Protein AF-A0A2T5IY22-F1 (afdb_monomer_lite)

Structure (mmCIF, N/CA/C/O backbone):
data_AF-A0A2T5IY22-F1
#
_entry.id   AF-A0A2T5IY22-F1
#
loop_
_atom_site.group_PDB
_atom_site.id
_atom_site.type_symbol
_atom_site.label_atom_id
_atom_site.label_alt_id
_atom_site.label_comp_id
_atom_site.label_asym_id
_atom_site.label_entity_id
_atom_site.label_seq_id
_atom_site.pdbx_PDB_ins_code
_atom_site.Cartn_x
_atom_site.Cartn_y
_atom_site.Cartn_z
_atom_site.occupancy
_atom_site.B_iso_or_equiv
_atom_site.auth_seq_id
_atom_site.auth_comp_id
_atom_site.auth_asym_id
_atom_site.auth_atom_id
_atom_site.pdbx_PDB_model_num
ATOM 1 N N . MET A 1 1 ? 37.089 7.252 -51.039 1.00 63.50 1 MET A N 1
ATOM 2 C CA . MET A 1 1 ? 36.162 6.107 -50.867 1.00 63.50 1 MET A CA 1
ATOM 3 C C . MET A 1 1 ? 34.814 6.496 -51.455 1.00 63.50 1 MET A C 1
ATOM 5 O O . MET A 1 1 ? 34.389 7.612 -51.195 1.00 63.50 1 MET A O 1
ATOM 9 N N . LYS A 1 2 ? 34.172 5.641 -52.264 1.00 77.94 2 LYS A N 1
ATOM 10 C CA . LYS A 1 2 ? 32.811 5.909 -52.767 1.00 77.94 2 LYS A CA 1
ATOM 11 C C . LYS A 1 2 ? 31.814 5.726 -51.617 1.00 77.94 2 LYS A C 1
ATOM 13 O O . LYS A 1 2 ? 31.802 4.658 -51.010 1.00 77.94 2 LYS A O 1
ATOM 18 N N . GLN A 1 3 ? 31.030 6.755 -51.313 1.00 80.12 3 GLN A N 1
ATOM 19 C CA . GLN A 1 3 ? 29.938 6.677 -50.341 1.00 80.12 3 GLN A CA 1
ATOM 20 C C . GLN A 1 3 ? 28.826 5.761 -50.872 1.00 80.12 3 GLN A C 1
ATOM 22 O O . GLN A 1 3 ? 28.481 5.826 -52.053 1.00 80.12 3 GLN A O 1
ATOM 27 N N . LYS A 1 4 ? 28.287 4.889 -50.012 1.00 86.50 4 LYS A N 1
ATOM 28 C CA . LYS A 1 4 ? 27.141 4.028 -50.334 1.00 86.50 4 LYS A CA 1
ATOM 29 C C . LYS A 1 4 ? 25.838 4.704 -49.913 1.00 86.50 4 LYS A C 1
ATOM 31 O O . LYS A 1 4 ? 25.734 5.184 -48.785 1.00 86.50 4 LYS A O 1
ATOM 36 N N . ALA A 1 5 ? 24.846 4.692 -50.802 1.00 87.56 5 ALA A N 1
ATOM 37 C CA . ALA A 1 5 ? 23.465 5.014 -50.452 1.00 87.56 5 ALA A CA 1
ATOM 38 C C . ALA A 1 5 ? 22.876 3.936 -49.523 1.00 87.56 5 ALA A C 1
ATOM 40 O O . ALA A 1 5 ? 23.369 2.805 -49.493 1.00 87.56 5 ALA A O 1
ATOM 41 N N . LEU A 1 6 ? 21.825 4.283 -48.773 1.00 89.56 6 LEU A N 1
ATOM 42 C CA . LEU A 1 6 ? 21.081 3.319 -47.961 1.00 89.56 6 LEU A CA 1
ATOM 43 C C . LEU A 1 6 ? 20.439 2.266 -48.875 1.00 89.56 6 LEU A C 1
ATOM 45 O O . LEU A 1 6 ? 19.662 2.592 -49.768 1.00 89.56 6 LEU A O 1
ATOM 49 N N . ASP A 1 7 ? 20.777 1.001 -48.646 1.00 91.38 7 ASP A N 1
ATOM 50 C CA . ASP A 1 7 ? 20.275 -0.149 -49.394 1.00 91.38 7 ASP A CA 1
ATOM 51 C C . ASP A 1 7 ? 19.428 -1.063 -48.494 1.00 91.38 7 ASP A C 1
ATOM 53 O O . ASP A 1 7 ? 19.256 -0.826 -47.296 1.00 91.38 7 ASP A O 1
ATOM 57 N N . THR A 1 8 ? 18.899 -2.153 -49.052 1.00 93.19 8 THR A N 1
ATOM 58 C CA . THR A 1 8 ? 18.092 -3.132 -48.305 1.00 93.19 8 THR A CA 1
ATOM 59 C C . THR A 1 8 ? 18.817 -3.675 -47.067 1.00 93.19 8 THR A C 1
ATOM 61 O O . THR A 1 8 ? 18.178 -3.944 -46.051 1.00 93.19 8 THR A O 1
ATOM 64 N N . ARG A 1 9 ? 20.152 -3.806 -47.113 1.00 93.00 9 ARG A N 1
ATOM 65 C CA . ARG A 1 9 ? 20.953 -4.260 -45.965 1.00 93.00 9 ARG A CA 1
ATOM 66 C C . ARG A 1 9 ? 20.984 -3.208 -44.863 1.00 93.00 9 ARG A C 1
ATOM 68 O O . ARG A 1 9 ? 20.834 -3.561 -43.695 1.00 93.00 9 ARG A O 1
ATOM 75 N N . ALA A 1 10 ? 21.127 -1.934 -45.226 1.00 92.75 10 ALA A N 1
ATOM 76 C CA . ALA A 1 10 ? 21.040 -0.836 -44.276 1.00 92.75 10 ALA A CA 1
ATOM 77 C C . ALA A 1 10 ? 19.668 -0.785 -43.592 1.00 92.75 10 ALA A C 1
ATOM 79 O O . ALA A 1 10 ? 19.604 -0.694 -42.368 1.00 92.75 10 ALA A O 1
ATOM 80 N N . PHE A 1 11 ? 18.578 -0.931 -44.351 1.00 93.69 11 PHE A N 1
ATOM 81 C CA . PHE A 1 11 ? 17.229 -0.981 -43.778 1.00 93.69 11 PHE A CA 1
ATOM 82 C C . PHE A 1 11 ? 17.023 -2.186 -42.857 1.00 93.69 11 PHE A C 1
ATOM 84 O O . PHE A 1 11 ? 16.496 -2.022 -41.759 1.00 93.69 11 PHE A O 1
ATOM 91 N N . ALA A 1 12 ? 17.485 -3.379 -43.245 1.00 94.88 12 ALA A N 1
ATOM 92 C CA . ALA A 1 12 ? 17.420 -4.562 -42.386 1.00 94.88 12 ALA A CA 1
ATOM 93 C C . ALA A 1 12 ? 18.154 -4.341 -41.052 1.00 94.88 12 ALA A C 1
ATOM 95 O O . ALA A 1 12 ? 17.639 -4.702 -39.993 1.00 94.88 12 ALA A O 1
ATOM 96 N N . LEU A 1 13 ? 19.321 -3.689 -41.090 1.00 94.62 13 LEU A N 1
ATOM 97 C CA . LEU A 1 13 ? 20.066 -3.324 -39.888 1.00 94.62 13 LEU A CA 1
ATOM 98 C C . LEU A 1 13 ? 19.291 -2.312 -39.027 1.00 94.62 13 LEU A C 1
ATOM 100 O O . LEU A 1 13 ? 19.194 -2.510 -37.818 1.00 94.62 13 LEU A O 1
ATOM 104 N N . ILE A 1 14 ? 18.695 -1.271 -39.627 1.00 94.44 14 ILE A N 1
ATOM 105 C CA . ILE A 1 14 ? 17.837 -0.301 -38.916 1.00 94.44 14 ILE A CA 1
ATOM 106 C C . ILE A 1 14 ? 16.692 -1.022 -38.200 1.00 94.44 14 ILE A C 1
ATOM 108 O O . ILE A 1 14 ? 16.506 -0.819 -37.001 1.00 94.44 14 ILE A O 1
ATOM 112 N N . PHE A 1 15 ? 15.960 -1.896 -38.894 1.00 96.94 15 PHE A N 1
ATOM 113 C CA . PHE A 1 15 ? 14.854 -2.645 -38.294 1.00 96.94 15 PHE A CA 1
ATOM 114 C C . PHE A 1 15 ? 15.315 -3.564 -37.162 1.00 96.94 15 PHE A C 1
ATOM 116 O O . PHE A 1 15 ? 14.662 -3.609 -36.119 1.00 96.94 15 PHE A O 1
ATOM 123 N N . ALA A 1 16 ? 16.455 -4.242 -37.316 1.00 96.50 16 ALA A N 1
ATOM 124 C CA . ALA A 1 16 ? 17.029 -5.056 -36.248 1.00 96.50 16 ALA A CA 1
ATOM 125 C C . ALA A 1 16 ? 17.348 -4.213 -34.998 1.00 96.50 16 ALA A C 1
ATOM 127 O O . ALA A 1 16 ? 17.048 -4.621 -33.876 1.00 96.50 16 ALA A O 1
ATOM 128 N N . MET A 1 17 ? 17.894 -3.009 -35.182 1.00 96.75 17 MET A N 1
ATOM 129 C CA . MET A 1 17 ? 18.212 -2.099 -34.077 1.00 96.75 17 MET A CA 1
ATOM 130 C C . MET A 1 17 ? 16.958 -1.538 -33.403 1.00 96.75 17 MET A C 1
ATOM 132 O O . MET A 1 17 ? 16.903 -1.496 -32.176 1.00 96.75 17 MET A O 1
ATOM 136 N N . LEU A 1 18 ? 15.925 -1.187 -34.173 1.00 96.94 18 LEU A N 1
ATOM 137 C CA . LEU A 1 18 ? 14.625 -0.790 -33.624 1.00 96.94 18 LEU A CA 1
ATOM 138 C C . LEU A 1 18 ? 13.974 -1.930 -32.828 1.00 96.94 18 LEU A C 1
ATOM 140 O O . LEU A 1 18 ? 13.472 -1.695 -31.730 1.00 96.94 18 LEU A O 1
ATOM 144 N N . GLY A 1 19 ? 14.031 -3.168 -33.329 1.00 97.88 19 GLY A N 1
ATOM 145 C CA . GLY A 1 19 ? 13.538 -4.348 -32.611 1.00 97.88 19 GLY A CA 1
ATOM 146 C C . GLY A 1 19 ? 14.276 -4.587 -31.289 1.00 97.88 19 GLY A C 1
ATOM 147 O O . GLY A 1 19 ? 13.656 -4.873 -30.260 1.00 97.88 19 GLY A O 1
ATOM 148 N N . LEU A 1 20 ? 15.596 -4.389 -31.281 1.00 97.75 20 LEU A N 1
ATOM 149 C CA . LEU A 1 20 ? 16.412 -4.474 -30.072 1.00 97.75 20 LEU A CA 1
ATOM 150 C C . LEU A 1 20 ? 16.049 -3.369 -29.063 1.00 97.75 20 LEU A C 1
ATOM 152 O O . LEU A 1 20 ? 15.864 -3.651 -27.879 1.00 97.75 20 LEU A O 1
ATOM 156 N N . MET A 1 21 ? 15.877 -2.125 -29.522 1.00 97.62 21 MET A N 1
ATOM 157 C CA . MET A 1 21 ? 15.427 -1.013 -28.674 1.00 97.62 21 MET A CA 1
ATOM 158 C C . MET A 1 21 ? 14.040 -1.279 -28.078 1.00 97.62 21 MET A C 1
ATOM 160 O O . MET A 1 21 ? 13.843 -1.064 -26.883 1.00 97.62 21 MET A O 1
ATOM 164 N N . ALA A 1 22 ? 13.096 -1.787 -28.875 1.00 97.81 22 ALA A N 1
ATOM 165 C CA . ALA A 1 22 ? 11.762 -2.159 -28.406 1.00 97.81 22 ALA A CA 1
ATOM 166 C C . ALA A 1 22 ? 11.823 -3.255 -27.329 1.00 97.81 22 ALA A C 1
ATOM 168 O O . ALA A 1 22 ? 11.150 -3.152 -26.303 1.00 97.81 22 ALA A O 1
ATOM 169 N N . THR A 1 23 ? 12.692 -4.253 -27.512 1.00 98.00 23 THR A N 1
ATOM 170 C CA . THR A 1 23 ? 12.930 -5.311 -26.518 1.00 98.00 23 THR A CA 1
ATOM 171 C C . THR A 1 23 ? 13.446 -4.733 -25.202 1.00 98.00 23 THR A C 1
ATOM 173 O O . THR A 1 23 ? 12.912 -5.040 -24.138 1.00 98.00 23 THR A O 1
ATOM 176 N N . PHE A 1 24 ? 14.442 -3.843 -25.244 1.00 98.00 24 PHE A N 1
ATOM 177 C CA . PHE A 1 24 ? 14.949 -3.211 -24.025 1.00 98.00 24 PHE A CA 1
ATOM 178 C C . PHE A 1 24 ? 13.943 -2.254 -23.380 1.00 98.00 24 PHE A C 1
ATOM 180 O O . PHE A 1 24 ? 13.919 -2.150 -22.154 1.00 98.00 24 PHE A O 1
ATOM 187 N N . LEU A 1 25 ? 13.085 -1.588 -24.159 1.00 97.56 25 LEU A N 1
ATOM 188 C CA . LEU A 1 25 ? 11.995 -0.769 -23.617 1.00 97.56 25 LEU A CA 1
ATOM 189 C C . LEU A 1 25 ? 10.985 -1.634 -22.861 1.00 97.56 25 LEU A C 1
ATOM 191 O O . LEU A 1 25 ? 10.590 -1.280 -21.748 1.00 97.56 25 LEU A O 1
ATOM 195 N N . TYR A 1 26 ? 10.624 -2.786 -23.428 1.00 97.62 26 TYR A N 1
ATOM 196 C CA . TYR A 1 26 ? 9.770 -3.767 -22.766 1.00 97.62 26 TYR A CA 1
ATOM 197 C C . TYR A 1 26 ? 10.409 -4.287 -21.472 1.00 97.62 26 TYR A C 1
ATOM 199 O O . TYR A 1 26 ? 9.787 -4.209 -20.413 1.00 97.62 26 TYR A O 1
ATOM 207 N N . LEU A 1 27 ? 11.670 -4.734 -21.523 1.00 97.44 27 LEU A N 1
ATOM 208 C CA . LEU A 1 27 ? 12.393 -5.219 -20.343 1.00 97.44 27 LEU A CA 1
ATOM 209 C C . LEU A 1 27 ? 12.509 -4.141 -19.262 1.00 97.44 27 LEU A C 1
ATOM 211 O O . LEU A 1 27 ? 12.258 -4.419 -18.092 1.00 97.44 27 LEU A O 1
ATOM 215 N N . ARG A 1 28 ? 12.808 -2.892 -19.640 1.00 97.06 28 ARG A N 1
ATOM 216 C CA . ARG A 1 28 ? 12.803 -1.754 -18.713 1.00 97.06 28 ARG A CA 1
ATOM 217 C C . ARG A 1 28 ? 11.456 -1.630 -18.010 1.00 97.06 28 ARG A C 1
ATOM 219 O O . ARG A 1 28 ? 11.437 -1.483 -16.790 1.00 97.06 28 ARG A O 1
ATOM 226 N N . SER A 1 29 ? 10.350 -1.667 -18.755 1.00 94.56 29 SER A N 1
ATOM 227 C CA . SER A 1 29 ? 9.005 -1.571 -18.178 1.00 94.56 29 SER A CA 1
ATOM 228 C C . SER A 1 29 ? 8.717 -2.738 -17.232 1.00 94.56 29 SER A C 1
ATOM 230 O O . SER A 1 29 ? 8.210 -2.521 -16.136 1.00 94.56 29 SER A O 1
ATOM 232 N N . TYR A 1 30 ? 9.085 -3.957 -17.630 1.00 96.19 30 TYR A N 1
ATOM 233 C CA . TYR A 1 30 ? 8.911 -5.169 -16.834 1.00 96.19 30 TYR A CA 1
ATOM 234 C C . TYR A 1 30 ? 9.677 -5.105 -15.505 1.00 96.19 30 TYR A C 1
ATOM 236 O O . TYR A 1 30 ? 9.074 -5.226 -14.442 1.00 96.19 30 TYR A O 1
ATOM 244 N N . PHE A 1 31 ? 10.983 -4.825 -15.537 1.00 96.75 31 PHE A N 1
ATOM 245 C CA . PHE A 1 31 ? 11.796 -4.710 -14.321 1.00 96.75 31 PHE A CA 1
ATOM 246 C C . PHE A 1 31 ? 11.426 -3.494 -13.465 1.00 96.75 31 PHE A C 1
ATOM 248 O O . PHE A 1 31 ? 11.516 -3.564 -12.242 1.00 96.75 31 PHE A O 1
ATOM 255 N N . SER A 1 32 ? 10.957 -2.396 -14.069 1.00 92.44 32 SER A N 1
ATOM 256 C CA . SER A 1 32 ? 10.411 -1.268 -13.300 1.00 92.44 32 SER A CA 1
ATOM 257 C C . SER A 1 32 ? 9.152 -1.678 -12.538 1.00 92.44 32 SER A C 1
ATOM 259 O O . SER A 1 32 ? 9.009 -1.317 -11.374 1.00 92.44 32 SER A O 1
ATOM 261 N N . GLN A 1 33 ? 8.270 -2.471 -13.156 1.00 90.50 33 GLN A N 1
ATOM 262 C CA . GLN A 1 33 ? 7.092 -3.001 -12.474 1.00 90.50 33 GLN A CA 1
ATOM 263 C C . GLN A 1 33 ? 7.480 -3.979 -11.361 1.00 90.50 33 GLN A C 1
ATOM 265 O O . GLN A 1 33 ? 6.959 -3.856 -10.261 1.00 90.50 33 GLN A O 1
ATOM 270 N N . LEU A 1 34 ? 8.438 -4.884 -11.595 1.00 94.19 34 LEU A N 1
ATOM 271 C CA . LEU A 1 34 ? 8.942 -5.771 -10.539 1.00 94.19 34 LEU A CA 1
ATOM 272 C C . LEU A 1 34 ? 9.521 -4.985 -9.358 1.00 94.19 34 LEU A C 1
ATOM 274 O O . LEU A 1 34 ? 9.279 -5.338 -8.210 1.00 94.19 34 LEU A O 1
ATOM 278 N N . ALA A 1 35 ? 10.244 -3.893 -9.618 1.00 92.12 35 ALA A N 1
ATOM 279 C CA . ALA A 1 35 ? 10.738 -3.012 -8.564 1.00 92.12 35 ALA A CA 1
ATOM 280 C C . ALA A 1 35 ? 9.603 -2.338 -7.770 1.00 92.12 35 ALA A C 1
ATOM 282 O O . ALA A 1 35 ? 9.737 -2.169 -6.561 1.00 92.12 35 ALA A O 1
ATOM 283 N N . ILE A 1 36 ? 8.500 -1.962 -8.428 1.00 88.25 36 ILE A N 1
ATOM 284 C CA . ILE A 1 36 ? 7.298 -1.421 -7.769 1.00 88.25 36 ILE A CA 1
ATOM 285 C C . ILE A 1 36 ? 6.604 -2.502 -6.932 1.00 88.25 36 ILE A C 1
ATOM 287 O O . ILE A 1 36 ? 6.180 -2.222 -5.814 1.00 88.25 36 ILE A O 1
ATOM 291 N N . ASP A 1 37 ? 6.528 -3.729 -7.447 1.00 90.75 37 ASP A N 1
ATOM 292 C CA . ASP A 1 37 ? 5.893 -4.876 -6.789 1.00 90.75 37 ASP A CA 1
ATOM 293 C C . ASP A 1 37 ? 6.791 -5.481 -5.680 1.00 90.75 37 ASP A C 1
ATOM 295 O O . ASP A 1 37 ? 6.333 -6.299 -4.887 1.00 90.75 37 ASP A O 1
ATOM 299 N N . THR A 1 38 ? 8.059 -5.060 -5.579 1.00 94.69 38 THR A N 1
ATOM 300 C CA . THR A 1 38 ? 9.022 -5.492 -4.548 1.00 94.69 38 THR A CA 1
ATOM 301 C C . THR A 1 38 ? 9.151 -4.426 -3.464 1.00 94.69 38 THR A C 1
ATOM 303 O O . THR A 1 38 ? 10.080 -3.616 -3.455 1.00 94.69 38 THR A O 1
ATOM 306 N N . ARG A 1 39 ? 8.180 -4.389 -2.554 1.00 93.62 39 ARG A N 1
ATOM 307 C CA . ARG A 1 39 ? 8.114 -3.425 -1.448 1.00 93.62 39 ARG A CA 1
ATOM 308 C C . ARG A 1 39 ? 7.310 -3.982 -0.282 1.00 93.62 39 ARG A C 1
ATOM 310 O O . ARG A 1 39 ? 6.644 -5.004 -0.425 1.00 93.62 39 ARG A O 1
ATOM 317 N N . ILE A 1 40 ? 7.320 -3.272 0.845 1.00 94.88 40 ILE A N 1
ATOM 318 C CA . ILE A 1 40 ? 6.285 -3.464 1.865 1.00 94.88 40 ILE A CA 1
ATOM 319 C C . ILE A 1 40 ? 4.939 -3.132 1.214 1.00 94.88 40 ILE A C 1
ATOM 321 O O . ILE A 1 40 ? 4.756 -2.039 0.685 1.00 94.88 40 ILE A O 1
ATOM 325 N N . GLY A 1 41 ? 4.034 -4.101 1.181 1.00 92.69 41 GLY A N 1
ATOM 326 C CA . GLY A 1 41 ? 2.699 -3.917 0.631 1.00 92.69 41 GLY A CA 1
ATOM 327 C C . GLY A 1 41 ? 1.747 -3.306 1.651 1.00 92.69 41 GLY A C 1
ATOM 328 O O . GLY A 1 41 ? 1.037 -2.363 1.328 1.00 92.69 41 GLY A O 1
ATOM 329 N N . ALA A 1 42 ? 1.779 -3.800 2.891 1.00 94.19 42 ALA A N 1
ATOM 330 C CA . ALA A 1 42 ? 0.882 -3.373 3.958 1.00 94.19 42 ALA A CA 1
ATOM 331 C C . ALA A 1 42 ? 1.513 -3.567 5.341 1.00 94.19 42 ALA A C 1
ATOM 333 O O . ALA A 1 42 ? 2.269 -4.521 5.552 1.00 94.19 42 ALA A O 1
ATOM 334 N N . VAL A 1 43 ? 1.140 -2.701 6.286 1.00 95.81 43 VAL A N 1
ATOM 335 C CA . VAL A 1 43 ? 1.320 -2.931 7.724 1.00 95.81 43 VAL A CA 1
ATOM 336 C C . VAL A 1 43 ? -0.001 -2.748 8.447 1.00 95.81 43 VAL A C 1
ATOM 338 O O . VAL A 1 43 ? -0.690 -1.750 8.250 1.00 95.81 43 VAL A O 1
ATOM 341 N N . VAL A 1 44 ? -0.373 -3.730 9.262 1.00 95.88 44 VAL A N 1
ATOM 342 C CA . VAL A 1 44 ? -1.645 -3.730 9.991 1.00 95.88 44 VAL A CA 1
ATOM 343 C C . VAL A 1 44 ? -1.458 -4.431 11.320 1.00 95.88 44 VAL A C 1
ATOM 345 O O . VAL A 1 44 ? -0.748 -5.429 11.404 1.00 95.88 44 VAL A O 1
ATOM 348 N N . THR A 1 45 ? -2.118 -3.938 12.355 1.00 96.00 45 THR A N 1
ATOM 349 C CA . THR A 1 45 ? -2.125 -4.578 13.668 1.00 96.00 45 THR A CA 1
ATOM 350 C C . THR A 1 45 ? -3.379 -5.431 13.833 1.00 96.00 45 THR A C 1
ATOM 352 O O . THR A 1 45 ? -4.484 -4.994 13.511 1.00 96.00 45 THR A O 1
ATOM 355 N N . ASP A 1 46 ? -3.225 -6.656 14.333 1.00 95.12 46 ASP A N 1
ATOM 356 C CA . ASP A 1 46 ? -4.360 -7.529 14.630 1.00 95.12 46 ASP A CA 1
ATOM 357 C C . ASP A 1 46 ? -4.978 -7.254 16.016 1.00 95.12 46 ASP A C 1
ATOM 359 O O . ASP A 1 46 ? -4.524 -6.418 16.803 1.00 95.12 46 ASP A O 1
ATOM 363 N N . GLN A 1 47 ? -6.033 -7.997 16.356 1.00 92.44 47 GLN A N 1
ATOM 364 C CA . GLN A 1 47 ? -6.718 -7.858 17.648 1.00 92.44 47 GLN A CA 1
ATOM 365 C C . GLN A 1 47 ? -5.849 -8.274 18.851 1.00 92.44 47 GLN A C 1
ATOM 367 O O . GLN A 1 47 ? -6.148 -7.892 19.980 1.00 92.44 47 GLN A O 1
ATOM 372 N N . LYS A 1 48 ? -4.761 -9.024 18.627 1.00 94.44 48 LYS A N 1
ATOM 373 C CA . LYS A 1 48 ? -3.781 -9.430 19.647 1.00 94.44 48 LYS A CA 1
ATOM 374 C C . LYS A 1 48 ? -2.611 -8.447 19.754 1.00 94.44 48 LYS A C 1
ATOM 376 O O . LYS A 1 48 ? -1.646 -8.743 20.456 1.00 94.44 48 LYS A O 1
ATOM 381 N N . GLN A 1 49 ? -2.698 -7.291 19.090 1.00 95.25 49 GLN A N 1
ATOM 382 C CA . GLN A 1 49 ? -1.630 -6.292 19.027 1.00 95.25 49 GLN A CA 1
ATOM 383 C C . GLN A 1 49 ? -0.339 -6.841 18.400 1.00 95.25 49 GLN A C 1
ATOM 385 O O . GLN A 1 49 ? 0.760 -6.439 18.773 1.00 95.25 49 GLN A O 1
ATOM 390 N N . GLN A 1 50 ? -0.463 -7.771 17.452 1.00 96.94 50 GLN A N 1
ATOM 391 C CA . GLN A 1 50 ? 0.653 -8.236 16.635 1.00 96.94 50 GLN A CA 1
ATOM 392 C C . GLN A 1 50 ? 0.673 -7.450 15.330 1.00 96.94 50 GLN A C 1
ATOM 394 O O . GLN A 1 50 ? -0.371 -7.221 14.716 1.00 96.94 50 GLN A O 1
ATOM 399 N N . LEU A 1 51 ? 1.864 -7.047 14.904 1.00 97.94 51 LEU A N 1
ATOM 400 C CA . LEU A 1 51 ? 2.067 -6.365 13.639 1.00 97.94 51 LEU A CA 1
ATOM 401 C C . LEU A 1 51 ? 2.165 -7.402 12.518 1.00 97.94 51 LEU A C 1
ATOM 403 O O . LEU A 1 51 ? 3.037 -8.268 12.530 1.00 97.94 51 LEU A O 1
ATOM 407 N N . TRP A 1 52 ? 1.297 -7.282 11.527 1.00 98.12 52 TRP A N 1
ATOM 408 C CA . TRP A 1 52 ? 1.332 -8.052 10.295 1.00 98.12 52 TRP A CA 1
ATOM 409 C C . TRP A 1 52 ? 1.932 -7.201 9.187 1.00 98.12 52 TRP A C 1
ATOM 411 O O . TRP A 1 52 ? 1.420 -6.135 8.845 1.00 98.12 52 TRP A O 1
ATOM 421 N N . LEU A 1 53 ? 3.027 -7.699 8.630 1.00 97.75 53 LEU A N 1
ATOM 422 C CA . LEU A 1 53 ? 3.779 -7.091 7.550 1.00 97.75 53 LEU A CA 1
ATOM 423 C C . LEU A 1 53 ? 3.588 -7.927 6.281 1.00 97.75 53 LEU A C 1
ATOM 425 O O . LEU A 1 53 ? 3.983 -9.093 6.236 1.00 97.75 53 LEU A O 1
ATOM 429 N N . ALA A 1 54 ? 3.029 -7.320 5.239 1.00 97.44 54 ALA A N 1
ATOM 430 C CA . ALA A 1 54 ? 3.026 -7.900 3.903 1.00 97.44 54 ALA A CA 1
ATOM 431 C C . ALA A 1 54 ? 4.282 -7.464 3.143 1.00 97.44 54 ALA A C 1
ATOM 433 O O . ALA A 1 54 ? 4.483 -6.279 2.881 1.00 97.44 54 ALA A O 1
ATOM 434 N N . VAL A 1 55 ? 5.119 -8.427 2.773 1.00 97.38 55 VAL A N 1
ATOM 435 C CA . VAL A 1 55 ? 6.315 -8.252 1.934 1.00 97.38 55 VAL A CA 1
ATOM 436 C C . VAL A 1 55 ? 6.226 -9.212 0.742 1.00 97.38 55 VAL A C 1
ATOM 438 O O . VAL A 1 55 ? 5.333 -10.064 0.721 1.00 97.38 55 VAL A O 1
ATOM 441 N N . PRO A 1 56 ? 7.103 -9.100 -0.272 1.00 96.69 56 PRO A N 1
ATOM 442 C CA . PRO A 1 56 ? 7.098 -10.028 -1.394 1.00 96.69 56 PRO A CA 1
ATOM 443 C C . PRO A 1 56 ? 7.135 -11.478 -0.909 1.00 96.69 56 PRO A C 1
ATOM 445 O O . PRO A 1 56 ? 7.934 -11.844 -0.045 1.00 96.69 56 PRO A O 1
ATOM 448 N N . ASP A 1 57 ? 6.200 -12.263 -1.434 1.00 96.19 57 ASP A N 1
ATOM 449 C CA . ASP A 1 57 ? 6.002 -13.687 -1.174 1.00 96.19 57 ASP A CA 1
ATOM 450 C C . ASP A 1 57 ? 5.671 -14.090 0.276 1.00 96.19 57 ASP A C 1
ATOM 452 O O . ASP A 1 57 ? 5.412 -15.270 0.523 1.00 96.19 57 ASP A O 1
ATOM 456 N N . LYS A 1 58 ? 5.605 -13.162 1.246 1.00 97.69 58 LYS A N 1
ATOM 457 C CA . LYS A 1 58 ? 5.391 -13.508 2.662 1.00 97.69 58 LYS A CA 1
ATOM 458 C C . LYS A 1 58 ? 4.468 -12.556 3.421 1.00 97.69 58 LYS A C 1
ATOM 460 O O . LYS A 1 58 ? 4.484 -11.344 3.227 1.00 97.69 58 LYS A O 1
ATOM 465 N N . LEU A 1 59 ? 3.748 -13.118 4.391 1.00 98.25 59 LEU A N 1
ATOM 466 C CA . LEU A 1 59 ? 3.212 -12.373 5.531 1.00 98.25 59 LEU A CA 1
ATOM 467 C C . LEU A 1 59 ? 4.080 -12.663 6.756 1.00 98.25 59 LEU A C 1
ATOM 469 O O . LEU A 1 59 ? 4.284 -13.822 7.121 1.00 98.25 59 LEU A O 1
ATOM 473 N N . VAL A 1 60 ? 4.597 -11.614 7.384 1.00 98.38 60 VAL A N 1
ATOM 474 C CA . VAL A 1 60 ? 5.455 -11.700 8.568 1.00 98.38 60 VAL A CA 1
ATOM 475 C C . VAL A 1 60 ? 4.684 -11.153 9.759 1.00 98.38 60 VAL A C 1
ATOM 477 O O . VAL A 1 60 ? 4.204 -10.024 9.726 1.00 98.38 60 VAL A O 1
ATOM 480 N N . VAL A 1 61 ? 4.564 -11.957 10.810 1.00 98.25 61 VAL A N 1
ATOM 481 C CA . VAL A 1 61 ? 3.914 -11.576 12.065 1.00 98.25 61 VAL A CA 1
ATOM 482 C C . VAL A 1 61 ? 4.992 -11.221 13.072 1.00 98.25 61 VAL A C 1
ATOM 484 O O . VAL A 1 61 ? 5.880 -12.033 13.345 1.00 98.25 61 VAL A O 1
ATOM 487 N N . VAL A 1 62 ? 4.906 -10.021 13.627 1.00 98.38 62 VAL A N 1
ATOM 488 C CA . VAL A 1 62 ? 5.886 -9.432 14.536 1.00 98.38 62 VAL A CA 1
ATOM 489 C C . VAL A 1 62 ? 5.185 -9.057 15.843 1.00 98.38 62 VAL A C 1
ATOM 491 O O . VAL A 1 62 ? 4.064 -8.549 15.835 1.00 98.38 62 VAL A O 1
ATOM 494 N N . ASN A 1 63 ? 5.810 -9.340 16.986 1.00 97.25 63 ASN A N 1
ATOM 495 C CA . ASN A 1 63 ? 5.275 -8.934 18.289 1.00 97.25 63 ASN A CA 1
ATOM 496 C C . ASN A 1 63 ? 5.504 -7.434 18.556 1.00 97.25 63 ASN A C 1
ATOM 498 O O . ASN A 1 63 ? 6.125 -6.721 17.769 1.00 97.25 63 ASN A O 1
ATOM 502 N N . THR A 1 64 ? 5.036 -6.953 19.707 1.00 96.06 64 THR A N 1
ATOM 503 C CA . THR A 1 64 ? 5.198 -5.549 20.114 1.00 96.06 64 THR A CA 1
ATOM 504 C C . THR A 1 64 ? 6.647 -5.150 20.413 1.00 96.06 64 THR A C 1
ATOM 506 O O . THR A 1 64 ? 6.945 -3.963 20.456 1.00 96.06 64 THR A O 1
ATOM 509 N N . GLN A 1 65 ? 7.561 -6.111 20.584 1.00 96.06 65 GLN A N 1
ATOM 510 C CA . GLN A 1 65 ? 9.000 -5.881 20.779 1.00 96.06 65 GLN A CA 1
ATOM 511 C C . GLN A 1 65 ? 9.779 -5.857 19.455 1.00 96.06 65 GLN A C 1
ATOM 513 O O . GLN A 1 65 ? 10.990 -5.643 19.464 1.00 96.06 65 GLN A O 1
ATOM 518 N N . GLY A 1 66 ? 9.117 -6.090 18.318 1.00 96.94 66 GLY A N 1
ATOM 519 C CA . GLY A 1 66 ? 9.775 -6.127 17.015 1.00 96.94 66 GLY A CA 1
ATOM 520 C C . GLY A 1 66 ? 10.382 -7.483 16.639 1.00 96.94 66 GLY A C 1
ATOM 521 O O . GLY A 1 66 ? 11.134 -7.545 15.670 1.00 96.94 66 GLY A O 1
ATOM 522 N N . SER A 1 67 ? 10.062 -8.568 17.348 1.00 98.25 67 SER A N 1
ATOM 523 C CA . SER A 1 67 ? 10.534 -9.917 17.011 1.00 98.25 67 SER A CA 1
ATOM 524 C C . SER A 1 67 ? 9.540 -10.705 16.171 1.00 98.25 67 SER A C 1
ATOM 526 O O . SER A 1 67 ? 8.331 -10.680 16.415 1.00 98.25 67 SER A O 1
ATOM 528 N N . VAL A 1 68 ? 10.062 -11.444 15.188 1.00 98.44 68 VAL A N 1
ATOM 529 C CA . VAL A 1 68 ? 9.260 -12.304 14.308 1.00 98.44 68 VAL A CA 1
ATOM 530 C C . VAL A 1 68 ? 8.688 -13.482 15.099 1.00 98.44 68 VAL A C 1
ATOM 532 O O . VAL A 1 68 ? 9.425 -14.295 15.646 1.00 98.44 68 VAL A O 1
ATOM 535 N N . ILE A 1 69 ? 7.362 -13.597 15.115 1.00 98.06 69 ILE A N 1
ATOM 536 C CA . ILE A 1 69 ? 6.625 -14.716 15.717 1.00 98.06 69 ILE A CA 1
ATOM 537 C C . ILE A 1 69 ? 6.387 -15.812 14.677 1.00 98.06 69 ILE A C 1
ATOM 539 O O . ILE A 1 69 ? 6.491 -17.003 14.966 1.00 98.06 69 ILE A O 1
ATOM 543 N N . LYS A 1 70 ? 6.006 -15.409 13.459 1.00 97.38 70 LYS A N 1
ATOM 544 C CA . LYS A 1 70 ? 5.556 -16.323 12.407 1.00 97.38 70 LYS A CA 1
ATOM 545 C C . LYS A 1 70 ? 5.824 -15.732 11.029 1.00 97.38 70 LYS A C 1
ATOM 547 O O . LYS A 1 70 ? 5.715 -14.527 10.833 1.00 97.38 70 LYS A O 1
ATOM 552 N N . GLN A 1 71 ? 6.129 -16.595 10.067 1.00 98.00 71 GLN A N 1
ATOM 553 C CA . GLN A 1 71 ? 6.155 -16.256 8.646 1.00 98.00 71 GLN A CA 1
ATOM 554 C C . GLN A 1 71 ? 5.206 -17.195 7.902 1.00 98.00 71 GLN A C 1
ATOM 556 O O . GLN A 1 71 ? 5.153 -18.389 8.198 1.00 98.00 71 GLN A O 1
ATOM 561 N N . LEU A 1 72 ? 4.451 -16.652 6.955 1.00 97.38 72 LEU A N 1
ATOM 562 C CA . LEU A 1 72 ? 3.549 -17.390 6.078 1.00 97.38 72 LEU A CA 1
ATOM 563 C C . LEU A 1 72 ? 3.967 -17.134 4.636 1.00 97.38 72 LEU A C 1
ATOM 565 O O . LEU A 1 72 ? 4.037 -15.978 4.228 1.00 97.38 72 LEU A O 1
ATOM 569 N N . ASP A 1 73 ? 4.214 -18.193 3.870 1.00 97.12 73 ASP A N 1
ATOM 570 C CA . ASP A 1 73 ? 4.426 -18.079 2.428 1.00 97.12 73 ASP A CA 1
ATOM 571 C C . ASP A 1 73 ? 3.080 -17.794 1.752 1.00 97.12 7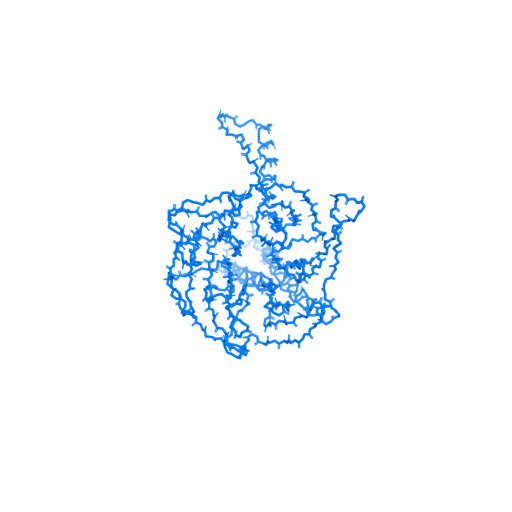3 ASP A C 1
ATOM 573 O O . ASP A 1 73 ? 2.145 -18.593 1.834 1.00 97.12 73 ASP A O 1
ATOM 577 N N . THR A 1 74 ? 2.975 -16.653 1.080 1.00 96.69 74 THR A N 1
ATOM 578 C CA . THR A 1 74 ? 1.753 -16.235 0.380 1.00 96.69 74 THR A CA 1
ATOM 579 C C . THR A 1 74 ? 1.365 -17.190 -0.753 1.00 96.69 74 THR A C 1
ATOM 581 O O . THR A 1 74 ? 0.172 -17.381 -0.989 1.00 96.69 74 THR A O 1
ATOM 584 N N . ASN A 1 75 ? 2.324 -17.889 -1.372 1.00 95.44 75 ASN A N 1
ATOM 585 C CA . ASN A 1 75 ? 2.039 -18.912 -2.378 1.00 95.44 75 ASN A CA 1
ATOM 586 C C . ASN A 1 75 ? 1.339 -20.123 -1.757 1.00 95.44 75 ASN A C 1
ATOM 588 O O . ASN A 1 75 ? 0.391 -20.650 -2.341 1.00 95.44 75 ASN A O 1
ATOM 592 N N . SER A 1 76 ? 1.741 -20.525 -0.543 1.00 95.62 76 SER A N 1
ATOM 593 C CA . SER A 1 76 ? 1.059 -21.597 0.202 1.00 95.62 76 SER A CA 1
ATOM 594 C C . SER A 1 76 ? -0.385 -21.234 0.564 1.00 95.62 76 SER A C 1
ATOM 596 O O . SER A 1 76 ? -1.237 -22.112 0.654 1.00 95.62 76 SER A O 1
ATOM 598 N N . LEU A 1 77 ? -0.681 -19.933 0.676 1.00 95.81 77 LEU A N 1
ATOM 599 C CA . LEU A 1 77 ? -2.030 -19.412 0.887 1.00 95.81 77 LEU A CA 1
ATOM 600 C C . LEU A 1 77 ? -2.859 -19.331 -0.410 1.00 95.81 77 LEU A C 1
ATOM 602 O O . LEU A 1 77 ? -4.046 -19.009 -0.353 1.00 95.81 77 LEU A O 1
ATOM 606 N N . GLY A 1 78 ? -2.261 -19.625 -1.571 1.00 95.56 78 GLY A N 1
ATOM 607 C CA . GLY A 1 78 ? -2.893 -19.530 -2.890 1.00 95.56 78 GLY A CA 1
ATOM 608 C C . GLY A 1 78 ? -2.845 -18.133 -3.518 1.00 95.56 78 GLY A C 1
ATOM 609 O O . GLY A 1 78 ? -3.550 -17.877 -4.495 1.00 95.56 78 GLY A O 1
ATOM 610 N N . LEU A 1 79 ? -2.028 -17.228 -2.976 1.00 95.38 79 LEU A N 1
ATOM 611 C CA . LEU A 1 79 ? -1.842 -15.873 -3.490 1.00 95.38 79 LEU A CA 1
ATOM 612 C C . LEU A 1 79 ? -0.685 -15.869 -4.493 1.00 95.38 79 LEU A C 1
ATOM 614 O O . LEU A 1 79 ? 0.339 -16.499 -4.262 1.00 95.38 79 LEU A O 1
ATOM 618 N N . LYS A 1 80 ? -0.844 -15.160 -5.615 1.00 93.38 80 LYS A N 1
ATOM 619 C CA . LYS A 1 80 ? 0.160 -15.117 -6.703 1.00 93.38 80 LYS A CA 1
ATOM 620 C C . LYS A 1 80 ? 0.913 -13.793 -6.803 1.00 93.38 80 LYS A C 1
ATOM 622 O O . LYS A 1 80 ? 1.765 -13.616 -7.672 1.00 93.38 80 LYS A O 1
ATOM 627 N N . HIS A 1 81 ? 0.509 -12.821 -6.002 1.00 93.38 81 HIS A N 1
ATOM 628 C CA . HIS A 1 81 ? 0.883 -11.426 -6.147 1.00 93.38 81 HIS A CA 1
ATOM 629 C C . HIS A 1 81 ? 1.087 -10.811 -4.764 1.00 93.38 81 HIS A C 1
ATOM 631 O O . HIS A 1 81 ? 0.510 -11.289 -3.785 1.00 93.38 81 HIS A O 1
ATOM 637 N N . LEU A 1 82 ? 1.875 -9.732 -4.698 1.00 94.25 82 LEU A N 1
ATOM 638 C CA . LEU A 1 82 ? 2.086 -8.972 -3.467 1.00 94.25 82 LEU A CA 1
ATOM 639 C C . LEU A 1 82 ? 0.737 -8.584 -2.849 1.00 94.25 82 LEU A C 1
ATOM 641 O O . LEU A 1 82 ? -0.110 -8.000 -3.530 1.00 94.25 82 LEU A O 1
ATOM 645 N N . VAL A 1 83 ? 0.577 -8.855 -1.554 1.00 95.31 83 VAL A N 1
ATOM 646 C CA . VAL A 1 83 ? -0.539 -8.343 -0.753 1.00 95.31 83 VAL A CA 1
ATOM 647 C C . VAL A 1 83 ? -0.347 -6.839 -0.572 1.00 95.31 83 VAL A C 1
ATOM 649 O O . VAL A 1 83 ? 0.578 -6.407 0.107 1.00 95.31 83 VAL A O 1
ATOM 652 N N . ALA A 1 84 ? -1.199 -6.048 -1.218 1.00 92.25 84 ALA A N 1
ATOM 653 C CA . ALA A 1 84 ? -1.155 -4.590 -1.214 1.00 92.25 84 ALA A CA 1
ATOM 654 C C . ALA A 1 84 ? -1.924 -3.970 -0.041 1.00 92.25 84 ALA A C 1
ATOM 656 O O . ALA A 1 84 ? -1.668 -2.827 0.310 1.00 92.25 84 ALA A O 1
ATOM 657 N N . ASP A 1 85 ? -2.875 -4.700 0.544 1.00 94.44 85 ASP A N 1
ATOM 658 C CA . ASP A 1 85 ? -3.522 -4.309 1.793 1.00 94.44 85 ASP A CA 1
ATOM 659 C C . ASP A 1 85 ? -4.163 -5.514 2.479 1.00 94.44 85 ASP A C 1
ATOM 661 O O . ASP A 1 85 ? -4.427 -6.541 1.839 1.00 94.44 85 ASP A O 1
ATOM 665 N N . LEU A 1 86 ? -4.429 -5.387 3.777 1.00 96.06 86 LEU A N 1
ATOM 666 C CA . LEU A 1 86 ? -5.105 -6.418 4.548 1.00 96.06 86 LEU A CA 1
ATOM 667 C C . LEU A 1 86 ? -5.947 -5.842 5.687 1.00 96.06 86 LEU A C 1
ATOM 669 O O . LEU A 1 86 ? -5.733 -4.724 6.136 1.00 96.06 86 LEU A O 1
ATOM 673 N N . ALA A 1 87 ? -6.921 -6.610 6.164 1.00 95.88 87 ALA A N 1
ATOM 674 C CA . ALA A 1 87 ? -7.702 -6.266 7.346 1.00 95.88 87 ALA A CA 1
ATOM 675 C C . ALA A 1 87 ? -8.195 -7.528 8.058 1.00 95.88 87 ALA A C 1
ATOM 677 O O . ALA A 1 87 ? -8.531 -8.526 7.420 1.00 95.88 87 ALA A O 1
ATOM 678 N N . PHE A 1 88 ? -8.291 -7.477 9.385 1.00 95.38 88 PHE A N 1
ATOM 679 C CA . PHE A 1 88 ? -8.817 -8.581 10.189 1.00 95.38 88 PHE A CA 1
ATOM 680 C C . PHE A 1 88 ? -10.310 -8.406 10.427 1.00 95.38 88 PHE A C 1
ATOM 682 O O . PHE A 1 88 ? -10.732 -7.474 11.115 1.00 95.38 88 PHE A O 1
ATOM 689 N N . ARG A 1 89 ? -11.126 -9.314 9.884 1.00 93.50 89 ARG A N 1
ATOM 690 C CA . ARG A 1 89 ? -12.566 -9.359 10.177 1.00 93.50 89 ARG A CA 1
ATOM 691 C C . ARG A 1 89 ? -12.824 -9.951 11.558 1.00 93.50 89 ARG A C 1
ATOM 693 O O . ARG A 1 89 ? -13.703 -9.484 12.269 1.00 93.50 89 ARG A O 1
ATOM 700 N N . THR A 1 90 ? -12.059 -10.975 11.924 1.00 93.19 90 THR A N 1
ATOM 701 C CA . THR A 1 90 ? -12.069 -11.648 13.234 1.00 93.19 90 THR A CA 1
ATOM 702 C C . THR A 1 90 ? -10.629 -12.081 13.577 1.00 93.19 90 THR A C 1
ATOM 704 O O . THR A 1 90 ? -9.757 -11.976 12.711 1.00 93.19 90 THR A O 1
ATOM 707 N N . PRO A 1 91 ? -10.336 -12.608 14.785 1.00 93.00 91 PRO A N 1
ATOM 708 C CA . PRO A 1 91 ? -9.008 -13.152 15.103 1.00 93.00 91 PRO A CA 1
ATOM 709 C C . PRO A 1 91 ? -8.522 -14.272 14.175 1.00 93.00 91 PRO A C 1
ATOM 711 O O . PRO A 1 91 ? -7.327 -14.549 14.125 1.00 93.00 91 PR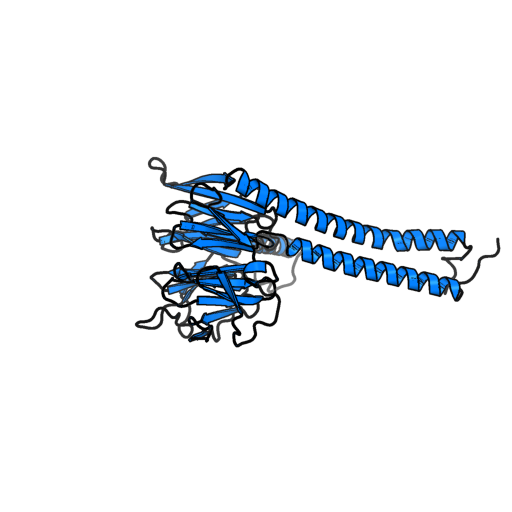O A O 1
ATOM 714 N N . GLU A 1 92 ? -9.442 -14.947 13.486 1.00 93.56 92 GLU A N 1
ATOM 715 C CA . GLU A 1 92 ? -9.162 -16.109 12.637 1.00 93.56 92 GLU A CA 1
ATOM 716 C C . GLU A 1 92 ? -9.500 -15.853 11.168 1.00 93.56 92 GLU A C 1
ATOM 718 O O . GLU A 1 92 ? -9.327 -16.740 10.335 1.00 93.56 92 GLU A O 1
ATOM 723 N N . GLU A 1 93 ? -9.992 -14.662 10.833 1.00 94.94 93 GLU A N 1
ATOM 724 C CA . GLU A 1 93 ? -10.371 -14.321 9.472 1.00 94.94 93 GLU A CA 1
ATOM 725 C C . GLU A 1 93 ? -9.745 -13.003 9.036 1.00 94.94 93 GLU A C 1
ATOM 727 O O . GLU A 1 93 ? -10.008 -11.935 9.595 1.00 94.94 93 GLU A O 1
ATOM 732 N N . MET A 1 94 ? -8.956 -13.093 7.973 1.00 96.00 94 MET A N 1
ATOM 733 C CA . MET A 1 94 ? -8.253 -11.975 7.369 1.00 96.00 94 MET A CA 1
ATOM 734 C C . MET A 1 94 ? -8.677 -11.820 5.918 1.00 96.00 94 MET A C 1
ATOM 736 O O . MET A 1 94 ? -8.801 -12.793 5.175 1.00 96.00 94 MET A O 1
ATOM 740 N N . TRP A 1 95 ? -8.883 -10.575 5.524 1.00 96.38 95 TRP A N 1
ATOM 741 C CA . TRP A 1 95 ? -9.138 -10.185 4.152 1.00 96.38 95 TRP A CA 1
ATOM 742 C C . TRP A 1 95 ? -7.870 -9.581 3.592 1.00 96.38 95 TRP A C 1
ATOM 744 O O . TRP A 1 95 ? -7.219 -8.774 4.250 1.00 96.38 95 TRP A O 1
ATOM 754 N N . LEU A 1 96 ? -7.523 -10.002 2.387 1.00 95.75 96 LEU A N 1
ATOM 755 C CA . LEU A 1 96 ? -6.333 -9.564 1.684 1.00 95.75 96 LEU A CA 1
ATOM 756 C C . LEU A 1 96 ? -6.741 -9.003 0.342 1.00 95.75 96 LEU A C 1
ATOM 758 O O . LEU A 1 96 ? -7.613 -9.552 -0.331 1.00 95.75 96 LEU A O 1
ATOM 762 N N . ARG A 1 97 ? -6.039 -7.968 -0.088 1.00 93.06 97 ARG A N 1
ATOM 763 C CA . ARG A 1 97 ? -6.075 -7.521 -1.468 1.00 93.06 97 ARG A CA 1
ATOM 764 C C . ARG A 1 97 ? -4.685 -7.610 -2.056 1.00 93.06 97 ARG A C 1
ATOM 766 O O . ARG A 1 97 ? -3.725 -7.162 -1.438 1.00 93.06 97 ARG A O 1
ATOM 773 N N . ASP A 1 98 ? -4.580 -8.150 -3.262 1.00 93.06 98 ASP A N 1
ATOM 774 C CA . ASP A 1 98 ? -3.317 -8.143 -3.989 1.00 93.06 98 ASP A CA 1
ATOM 775 C C . ASP A 1 98 ? -3.126 -6.881 -4.847 1.00 93.06 98 ASP A C 1
ATOM 777 O O . ASP A 1 98 ? -4.050 -6.102 -5.097 1.00 93.06 98 ASP A O 1
ATOM 781 N N . ILE A 1 99 ? -1.905 -6.676 -5.340 1.00 88.31 99 ILE A N 1
ATOM 782 C CA . ILE A 1 99 ? -1.556 -5.531 -6.194 1.00 88.31 99 ILE A CA 1
ATOM 783 C C . ILE A 1 99 ? -2.265 -5.536 -7.562 1.00 88.31 99 ILE A C 1
ATOM 785 O O . ILE A 1 99 ? -2.253 -4.531 -8.274 1.00 88.31 99 ILE A O 1
ATOM 789 N N . LYS A 1 100 ? -2.903 -6.649 -7.951 1.00 87.31 100 LYS A N 1
ATOM 790 C CA . LYS A 1 100 ? -3.754 -6.741 -9.149 1.00 87.31 100 LYS A CA 1
ATOM 791 C C . LYS A 1 100 ? -5.221 -6.438 -8.850 1.00 87.31 100 LYS A C 1
ATOM 793 O O . LYS A 1 100 ? -6.033 -6.455 -9.771 1.00 87.31 100 LYS A O 1
ATOM 798 N N . GLY A 1 101 ? -5.547 -6.107 -7.604 1.00 87.19 101 GLY A N 1
ATOM 799 C CA . GLY A 1 101 ? -6.880 -5.725 -7.167 1.00 87.19 101 GLY A CA 1
ATOM 800 C C . GLY A 1 101 ? -7.785 -6.899 -6.811 1.00 87.19 101 GLY A C 1
ATOM 801 O O . GLY A 1 101 ? -8.965 -6.680 -6.543 1.00 87.19 101 GLY A O 1
ATOM 802 N N . GLN A 1 102 ? -7.264 -8.128 -6.783 1.00 90.81 102 GLN A N 1
ATOM 803 C CA . GLN A 1 102 ? -8.058 -9.289 -6.395 1.00 90.81 102 GLN A CA 1
ATOM 804 C C . GLN A 1 102 ? -8.237 -9.311 -4.880 1.00 90.81 102 GLN A C 1
ATOM 806 O O . GLN A 1 102 ? -7.298 -9.038 -4.130 1.00 90.81 102 GLN A O 1
ATOM 811 N N . LEU A 1 103 ? -9.452 -9.639 -4.446 1.00 92.94 103 LEU A N 1
ATOM 812 C CA . LEU A 1 103 ? -9.815 -9.746 -3.041 1.00 92.94 103 LEU A CA 1
ATOM 813 C C . LEU A 1 103 ? -9.829 -11.214 -2.624 1.00 92.94 103 LEU A C 1
ATOM 815 O O . LEU A 1 103 ? -10.352 -12.070 -3.340 1.00 92.94 103 LEU A O 1
ATOM 819 N N . TYR A 1 104 ? -9.282 -11.495 -1.451 1.00 95.62 104 TYR A N 1
ATOM 820 C CA . TYR A 1 104 ? -9.217 -12.830 -0.885 1.00 95.62 104 TYR A CA 1
ATOM 821 C C . TYR A 1 104 ? -9.678 -12.811 0.565 1.00 95.62 104 TYR A C 1
ATOM 823 O O . TYR A 1 104 ? -9.438 -11.852 1.297 1.00 95.62 104 TYR A O 1
ATOM 831 N N . LYS A 1 105 ? -10.296 -13.910 0.984 1.00 95.81 105 LYS A N 1
ATOM 832 C CA . LYS A 1 105 ? -10.659 -14.198 2.369 1.00 95.81 105 LYS A CA 1
ATOM 833 C C . LYS A 1 105 ? -9.872 -15.412 2.835 1.00 95.81 105 LYS A C 1
ATOM 835 O O . LYS A 1 105 ? -9.948 -16.462 2.203 1.00 95.81 105 LYS A O 1
ATOM 840 N N . CYS A 1 106 ? -9.146 -15.283 3.934 1.00 96.31 106 CYS A N 1
ATOM 841 C CA . CYS A 1 106 ? -8.333 -16.342 4.513 1.00 96.31 106 CYS A CA 1
ATOM 842 C C . CYS A 1 106 ? -8.879 -16.698 5.893 1.00 96.31 106 CYS A C 1
ATOM 844 O O . CYS A 1 106 ? -8.908 -15.848 6.785 1.00 96.31 106 CYS A O 1
ATOM 846 N N . THR A 1 107 ? -9.284 -17.952 6.074 1.00 93.56 107 THR A N 1
ATOM 847 C CA . THR A 1 107 ? -9.763 -18.478 7.359 1.00 93.56 107 THR A CA 1
ATOM 848 C C . THR A 1 107 ? -8.666 -19.332 7.988 1.00 93.56 107 THR A C 1
ATOM 850 O O . THR A 1 107 ? -8.016 -20.119 7.302 1.00 93.56 107 THR A O 1
ATOM 853 N N . SER A 1 108 ? -8.405 -19.128 9.279 1.00 92.50 108 SER A N 1
ATOM 854 C CA . SER A 1 108 ? -7.363 -19.811 10.063 1.00 92.50 108 SER A CA 1
ATOM 855 C C . SER A 1 108 ? -5.943 -19.710 9.477 1.00 92.50 108 SER A C 1
ATOM 857 O O . SER A 1 108 ? -5.054 -20.468 9.862 1.00 92.50 108 SER A O 1
ATOM 859 N N . PHE A 1 109 ? -5.711 -18.760 8.565 1.00 91.62 109 PHE A N 1
ATOM 860 C CA . PHE A 1 109 ? -4.419 -18.489 7.921 1.00 91.62 109 PHE A CA 1
ATOM 861 C C . PHE A 1 109 ? -3.786 -19.690 7.198 1.00 91.62 109 PHE A C 1
ATOM 863 O O . PHE A 1 109 ? -2.561 -19.765 7.113 1.00 91.62 109 PHE A O 1
ATOM 870 N N . SER A 1 110 ? -4.594 -20.638 6.715 1.00 90.44 110 SER A N 1
ATOM 871 C CA . SER A 1 110 ? -4.112 -21.838 6.014 1.00 90.44 110 SER A CA 1
ATOM 872 C C . SER A 1 110 ? -4.361 -21.787 4.509 1.00 90.44 110 SER A C 1
ATOM 874 O O . SER A 1 110 ? -3.499 -22.184 3.735 1.00 90.44 110 SER A O 1
ATOM 876 N N . GLN A 1 111 ? -5.516 -21.271 4.087 1.00 90.81 111 GLN A N 1
ATOM 877 C CA . GLN A 1 111 ? -5.876 -21.132 2.681 1.00 90.81 111 GLN A CA 1
ATOM 878 C C . GLN A 1 111 ? -6.718 -19.874 2.475 1.00 90.81 111 GLN A C 1
ATOM 880 O O . GLN A 1 111 ? -7.603 -19.563 3.278 1.00 90.81 111 GLN A O 1
ATOM 885 N N . CYS A 1 112 ? -6.448 -19.157 1.387 1.00 96.56 112 CYS A N 1
ATOM 886 C CA . CYS A 1 112 ? -7.229 -18.003 0.979 1.00 96.56 112 CYS A CA 1
ATOM 887 C C . CYS A 1 112 ? -8.146 -18.360 -0.194 1.00 96.56 112 CYS A C 1
ATOM 889 O O . CYS A 1 112 ? -7.726 -18.944 -1.193 1.00 96.56 112 CYS A O 1
ATOM 891 N N . GLN A 1 113 ? -9.415 -17.982 -0.085 1.00 96.06 113 GLN A N 1
ATOM 892 C CA . GLN A 1 113 ? -10.399 -18.083 -1.151 1.00 96.06 113 GLN A CA 1
ATOM 893 C C . GLN A 1 113 ? -10.536 -16.725 -1.835 1.00 96.06 113 GLN A C 1
ATOM 895 O O . GLN A 1 113 ? -10.777 -15.715 -1.172 1.00 96.06 113 GLN A O 1
ATOM 900 N N . LYS A 1 114 ? -10.428 -16.700 -3.165 1.00 94.62 114 LYS A N 1
ATOM 901 C CA . LYS A 1 114 ? -10.734 -15.502 -3.950 1.00 94.62 114 LYS A CA 1
ATOM 902 C C . LYS A 1 114 ? -12.220 -15.156 -3.816 1.00 94.62 114 LYS A C 1
ATOM 904 O O . LYS A 1 114 ? -13.076 -16.021 -3.993 1.00 94.62 114 LYS A O 1
ATOM 909 N N . ILE A 1 115 ? -12.509 -13.893 -3.527 1.00 92.38 115 ILE A N 1
ATOM 910 C CA . ILE A 1 115 ? -13.860 -13.345 -3.434 1.00 92.38 115 ILE A CA 1
ATOM 911 C C . ILE A 1 115 ? -14.149 -12.567 -4.716 1.00 92.38 115 ILE A C 1
ATOM 913 O O . ILE A 1 115 ? -13.442 -11.618 -5.058 1.00 92.38 115 ILE A O 1
ATOM 917 N N . GLU A 1 116 ? -15.189 -12.973 -5.437 1.00 86.50 116 GLU A N 1
ATOM 918 C CA . GLU A 1 116 ? -15.693 -12.215 -6.580 1.00 86.50 116 GLU A CA 1
ATOM 919 C C . GLU A 1 116 ? -16.585 -11.084 -6.054 1.00 86.50 116 GLU A C 1
ATOM 921 O O . GLU A 1 116 ? -17.654 -11.333 -5.500 1.00 86.50 116 GLU A O 1
ATOM 926 N N . VAL A 1 117 ? -16.133 -9.838 -6.209 1.00 73.81 117 VAL A N 1
ATOM 927 C CA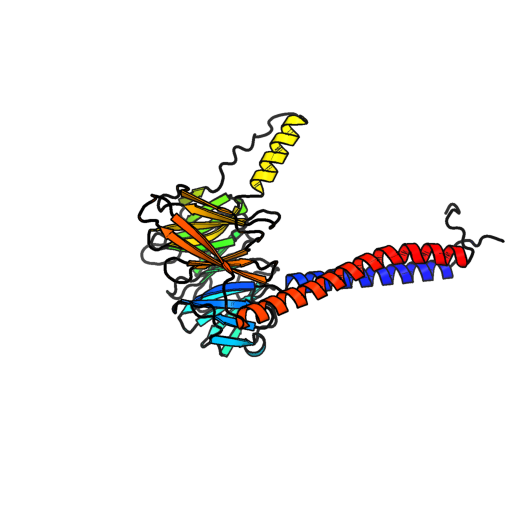 . VAL A 1 117 ? -16.897 -8.644 -5.822 1.00 73.81 117 VAL A CA 1
ATOM 928 C C . VAL A 1 117 ? -17.500 -8.002 -7.067 1.00 73.81 117 VAL A C 1
ATOM 930 O O . VAL A 1 117 ? -16.848 -7.881 -8.105 1.00 73.81 117 VAL A O 1
ATOM 933 N N . VAL A 1 118 ? -18.756 -7.574 -6.953 1.00 59.16 118 VAL A N 1
ATOM 934 C CA . VAL A 1 118 ? -19.477 -6.799 -7.970 1.00 59.16 118 VAL A CA 1
ATOM 935 C C . VAL A 1 118 ? -19.775 -5.427 -7.361 1.00 59.16 118 VAL A C 1
ATOM 937 O O . VAL A 1 118 ? -20.404 -5.434 -6.312 1.00 59.16 118 VAL A O 1
ATOM 940 N N . PRO A 1 119 ? -19.383 -4.288 -7.974 1.00 64.75 119 PRO A N 1
ATOM 941 C CA . PRO A 1 119 ? -18.815 -4.171 -9.308 1.00 64.75 119 PRO A CA 1
ATOM 942 C C . PRO A 1 119 ? -17.353 -4.606 -9.359 1.00 64.75 119 PRO A C 1
ATOM 944 O O . PRO A 1 119 ? -16.595 -4.511 -8.397 1.00 64.75 119 PRO A O 1
ATOM 947 N N . ARG A 1 120 ? -16.989 -5.098 -10.535 1.00 64.94 120 ARG A N 1
ATOM 948 C CA . ARG A 1 120 ? -15.669 -5.609 -10.849 1.00 64.94 120 ARG A CA 1
ATOM 949 C C . ARG A 1 120 ? -14.654 -4.458 -10.796 1.00 64.94 120 ARG A C 1
ATOM 951 O O . ARG A 1 120 ? -14.728 -3.500 -11.566 1.00 64.94 120 ARG A O 1
ATOM 958 N N . VAL A 1 121 ? -13.747 -4.521 -9.827 1.00 63.31 121 VAL A N 1
ATOM 959 C CA . VAL A 1 121 ? -12.690 -3.527 -9.592 1.00 63.31 121 VAL A CA 1
ATOM 960 C C . VAL A 1 121 ? -11.538 -3.823 -10.569 1.00 63.31 121 VAL A C 1
ATOM 962 O O . VAL A 1 121 ? -10.489 -4.330 -10.193 1.00 63.31 121 VAL A O 1
ATOM 965 N N . ASP A 1 122 ? -11.777 -3.613 -11.867 1.00 54.75 122 ASP A N 1
ATOM 966 C CA . ASP A 1 122 ? -11.026 -4.261 -12.962 1.00 54.75 122 ASP A CA 1
ATOM 967 C C . ASP A 1 122 ? -9.660 -3.643 -13.316 1.00 54.75 122 ASP A C 1
ATOM 969 O O . ASP A 1 122 ? -9.111 -3.905 -14.389 1.00 54.75 122 ASP A O 1
ATOM 973 N N . LYS A 1 123 ? -9.067 -2.805 -12.459 1.00 62.06 123 LYS A N 1
ATOM 974 C CA . LYS A 1 123 ? -7.767 -2.172 -12.748 1.00 62.06 123 LYS A CA 1
ATOM 975 C C . LYS A 1 123 ? -6.868 -2.155 -11.516 1.00 62.06 123 LYS A C 1
ATOM 977 O O . LYS A 1 123 ? -7.355 -2.179 -10.392 1.00 62.06 123 LYS A O 1
ATOM 982 N N . MET A 1 124 ? -5.549 -2.092 -11.747 1.00 53.38 124 MET A N 1
ATOM 983 C CA . MET A 1 124 ? -4.537 -1.853 -10.708 1.00 53.38 124 MET A CA 1
ATOM 984 C C . MET A 1 124 ? -4.885 -0.553 -9.968 1.00 53.38 124 MET A C 1
ATOM 986 O O . MET A 1 124 ? -4.602 0.541 -10.449 1.00 53.38 124 MET A O 1
ATOM 990 N N . GLN A 1 125 ? -5.581 -0.689 -8.845 1.00 65.06 125 GLN A N 1
ATOM 991 C CA . GLN A 1 125 ? -6.166 0.402 -8.070 1.00 65.06 125 GLN A CA 1
ATOM 992 C C . GLN A 1 125 ? -5.749 0.215 -6.617 1.00 65.06 125 GLN A C 1
ATOM 994 O O . GLN A 1 125 ? -5.869 -0.896 -6.081 1.00 65.06 125 GLN A O 1
ATOM 999 N N . TYR A 1 126 ? -5.256 1.290 -5.997 1.00 68.62 126 TYR A N 1
ATOM 1000 C CA . TYR A 1 126 ? -5.034 1.309 -4.557 1.00 68.62 126 TYR A CA 1
ATOM 1001 C C . TYR A 1 126 ? -6.405 1.303 -3.898 1.00 68.62 126 TYR A C 1
ATOM 1003 O O . TYR A 1 126 ? -7.245 2.147 -4.203 1.00 68.62 126 TYR A O 1
ATOM 1011 N N . VAL A 1 127 ? -6.653 0.346 -3.014 1.00 77.25 127 VAL A N 1
ATOM 1012 C CA . VAL A 1 127 ? -7.846 0.404 -2.172 1.00 77.25 127 VAL A CA 1
ATOM 1013 C C . VAL A 1 127 ? -7.441 0.078 -0.763 1.00 77.25 127 VAL A C 1
ATOM 1015 O O . VAL A 1 127 ? -6.559 -0.756 -0.551 1.00 77.25 127 VAL A O 1
ATOM 1018 N N . LYS A 1 128 ? -8.119 0.735 0.168 1.00 90.94 128 LYS A N 1
ATOM 1019 C CA . LYS A 1 128 ? -7.984 0.464 1.587 1.00 90.94 128 LYS A CA 1
ATOM 1020 C C . LYS A 1 128 ? -9.002 -0.589 2.001 1.00 90.94 128 LYS A C 1
ATOM 1022 O O . LYS A 1 128 ? -10.184 -0.457 1.677 1.00 90.94 128 LYS A O 1
ATOM 1027 N N . LEU A 1 129 ? -8.541 -1.624 2.690 1.00 94.19 129 LEU A N 1
ATOM 1028 C CA . LEU A 1 129 ? -9.359 -2.527 3.482 1.00 94.19 129 LEU A CA 1
ATOM 1029 C C . LEU A 1 129 ? -9.360 -2.056 4.935 1.00 94.19 129 LEU A C 1
ATOM 1031 O O . LEU A 1 129 ? -8.309 -1.881 5.552 1.00 94.19 129 LEU A O 1
ATOM 1035 N N . THR A 1 130 ? -10.556 -1.902 5.490 1.00 93.81 130 THR A N 1
ATOM 1036 C CA . THR A 1 130 ? -10.753 -1.560 6.899 1.00 93.81 130 THR A CA 1
ATOM 1037 C C . THR A 1 130 ? -11.828 -2.461 7.486 1.00 93.81 130 THR A C 1
ATOM 1039 O O . THR A 1 130 ? -12.833 -2.759 6.846 1.00 93.81 130 THR A O 1
ATOM 1042 N N . SER A 1 131 ? -11.627 -2.895 8.725 1.00 92.50 131 SER A N 1
ATOM 1043 C CA . SER A 1 131 ? -12.564 -3.736 9.465 1.00 92.50 131 SER A CA 1
ATOM 1044 C C . SER A 1 131 ? -12.794 -3.156 10.850 1.00 92.50 131 SER A C 1
ATOM 1046 O O . SER A 1 131 ? -11.873 -2.605 11.452 1.00 92.50 131 SER A O 1
ATOM 1048 N N . ARG A 1 132 ? -14.012 -3.312 11.369 1.00 82.44 132 ARG A N 1
ATOM 1049 C CA . ARG A 1 132 ? -14.344 -2.990 12.763 1.00 82.44 132 ARG A CA 1
ATOM 1050 C C . ARG A 1 132 ? -14.261 -4.207 13.693 1.00 82.44 132 ARG A C 1
ATOM 1052 O O . ARG A 1 132 ? -14.330 -4.060 14.907 1.00 82.44 132 ARG A O 1
ATOM 1059 N N . GLY A 1 133 ? -14.132 -5.414 13.144 1.00 79.56 133 GLY A N 1
ATOM 1060 C CA . GLY A 1 133 ? -14.213 -6.654 13.921 1.00 79.56 133 GLY A CA 1
ATOM 1061 C C . GLY A 1 133 ? -15.642 -7.152 14.187 1.00 79.56 133 GLY A C 1
ATOM 1062 O O . GLY A 1 133 ? -15.809 -8.201 14.798 1.00 79.56 133 GLY A O 1
ATOM 1063 N N . ASP A 1 134 ? -16.669 -6.435 13.718 1.00 77.19 134 ASP A N 1
ATOM 1064 C CA . ASP A 1 134 ? -18.094 -6.782 13.855 1.00 77.19 134 ASP A CA 1
ATOM 1065 C C . ASP A 1 134 ? -18.640 -7.615 12.680 1.00 77.19 134 ASP A C 1
ATOM 1067 O O . ASP A 1 134 ? -19.836 -7.894 12.607 1.00 77.19 134 ASP A O 1
ATOM 1071 N N . GLY A 1 135 ? -17.762 -8.033 11.765 1.00 81.44 135 GLY A N 1
ATOM 1072 C CA . GLY A 1 135 ? -18.107 -8.886 10.630 1.00 81.44 135 GLY A CA 1
ATOM 1073 C C . GLY A 1 135 ? -18.221 -8.173 9.284 1.00 81.44 135 GLY A C 1
ATOM 1074 O O . GLY A 1 135 ? -18.321 -8.867 8.275 1.00 81.44 135 GLY A O 1
ATOM 1075 N N . ASN A 1 136 ? -18.157 -6.840 9.232 1.00 90.56 136 ASN A N 1
ATOM 1076 C CA . ASN A 1 136 ? -18.168 -6.103 7.966 1.00 90.56 136 ASN A CA 1
ATOM 1077 C C . ASN A 1 136 ? -16.762 -5.661 7.550 1.00 90.56 136 ASN A C 1
ATOM 1079 O O . ASN A 1 136 ? -15.925 -5.308 8.385 1.00 90.56 136 ASN A O 1
ATOM 1083 N N . ILE A 1 137 ? -16.530 -5.635 6.240 1.00 92.75 137 ILE A N 1
ATOM 1084 C CA . ILE A 1 137 ? -15.315 -5.093 5.631 1.00 92.75 137 ILE A CA 1
ATOM 1085 C C . ILE A 1 137 ? -15.687 -3.862 4.824 1.00 92.75 137 ILE A C 1
ATOM 1087 O O . ILE A 1 137 ? -16.639 -3.882 4.050 1.00 92.75 137 ILE A O 1
ATOM 1091 N N . VAL A 1 138 ? -14.921 -2.793 4.975 1.00 93.12 138 VAL A N 1
ATOM 1092 C CA . VAL A 1 138 ? -14.998 -1.640 4.086 1.00 93.12 138 VAL A CA 1
ATOM 1093 C C . VAL A 1 138 ? -13.868 -1.705 3.079 1.00 93.12 138 VAL A C 1
ATOM 1095 O O . VAL A 1 138 ? -12.716 -1.941 3.438 1.00 93.12 138 VAL A O 1
ATOM 1098 N N . LEU A 1 139 ? -14.233 -1.495 1.818 1.00 92.62 139 LEU A N 1
ATOM 1099 C CA . LEU A 1 139 ? -13.340 -1.417 0.680 1.00 92.62 139 LEU A CA 1
ATOM 1100 C C . LEU A 1 139 ? -13.433 -0.017 0.071 1.00 92.62 139 LEU A C 1
ATOM 1102 O O . LEU A 1 139 ? -14.489 0.385 -0.414 1.00 92.62 139 LEU A O 1
ATOM 1106 N N . THR A 1 140 ? -12.327 0.717 0.075 1.00 91.00 140 THR A N 1
ATOM 1107 C CA . THR A 1 140 ? -12.274 2.096 -0.425 1.00 91.00 140 THR A CA 1
ATOM 1108 C C . THR A 1 140 ? -11.547 2.168 -1.764 1.00 91.00 140 THR A C 1
ATOM 1110 O O . THR A 1 140 ? -10.322 2.209 -1.782 1.00 91.00 140 THR A O 1
ATOM 1113 N N . ASP A 1 141 ? -12.277 2.224 -2.880 1.00 88.56 141 ASP A N 1
ATOM 1114 C CA . ASP A 1 141 ? -11.722 2.340 -4.235 1.00 88.56 141 ASP A CA 1
ATOM 1115 C C . ASP A 1 141 ? -11.261 3.769 -4.542 1.00 88.56 141 ASP A C 1
ATOM 1117 O O . ASP A 1 141 ? -12.068 4.682 -4.771 1.00 88.56 141 ASP A O 1
ATOM 1121 N N . ASN A 1 142 ? -9.939 3.957 -4.585 1.00 86.38 142 ASN A N 1
ATOM 1122 C CA . ASN A 1 142 ? -9.348 5.273 -4.762 1.00 86.38 142 ASN A CA 1
ATOM 1123 C C . ASN A 1 142 ? -9.567 5.882 -6.159 1.00 86.38 142 ASN A C 1
ATOM 1125 O O . ASN A 1 142 ? -9.500 7.100 -6.320 1.00 86.38 142 ASN A O 1
ATOM 1129 N N . TRP A 1 143 ? -9.803 5.060 -7.179 1.00 81.88 143 TRP A N 1
ATOM 1130 C CA . TRP A 1 143 ? -9.880 5.497 -8.570 1.00 81.88 143 TRP A CA 1
ATOM 1131 C C . TRP A 1 143 ? -11.308 5.846 -8.957 1.00 81.88 143 TRP A C 1
ATOM 1133 O O . TRP A 1 143 ? -11.567 6.864 -9.603 1.00 81.88 143 TRP A O 1
ATOM 1143 N N . GLN A 1 144 ? -12.248 5.002 -8.537 1.00 85.00 144 GLN A N 1
ATOM 1144 C CA . GLN A 1 144 ? -13.671 5.284 -8.693 1.00 85.00 144 GLN A CA 1
ATOM 1145 C C . GLN A 1 144 ? -14.133 6.366 -7.715 1.00 85.00 144 GLN A C 1
ATOM 1147 O O . GLN A 1 144 ? -15.157 7.006 -7.955 1.00 85.00 144 GLN A O 1
ATOM 1152 N N . GLY A 1 145 ? -13.365 6.609 -6.647 1.00 88.69 145 GLY A N 1
ATOM 1153 C CA . GLY A 1 145 ? -13.734 7.561 -5.610 1.00 88.69 145 GLY A CA 1
ATOM 1154 C C . GLY A 1 145 ? -14.935 7.061 -4.816 1.00 88.69 145 GLY A C 1
ATOM 1155 O O . GLY A 1 145 ? -15.829 7.850 -4.510 1.00 88.69 145 GLY A O 1
ATOM 1156 N N . GLN A 1 146 ? -14.983 5.750 -4.564 1.00 89.69 146 GLN A N 1
ATOM 1157 C CA . GLN A 1 146 ? -16.127 5.066 -3.968 1.00 89.69 146 GLN A CA 1
ATOM 1158 C C . GLN A 1 146 ? -15.720 4.229 -2.761 1.00 89.69 146 GLN A C 1
ATOM 1160 O O . GLN A 1 146 ? -14.618 3.696 -2.689 1.00 89.69 146 GLN A O 1
ATOM 1165 N N . VAL A 1 147 ? -16.648 4.091 -1.824 1.00 91.38 147 VAL A N 1
ATOM 1166 C CA . VAL A 1 147 ? -16.533 3.228 -0.653 1.00 91.38 147 VAL A CA 1
ATOM 1167 C C . VAL A 1 147 ? -17.621 2.171 -0.733 1.00 91.38 147 VAL A C 1
ATOM 1169 O O . VAL A 1 147 ? -18.781 2.489 -0.997 1.00 91.38 147 VAL A O 1
ATOM 1172 N N . PHE A 1 148 ? -17.246 0.927 -0.476 1.00 92.06 148 PHE A N 1
ATOM 1173 C CA . PHE A 1 148 ? -18.133 -0.223 -0.430 1.00 92.06 148 PHE A CA 1
ATOM 1174 C C . PHE A 1 148 ? -18.079 -0.847 0.957 1.00 92.06 148 PHE A C 1
ATOM 1176 O O . PHE A 1 148 ? -17.006 -1.005 1.531 1.00 92.06 148 PHE A O 1
ATOM 1183 N N . VAL A 1 149 ? -19.233 -1.231 1.483 1.00 92.88 149 VAL A N 1
ATOM 1184 C CA . VAL A 1 149 ? -19.352 -2.019 2.711 1.00 92.88 149 VAL A CA 1
ATOM 1185 C C . VAL A 1 149 ? -19.757 -3.416 2.286 1.00 92.88 149 VAL A C 1
ATOM 1187 O O . VAL A 1 149 ? -20.772 -3.580 1.609 1.00 92.88 149 VAL A O 1
ATOM 1190 N N . LEU A 1 150 ? -18.958 -4.402 2.659 1.00 93.25 150 LEU A N 1
ATOM 1191 C CA . LEU A 1 150 ? -19.102 -5.796 2.280 1.00 93.25 150 LEU A CA 1
ATOM 1192 C C . LEU A 1 150 ? -19.444 -6.637 3.508 1.00 93.25 150 LEU A C 1
ATOM 1194 O O . LEU A 1 150 ? -18.904 -6.412 4.595 1.00 93.25 150 LEU A O 1
ATOM 1198 N N . ASP A 1 151 ? -20.309 -7.629 3.314 1.00 92.19 151 ASP A N 1
ATOM 1199 C CA . ASP A 1 151 ? -20.516 -8.685 4.299 1.00 92.19 151 ASP A CA 1
ATOM 1200 C C . ASP A 1 151 ? -19.385 -9.726 4.269 1.00 92.19 151 ASP A C 1
ATOM 1202 O O . ASP A 1 151 ? -18.458 -9.685 3.454 1.00 92.19 151 ASP A O 1
ATOM 1206 N N . GLY A 1 152 ? -19.494 -10.725 5.142 1.00 89.88 152 GLY A N 1
ATOM 1207 C CA . GLY A 1 152 ? -18.519 -11.801 5.257 1.00 89.88 152 GLY A CA 1
ATOM 1208 C C . GLY A 1 152 ? -18.364 -12.739 4.049 1.00 89.88 152 GLY A C 1
ATOM 1209 O O . GLY A 1 152 ? -17.471 -13.597 4.037 1.00 89.88 152 GLY A O 1
ATOM 1210 N N . GLN A 1 153 ? -19.230 -12.609 3.044 1.00 91.56 153 GLN A N 1
ATOM 1211 C CA . GLN A 1 153 ? -19.165 -13.334 1.775 1.00 91.56 153 GLN A CA 1
ATOM 1212 C C . GLN A 1 153 ? -18.780 -12.424 0.601 1.00 91.56 153 GLN A C 1
ATOM 1214 O O . GLN A 1 153 ? -18.647 -12.908 -0.519 1.00 91.56 153 GLN A O 1
ATOM 1219 N N . GLY A 1 154 ? -18.560 -11.130 0.849 1.00 90.50 154 GLY A N 1
ATOM 1220 C CA . GLY A 1 154 ? -18.178 -10.154 -0.170 1.00 90.50 154 GLY A CA 1
ATOM 1221 C C . GLY A 1 154 ? -19.362 -9.509 -0.877 1.00 90.50 154 GLY A C 1
ATOM 1222 O O . GLY A 1 154 ? -19.168 -8.823 -1.881 1.00 90.50 154 GLY A O 1
ATOM 1223 N N . LYS A 1 155 ? -20.589 -9.705 -0.382 1.00 91.69 155 LYS A N 1
ATOM 1224 C CA . LYS A 1 155 ? -21.770 -9.035 -0.924 1.00 91.69 155 LYS A CA 1
ATOM 1225 C C . LYS A 1 155 ? -21.772 -7.577 -0.478 1.00 91.69 155 LYS A C 1
ATOM 1227 O O . LYS A 1 155 ? -21.599 -7.290 0.704 1.00 91.69 155 LYS A O 1
ATOM 1232 N N . ILE A 1 156 ? -22.045 -6.664 -1.409 1.00 92.19 156 ILE A N 1
ATOM 1233 C CA . ILE A 1 156 ? -22.249 -5.251 -1.076 1.00 92.19 156 ILE A CA 1
ATOM 1234 C C . ILE A 1 156 ? -23.500 -5.094 -0.210 1.00 92.19 156 ILE A C 1
ATOM 1236 O O . ILE A 1 156 ? -24.607 -5.454 -0.615 1.00 92.19 156 ILE A O 1
ATOM 1240 N N . LEU A 1 157 ? -23.306 -4.501 0.963 1.00 92.06 157 LEU A N 1
ATOM 1241 C CA . LEU A 1 157 ? -24.350 -4.040 1.871 1.00 92.06 157 LEU A CA 1
ATOM 1242 C C . LEU A 1 157 ? -24.675 -2.559 1.657 1.00 92.06 157 LEU A C 1
ATOM 1244 O O . LEU A 1 157 ? -25.835 -2.166 1.743 1.00 92.06 157 LEU A O 1
ATOM 1248 N N . ALA A 1 158 ? -23.657 -1.741 1.379 1.00 92.19 158 ALA A N 1
ATOM 1249 C CA . ALA A 1 158 ? -23.808 -0.315 1.108 1.00 92.19 158 ALA A CA 1
ATOM 1250 C C . ALA A 1 158 ? -22.684 0.205 0.203 1.00 92.19 158 ALA A C 1
ATOM 1252 O O . ALA A 1 158 ? -21.586 -0.350 0.177 1.00 92.19 158 ALA A O 1
ATOM 1253 N N . GLN A 1 159 ? -22.958 1.293 -0.514 1.00 92.38 159 GLN A N 1
ATOM 1254 C CA . GLN A 1 159 ? -22.015 1.948 -1.418 1.00 92.38 159 GLN A CA 1
ATOM 1255 C C . GLN A 1 159 ? -22.175 3.464 -1.324 1.00 92.38 159 GLN A C 1
ATOM 1257 O O . GLN A 1 159 ? -23.295 3.966 -1.220 1.00 92.38 159 GLN A O 1
ATOM 1262 N N . SER A 1 160 ? -21.070 4.204 -1.399 1.00 89.56 160 SER A N 1
ATOM 1263 C CA . SER A 1 160 ? -21.124 5.659 -1.507 1.00 89.56 160 SER A CA 1
ATOM 1264 C C . SER A 1 160 ? -21.651 6.080 -2.882 1.00 89.56 160 SER A C 1
ATOM 1266 O O . SER A 1 160 ? -20.942 5.986 -3.886 1.00 89.56 160 SER A O 1
ATOM 1268 N N . THR A 1 161 ? -22.897 6.549 -2.939 1.00 81.19 161 THR A N 1
ATOM 1269 C CA . THR A 1 161 ? -23.528 7.069 -4.160 1.00 81.19 161 THR A CA 1
ATOM 1270 C C . THR A 1 161 ? -23.544 8.597 -4.156 1.00 81.19 161 THR A C 1
ATOM 1272 O O . THR A 1 161 ? -23.811 9.212 -3.129 1.00 81.19 161 THR A O 1
ATOM 1275 N N . GLY A 1 162 ? -23.281 9.235 -5.300 1.00 71.19 162 GLY A N 1
ATOM 1276 C CA . GLY A 1 162 ? -23.472 10.684 -5.487 1.00 71.19 162 GLY A CA 1
ATOM 1277 C C . GLY A 1 162 ? -22.380 11.603 -4.920 1.00 71.19 162 GLY A C 1
ATOM 1278 O O . GLY A 1 162 ? -22.230 12.718 -5.411 1.00 71.19 162 GLY A O 1
ATOM 1279 N N . THR A 1 163 ? -21.560 11.141 -3.972 1.00 74.81 163 THR A N 1
ATOM 1280 C CA . THR A 1 163 ? -20.361 11.865 -3.514 1.00 74.81 163 THR A CA 1
ATOM 1281 C C . THR A 1 163 ? -19.125 11.233 -4.139 1.00 74.81 163 THR A C 1
ATOM 1283 O O . THR A 1 163 ? -18.710 10.153 -3.728 1.00 74.81 163 THR A O 1
ATOM 1286 N N . ARG A 1 164 ? -18.536 11.885 -5.148 1.00 79.00 164 ARG A N 1
ATOM 1287 C CA . ARG A 1 164 ? -17.266 11.430 -5.725 1.00 79.00 164 ARG A CA 1
ATOM 1288 C C . ARG A 1 164 ? -16.124 11.872 -4.817 1.00 79.00 164 ARG A C 1
ATOM 1290 O O . ARG A 1 164 ? -15.811 13.059 -4.762 1.00 79.00 164 ARG A O 1
ATOM 1297 N N . LEU A 1 165 ? -15.525 10.918 -4.110 1.00 87.38 165 LEU A N 1
ATOM 1298 C CA . LEU A 1 165 ? -14.309 11.150 -3.336 1.00 87.38 165 LEU A CA 1
ATOM 1299 C C . LEU A 1 165 ? -13.125 11.336 -4.289 1.00 87.38 165 LEU A C 1
ATOM 1301 O O . LEU A 1 165 ? -13.050 10.679 -5.329 1.00 87.38 165 LEU A O 1
ATOM 1305 N N . ASN A 1 166 ? -12.192 12.214 -3.941 1.00 87.38 166 ASN A N 1
ATOM 1306 C CA . ASN A 1 166 ? -10.982 12.441 -4.710 1.00 87.38 166 ASN A CA 1
ATOM 1307 C C . ASN A 1 166 ? -9.827 11.647 -4.086 1.00 87.38 166 ASN A C 1
ATOM 1309 O O . ASN A 1 166 ? -9.235 12.065 -3.094 1.00 87.38 166 ASN A O 1
ATOM 1313 N N . HIS A 1 167 ? -9.511 10.489 -4.670 1.00 86.81 167 HIS A N 1
ATOM 1314 C CA . HIS A 1 167 ? -8.470 9.574 -4.187 1.00 86.81 167 HIS A CA 1
ATOM 1315 C C . HIS A 1 167 ? -8.626 9.151 -2.718 1.00 86.81 167 HIS A C 1
ATOM 1317 O O . HIS A 1 167 ? -7.756 9.435 -1.903 1.00 86.81 167 HIS A O 1
ATOM 1323 N N . PRO A 1 168 ? -9.713 8.473 -2.332 1.00 90.19 168 PRO A N 1
ATOM 1324 C CA . PRO A 1 168 ? -9.865 8.031 -0.955 1.00 90.19 168 PRO A CA 1
ATOM 1325 C C . PRO A 1 168 ? -8.862 6.910 -0.599 1.00 90.19 168 PRO A C 1
ATOM 1327 O O . PRO A 1 168 ? -8.954 5.817 -1.147 1.00 90.19 168 PRO A O 1
ATOM 1330 N N . ASN A 1 169 ? -7.888 7.174 0.288 1.00 87.50 169 ASN A N 1
ATOM 1331 C CA . ASN A 1 169 ? -6.777 6.234 0.573 1.00 87.50 169 ASN A CA 1
ATOM 1332 C C . ASN A 1 169 ? -6.750 5.657 2.000 1.00 87.50 169 ASN A C 1
ATOM 1334 O O . ASN A 1 169 ? -6.253 4.554 2.194 1.00 87.50 169 ASN A O 1
ATOM 1338 N N . GLY A 1 170 ? -7.284 6.365 2.997 1.00 89.81 170 GLY A N 1
ATOM 1339 C CA . GLY A 1 170 ? -7.276 5.935 4.402 1.00 89.81 170 GLY A CA 1
ATOM 1340 C C . GLY A 1 170 ? -8.687 5.844 4.959 1.00 89.81 170 GLY A C 1
ATOM 1341 O O . GLY A 1 170 ? -9.515 6.692 4.644 1.00 89.81 170 GLY A O 1
ATOM 1342 N N . ALA A 1 171 ? -8.983 4.847 5.784 1.00 93.38 171 ALA A N 1
ATOM 1343 C CA . ALA A 1 171 ? -10.322 4.658 6.325 1.00 93.38 171 ALA A CA 1
ATOM 1344 C C . ALA A 1 171 ? -10.283 3.995 7.702 1.00 93.38 171 ALA A C 1
ATOM 1346 O O . ALA A 1 171 ? -9.503 3.066 7.915 1.00 93.38 171 ALA A O 1
ATOM 1347 N N . LEU A 1 172 ? -11.157 4.427 8.611 1.00 93.25 172 LEU A N 1
ATOM 1348 C CA . LEU A 1 172 ? -11.238 3.902 9.973 1.00 93.25 172 LEU A CA 1
ATOM 1349 C C . LEU A 1 172 ? -12.684 3.907 10.474 1.00 93.25 172 LEU A C 1
ATOM 1351 O O . LEU A 1 172 ? -13.431 4.865 10.267 1.00 93.25 172 LEU A O 1
ATOM 1355 N N . PHE A 1 173 ? -13.067 2.857 11.193 1.00 91.81 173 PHE A N 1
ATOM 1356 C CA . PHE A 1 173 ? -14.294 2.864 11.981 1.00 91.81 173 PHE A CA 1
ATOM 1357 C C . PHE A 1 173 ? -14.053 3.515 13.341 1.00 91.81 173 PHE A C 1
ATOM 1359 O O . PHE A 1 173 ? -13.118 3.155 14.047 1.00 91.81 173 PHE A O 1
ATOM 1366 N N . THR A 1 174 ? -14.944 4.420 13.734 1.00 90.50 174 THR A N 1
ATOM 1367 C CA . THR A 1 174 ? -14.959 5.026 15.073 1.00 90.50 174 THR A CA 1
ATOM 1368 C C . THR A 1 174 ? -16.287 4.770 15.767 1.00 90.50 174 THR A C 1
ATOM 1370 O O . THR A 1 174 ? -17.243 4.292 15.151 1.00 90.50 174 THR A O 1
ATOM 1373 N N . GLU A 1 175 ? -16.398 5.137 17.040 1.00 89.00 175 GLU A N 1
ATOM 1374 C CA . GLU A 1 175 ? -17.682 5.101 17.746 1.00 89.00 175 GLU A CA 1
ATOM 1375 C C . GLU A 1 175 ? -18.731 6.022 17.104 1.00 89.00 175 GLU A C 1
ATOM 1377 O O . GLU A 1 175 ? -19.911 5.679 17.057 1.00 89.00 175 GLU A O 1
ATOM 1382 N N . GLN A 1 176 ? -18.297 7.160 16.554 1.00 88.75 176 GLN A N 1
ATOM 1383 C CA . GLN A 1 176 ? -19.167 8.217 16.027 1.00 88.75 176 GLN A CA 1
ATOM 1384 C C . GLN A 1 176 ? -19.565 8.007 14.559 1.00 88.75 176 GLN A C 1
ATOM 1386 O O . GLN A 1 176 ? -20.523 8.609 14.079 1.00 88.75 176 GLN A O 1
ATOM 1391 N N . GLY A 1 177 ? -18.825 7.181 13.824 1.00 92.25 177 GLY A N 1
ATOM 1392 C CA . GLY A 1 177 ? -19.051 6.979 12.398 1.00 92.25 177 GLY A CA 1
ATOM 1393 C C . GLY A 1 177 ? -17.860 6.358 11.688 1.00 92.25 177 GLY A C 1
ATOM 1394 O O . GLY A 1 177 ? -16.829 6.050 12.290 1.00 92.25 177 GLY A O 1
ATOM 1395 N N . PHE A 1 178 ? -17.998 6.207 10.380 1.00 94.12 178 PHE A N 1
ATOM 1396 C CA . PHE A 1 178 ? -16.920 5.762 9.510 1.00 94.12 178 PHE A CA 1
ATOM 1397 C C . PHE A 1 178 ? -16.187 6.974 8.943 1.00 94.12 178 PHE A C 1
ATOM 1399 O O . PHE A 1 178 ? -16.794 7.816 8.279 1.00 94.12 178 PHE A O 1
ATOM 1406 N N . VAL A 1 179 ? -14.894 7.077 9.237 1.00 94.50 179 VAL A N 1
ATOM 1407 C CA . VAL A 1 179 ? -14.045 8.182 8.798 1.00 94.50 179 VAL A CA 1
ATOM 1408 C C . VAL A 1 179 ? -13.240 7.749 7.583 1.00 94.50 179 VAL A C 1
ATOM 1410 O O . VAL A 1 179 ? -12.726 6.635 7.525 1.00 94.50 179 VAL A O 1
ATOM 1413 N N . GLN A 1 180 ? -13.131 8.647 6.614 1.00 94.75 180 GLN A N 1
ATOM 1414 C CA . GLN A 1 180 ? -12.475 8.442 5.334 1.00 94.75 180 GLN A CA 1
ATOM 1415 C C . GLN A 1 180 ? -11.583 9.645 5.030 1.00 94.75 180 GLN A C 1
ATOM 1417 O O . GLN A 1 180 ? -12.029 10.792 5.093 1.00 94.75 180 GLN A O 1
ATOM 1422 N N . ALA A 1 181 ? -10.336 9.385 4.651 1.00 92.62 181 ALA A N 1
ATOM 1423 C CA . ALA A 1 181 ? -9.463 10.391 4.069 1.00 92.62 181 ALA A CA 1
ATOM 1424 C C . ALA A 1 181 ? -9.864 10.606 2.613 1.00 92.62 181 ALA A C 1
ATOM 1426 O O . ALA A 1 181 ? -9.811 9.672 1.817 1.00 92.62 181 ALA A O 1
ATOM 1427 N N . ASP A 1 182 ? -10.274 11.824 2.282 1.00 91.62 182 ASP A N 1
ATOM 1428 C CA . ASP A 1 182 ? -10.486 12.308 0.922 1.00 91.62 182 ASP A CA 1
ATOM 1429 C C . ASP A 1 182 ? -9.196 13.018 0.506 1.00 91.62 182 ASP A C 1
ATOM 1431 O O . ASP A 1 182 ? -9.069 14.235 0.649 1.00 91.62 182 ASP A O 1
ATOM 1435 N N . THR A 1 183 ? -8.185 12.231 0.121 1.00 88.31 183 THR A N 1
ATOM 1436 C CA . THR A 1 183 ? -6.786 12.673 -0.011 1.00 88.31 183 THR A CA 1
ATOM 1437 C C . THR A 1 183 ? -6.649 13.866 -0.952 1.00 88.31 183 THR A C 1
ATOM 1439 O O . THR A 1 183 ? -6.078 14.886 -0.575 1.00 88.31 183 THR A O 1
ATOM 1442 N N . GLY A 1 184 ? -7.236 13.785 -2.147 1.00 85.00 184 GLY A N 1
ATOM 1443 C CA . GLY A 1 184 ? -7.256 14.885 -3.110 1.00 85.00 184 GLY A CA 1
ATOM 1444 C C . GLY A 1 184 ? -8.270 15.985 -2.772 1.00 85.00 184 GLY A C 1
ATOM 1445 O O . GLY A 1 184 ? -8.272 17.034 -3.412 1.00 85.00 184 GLY A O 1
ATOM 1446 N N . GLY A 1 185 ? -9.147 15.754 -1.792 1.00 86.56 185 GLY A N 1
ATOM 1447 C CA . GLY A 1 185 ? -10.017 16.762 -1.182 1.00 86.56 185 GLY A CA 1
ATOM 1448 C C . GLY A 1 185 ? -9.409 17.435 0.057 1.00 86.56 185 GLY A C 1
ATOM 1449 O O . GLY A 1 185 ? -10.052 18.317 0.625 1.00 86.56 185 GLY A O 1
ATOM 1450 N N . PHE A 1 186 ? -8.196 17.039 0.473 1.00 88.19 186 PHE A N 1
ATOM 1451 C CA . PHE A 1 186 ? -7.445 17.598 1.608 1.00 88.19 186 PHE A CA 1
ATOM 1452 C C . PHE A 1 186 ? -8.238 17.627 2.925 1.00 88.19 186 PHE A C 1
ATOM 1454 O O . PHE A 1 186 ? -8.245 18.618 3.669 1.00 88.19 186 PHE A O 1
ATOM 1461 N N . ARG A 1 187 ? -8.978 16.548 3.197 1.00 89.88 187 ARG A N 1
ATOM 1462 C CA . ARG A 1 187 ? -9.866 16.469 4.360 1.00 89.88 187 ARG A CA 1
ATOM 1463 C C . ARG A 1 187 ? -10.105 15.044 4.838 1.00 89.88 187 ARG A C 1
ATOM 1465 O O . ARG A 1 187 ? -10.030 14.091 4.066 1.00 89.88 187 ARG A O 1
ATOM 1472 N N . LEU A 1 188 ? -10.472 14.926 6.110 1.00 90.94 188 LEU A N 1
ATOM 1473 C CA . LEU A 1 188 ? -11.123 13.744 6.660 1.00 90.94 188 LEU A CA 1
ATOM 1474 C C . LEU A 1 188 ? -12.627 13.992 6.738 1.00 90.94 188 LEU A C 1
ATOM 1476 O O . LEU A 1 188 ? -13.072 15.005 7.282 1.00 90.94 188 LEU A O 1
ATOM 1480 N N . MET A 1 189 ? -13.405 13.053 6.218 1.00 93.31 189 MET A N 1
ATOM 1481 C CA . MET A 1 189 ? -14.863 13.081 6.255 1.00 93.31 189 MET A CA 1
ATOM 1482 C C . MET A 1 189 ? -15.393 11.927 7.087 1.00 93.31 189 MET A C 1
ATOM 1484 O O . MET A 1 189 ? -14.844 10.830 7.037 1.00 93.31 189 MET A O 1
ATOM 1488 N N . ARG A 1 190 ? -16.475 12.160 7.822 1.00 94.19 190 ARG A N 1
ATOM 1489 C CA . ARG A 1 190 ? -17.168 11.157 8.621 1.00 94.19 190 ARG A CA 1
ATOM 1490 C C . ARG A 1 190 ? -18.563 10.932 8.086 1.00 94.19 190 ARG A C 1
ATOM 1492 O O . ARG A 1 190 ? -19.363 11.856 7.988 1.00 94.19 190 ARG A O 1
ATOM 1499 N N . TRP A 1 191 ? -18.865 9.677 7.809 1.00 94.50 191 TRP A N 1
ATOM 1500 C CA . TRP A 1 191 ? -20.210 9.228 7.509 1.00 94.50 191 TRP A CA 1
ATOM 1501 C C . TRP A 1 191 ? -20.860 8.717 8.797 1.00 94.50 191 TRP A C 1
ATOM 1503 O O . TRP A 1 191 ? -20.286 7.833 9.448 1.00 94.50 191 TRP A O 1
ATOM 1513 N N . PRO A 1 192 ? -22.034 9.248 9.189 1.00 94.12 192 PRO A N 1
ATOM 1514 C CA . PRO A 1 192 ? -22.761 8.719 10.335 1.00 94.12 192 PRO A CA 1
ATOM 1515 C C . PRO A 1 192 ? -23.217 7.290 10.038 1.00 94.12 192 PRO A C 1
ATOM 1517 O O . PRO A 1 192 ? -23.362 6.905 8.879 1.00 94.12 192 PRO A O 1
ATOM 1520 N N . TYR A 1 193 ? -23.479 6.491 11.066 1.00 93.44 193 TYR A N 1
ATOM 1521 C CA . TYR A 1 193 ? -24.036 5.154 10.865 1.00 93.44 193 TYR A CA 1
ATOM 1522 C C . TYR A 1 193 ? -25.544 5.191 10.581 1.00 93.44 193 TYR A C 1
ATOM 1524 O O . TYR A 1 193 ? -26.265 6.087 11.025 1.00 93.44 193 TYR A O 1
ATOM 1532 N N . LEU A 1 194 ? -26.042 4.182 9.865 1.00 91.31 194 LEU A N 1
ATOM 1533 C CA . LEU A 1 194 ? -27.471 3.882 9.813 1.00 91.31 194 LEU A CA 1
ATOM 1534 C C . LEU A 1 194 ? -27.957 3.471 11.212 1.00 91.31 194 LEU A C 1
ATOM 1536 O O . LEU A 1 194 ? -27.274 2.731 11.922 1.00 91.31 194 LEU A O 1
ATOM 1540 N N . LYS A 1 195 ? -29.154 3.928 11.606 1.00 89.12 195 LYS A N 1
ATOM 1541 C CA . LYS A 1 195 ? -29.727 3.675 12.939 1.00 89.12 195 LYS A CA 1
ATOM 1542 C C . LYS A 1 195 ? -29.727 2.175 13.264 1.00 89.12 195 LYS A C 1
ATOM 1544 O O . LYS A 1 195 ? -30.201 1.375 12.464 1.00 89.12 195 LYS A O 1
ATOM 1549 N N . ASN A 1 196 ? -29.246 1.821 14.457 1.00 86.56 196 ASN A N 1
ATOM 1550 C CA . ASN A 1 196 ? -29.137 0.440 14.954 1.00 86.56 196 ASN A CA 1
ATOM 1551 C C . ASN A 1 196 ? -28.247 -0.483 14.102 1.00 86.56 196 ASN A C 1
ATOM 1553 O O . ASN A 1 196 ? -28.404 -1.700 14.140 1.00 86.56 196 ASN A O 1
ATOM 1557 N N . SER A 1 197 ? -27.316 0.074 13.331 1.00 88.38 197 SER A N 1
ATOM 1558 C CA . SER A 1 197 ? -26.315 -0.701 12.606 1.00 88.38 197 SER A CA 1
ATOM 1559 C C . SER A 1 197 ? -24.969 0.017 12.643 1.00 88.38 197 SER A C 1
ATOM 1561 O O . SER A 1 197 ? -24.890 1.191 12.997 1.00 88.38 197 SER A O 1
ATOM 1563 N N . TYR A 1 198 ? -23.918 -0.676 12.226 1.00 85.56 198 TYR A N 1
ATOM 1564 C CA . TYR A 1 198 ? -22.598 -0.083 12.005 1.00 85.56 198 TYR A CA 1
ATOM 1565 C C . TYR A 1 198 ? -22.274 0.089 10.521 1.00 85.56 198 TYR A C 1
ATOM 1567 O O . TYR A 1 198 ? -21.121 0.264 10.136 1.00 85.56 198 TYR A O 1
ATOM 1575 N N . ILE A 1 199 ? -23.309 0.072 9.680 1.00 90.50 199 ILE A N 1
ATOM 1576 C CA . ILE A 1 199 ? -23.188 0.359 8.257 1.00 90.50 199 ILE A CA 1
ATOM 1577 C C . ILE A 1 199 ? -23.189 1.886 8.086 1.00 90.50 199 ILE A C 1
ATOM 1579 O O . ILE A 1 199 ? -24.128 2.543 8.547 1.00 90.50 199 ILE A O 1
ATOM 1583 N N . PRO A 1 200 ? -22.165 2.477 7.448 1.00 90.44 200 PRO A N 1
ATOM 1584 C CA . PRO A 1 200 ? -22.149 3.897 7.114 1.00 90.44 200 PRO A CA 1
ATOM 1585 C C . PRO A 1 200 ? -23.378 4.304 6.290 1.00 90.44 200 PRO A C 1
ATOM 1587 O O . PRO A 1 200 ? -23.716 3.679 5.283 1.00 90.44 200 PRO A O 1
ATOM 1590 N N . ASN A 1 201 ? -24.043 5.378 6.701 1.00 92.69 201 ASN A N 1
ATOM 1591 C CA . ASN A 1 201 ? -25.146 5.988 5.978 1.00 92.69 201 ASN A CA 1
ATOM 1592 C C . ASN A 1 201 ? -24.601 6.920 4.893 1.00 92.69 201 ASN A C 1
ATOM 1594 O O . ASN A 1 201 ? -24.490 8.127 5.091 1.00 92.69 201 ASN A O 1
ATOM 1598 N N . PHE A 1 202 ? -24.305 6.359 3.725 1.00 91.69 202 PHE A N 1
ATOM 1599 C CA . PHE A 1 202 ? -23.821 7.142 2.587 1.00 91.69 202 PHE A CA 1
ATOM 1600 C C . PHE A 1 202 ? -24.891 8.005 1.896 1.00 91.69 202 PHE A C 1
ATOM 1602 O O . PHE A 1 202 ? -24.574 8.710 0.941 1.00 91.69 202 PHE A O 1
ATOM 1609 N N . THR A 1 203 ? -26.152 7.949 2.342 1.00 88.38 203 THR A N 1
ATOM 1610 C CA . THR A 1 203 ? -27.213 8.846 1.847 1.00 88.38 203 THR A CA 1
ATOM 1611 C C . THR A 1 203 ? -27.302 10.149 2.638 1.00 88.38 203 THR A C 1
ATOM 1613 O O . THR A 1 203 ? -27.799 11.147 2.120 1.00 88.38 203 THR A O 1
ATOM 1616 N N . ALA A 1 204 ? -26.811 10.161 3.881 1.00 87.50 204 ALA A N 1
ATOM 1617 C CA . ALA A 1 204 ? -26.644 11.385 4.654 1.00 87.50 204 ALA A CA 1
ATOM 1618 C C . ALA A 1 204 ? -25.362 12.096 4.205 1.00 87.50 204 ALA A C 1
ATOM 1620 O O . ALA A 1 204 ? -24.406 11.401 3.883 1.00 87.50 204 ALA A O 1
ATOM 1621 N N . PRO A 1 205 ? -25.302 13.440 4.195 1.00 86.94 205 PRO A N 1
ATOM 1622 C CA . PRO A 1 205 ? -24.074 14.165 3.876 1.00 86.94 205 PRO A CA 1
ATOM 1623 C C . PRO A 1 205 ? -22.971 13.868 4.908 1.00 86.94 205 PRO A C 1
ATOM 1625 O O . PRO A 1 205 ? -23.281 13.652 6.084 1.00 86.94 205 PRO A O 1
ATOM 1628 N N . PRO A 1 206 ? -21.688 13.877 4.503 1.00 91.50 206 PRO A N 1
ATOM 1629 C CA . PRO A 1 206 ? -20.599 13.610 5.424 1.00 91.50 206 PRO A CA 1
ATOM 1630 C C . PRO A 1 206 ? -20.362 14.827 6.312 1.00 91.50 206 PRO A C 1
ATOM 1632 O O . PRO A 1 206 ? -20.456 15.970 5.861 1.00 91.50 206 PRO A O 1
ATOM 1635 N N . GLU A 1 207 ? -19.956 14.583 7.549 1.00 91.69 207 GLU A N 1
ATOM 1636 C CA . GLU A 1 207 ? -19.402 15.606 8.427 1.00 91.69 207 GLU A CA 1
ATOM 1637 C C . GLU A 1 207 ? -17.909 15.804 8.123 1.00 91.69 207 GLU A C 1
ATOM 1639 O O . GLU A 1 207 ? -17.165 14.845 7.911 1.00 91.69 207 GLU A O 1
ATOM 1644 N N . LEU A 1 208 ? -17.445 17.053 8.109 1.00 89.25 208 LEU A N 1
ATOM 1645 C CA . LEU A 1 208 ? -16.018 17.361 8.041 1.00 89.25 208 LEU A CA 1
ATOM 1646 C C . LEU A 1 208 ? -15.386 17.150 9.425 1.00 89.25 208 LEU A C 1
ATOM 1648 O O . LEU A 1 208 ? -15.744 17.853 10.362 1.00 89.25 208 LEU A O 1
ATOM 1652 N N . VAL A 1 209 ? -14.425 16.228 9.539 1.00 87.69 209 VAL A N 1
ATOM 1653 C CA . VAL A 1 209 ? -13.714 15.955 10.805 1.00 87.69 209 VAL A CA 1
ATOM 1654 C C . VAL A 1 209 ? -12.470 16.824 10.923 1.00 87.69 209 VAL A C 1
ATOM 1656 O O . VAL A 1 209 ? -12.272 17.521 11.908 1.00 87.69 209 VAL A O 1
ATOM 1659 N N . VAL A 1 210 ? -11.621 16.775 9.897 1.00 83.06 210 VAL A N 1
ATOM 1660 C CA . VAL A 1 210 ? -10.360 17.515 9.834 1.00 83.06 210 VAL A CA 1
ATOM 1661 C C . VAL A 1 210 ? -10.231 18.120 8.450 1.00 83.06 210 VAL A C 1
ATOM 1663 O O . VAL A 1 210 ? -10.435 17.443 7.441 1.00 83.06 210 VAL A O 1
ATOM 1666 N N . LYS A 1 211 ? -9.833 19.389 8.399 1.00 84.00 211 LYS A N 1
ATOM 1667 C CA . LYS A 1 211 ? -9.363 20.048 7.182 1.00 84.00 211 LYS A CA 1
ATOM 1668 C C . LYS A 1 211 ? -7.843 20.166 7.271 1.00 84.00 211 LYS A C 1
ATOM 1670 O O . LYS A 1 211 ? -7.343 20.898 8.123 1.00 84.00 211 LYS A O 1
ATOM 1675 N N . THR A 1 212 ? -7.111 19.430 6.436 1.00 71.56 212 THR A N 1
ATOM 1676 C CA . THR A 1 212 ? -5.637 19.392 6.501 1.00 71.56 212 THR A CA 1
ATOM 1677 C C . THR A 1 212 ? -5.000 20.582 5.784 1.00 71.56 212 THR A C 1
ATOM 1679 O O . THR A 1 212 ? -3.923 21.031 6.173 1.00 71.56 212 THR A O 1
ATOM 1682 N N . ALA A 1 213 ? -5.709 21.174 4.814 1.00 68.94 213 ALA A N 1
ATOM 1683 C CA . ALA A 1 213 ? -5.314 22.414 4.152 1.00 68.94 213 ALA A CA 1
ATOM 1684 C C . ALA A 1 213 ? -6.504 23.357 3.891 1.00 68.94 213 ALA A C 1
ATOM 1686 O O . ALA A 1 213 ? -7.567 22.958 3.412 1.00 68.94 213 ALA A O 1
ATOM 1687 N N . THR A 1 214 ? -6.316 24.652 4.145 1.00 54.00 214 THR A N 1
ATOM 1688 C CA . THR A 1 214 ? -7.100 25.729 3.526 1.00 54.00 214 THR A CA 1
ATOM 1689 C C . THR A 1 214 ? -6.408 26.123 2.230 1.00 54.00 214 THR A C 1
ATOM 1691 O O . THR A 1 214 ? -5.470 26.914 2.238 1.00 54.00 214 THR A O 1
ATOM 1694 N N . MET A 1 215 ? -6.845 25.559 1.106 1.00 47.28 215 MET A N 1
ATOM 1695 C CA . MET A 1 215 ? -6.568 26.181 -0.185 1.00 47.28 215 MET A CA 1
ATOM 1696 C C . MET A 1 215 ? -7.397 27.463 -0.271 1.00 47.28 215 MET A C 1
ATOM 1698 O O . MET A 1 215 ? -8.552 27.423 -0.684 1.00 47.28 215 MET A O 1
ATOM 1702 N N . ASP A 1 216 ? -6.790 28.595 0.062 1.00 44.62 216 ASP A N 1
ATOM 1703 C CA . ASP A 1 216 ? -7.111 29.833 -0.642 1.00 44.62 216 ASP A CA 1
ATOM 1704 C C . ASP A 1 216 ? -6.326 29.785 -1.952 1.00 44.62 216 ASP A C 1
ATOM 1706 O O . ASP A 1 216 ? -5.300 30.447 -2.109 1.00 44.62 216 ASP A O 1
ATOM 1710 N N . MET A 1 217 ? -6.734 28.911 -2.884 1.00 42.16 217 MET A N 1
ATOM 1711 C CA . MET A 1 217 ? -6.197 29.037 -4.233 1.00 42.16 217 MET A CA 1
ATOM 1712 C C . MET A 1 217 ? -6.687 30.376 -4.767 1.00 42.16 217 MET A C 1
ATOM 1714 O O . MET A 1 217 ? -7.906 30.563 -4.838 1.00 42.16 217 MET A O 1
ATOM 1718 N N . PRO A 1 218 ? -5.788 31.307 -5.134 1.00 45.62 218 PRO A N 1
ATOM 1719 C CA . PRO A 1 218 ? -6.218 32.488 -5.850 1.00 45.62 218 PRO A CA 1
ATOM 1720 C C . PRO A 1 218 ? -6.896 31.987 -7.123 1.00 45.62 218 PRO A C 1
ATOM 1722 O O . PRO A 1 218 ? -6.246 31.389 -7.975 1.00 45.62 218 PRO A O 1
ATOM 1725 N N . GLN A 1 219 ? -8.216 32.153 -7.210 1.00 45.50 219 GLN A N 1
ATOM 1726 C CA . GLN A 1 219 ? -8.961 31.931 -8.444 1.00 45.50 219 GLN A CA 1
ATOM 1727 C C . GLN A 1 219 ? -8.370 32.915 -9.457 1.00 45.50 219 GLN A C 1
ATOM 1729 O O . GLN A 1 219 ? -8.502 34.124 -9.241 1.00 45.50 219 GLN A O 1
ATOM 1734 N N . PRO A 1 220 ? -7.669 32.466 -10.513 1.00 43.84 220 PRO A N 1
ATOM 1735 C CA . PRO A 1 220 ? -7.095 33.396 -11.463 1.00 43.84 220 PRO A CA 1
ATOM 1736 C C . PRO A 1 220 ? -8.238 33.935 -12.326 1.00 43.84 220 PRO A C 1
ATOM 1738 O O . PRO A 1 220 ? -8.584 33.371 -13.359 1.00 43.84 220 PRO A O 1
ATOM 1741 N N . MET A 1 221 ? -8.856 35.030 -11.890 1.00 37.03 221 MET A N 1
ATOM 1742 C CA . MET A 1 221 ? -9.741 35.833 -12.731 1.00 37.03 221 MET A CA 1
ATOM 1743 C C . MET A 1 221 ? -8.892 36.879 -13.469 1.00 37.03 221 MET A C 1
ATOM 1745 O O . MET A 1 221 ? -8.990 38.069 -13.191 1.00 37.03 221 MET A O 1
ATOM 1749 N N . GLY A 1 222 ? -7.989 36.441 -14.357 1.00 62.19 222 GLY A N 1
ATOM 1750 C CA . GLY A 1 222 ? -7.131 37.352 -15.123 1.00 62.19 222 GLY A CA 1
ATOM 1751 C C . GLY A 1 222 ? -5.952 36.699 -15.852 1.00 62.19 222 GLY A C 1
ATOM 1752 O O . GLY A 1 222 ? -5.718 35.496 -15.749 1.00 62.19 222 GLY A O 1
ATOM 1753 N N . VAL A 1 223 ? -5.208 37.519 -16.604 1.00 68.19 223 VAL A N 1
ATOM 1754 C CA . VAL A 1 223 ? -3.946 37.133 -17.258 1.00 68.19 223 VAL A CA 1
ATOM 1755 C C . VAL A 1 223 ? -2.917 36.805 -16.176 1.00 68.19 223 VAL A C 1
ATOM 1757 O O . VAL A 1 223 ? -2.580 37.665 -15.368 1.00 68.19 223 VAL A O 1
ATOM 1760 N N . ILE A 1 224 ? -2.423 35.566 -16.165 1.00 66.81 224 ILE A N 1
ATOM 1761 C CA . ILE A 1 224 ? -1.418 35.095 -15.205 1.00 66.81 224 ILE A CA 1
ATOM 1762 C C . ILE A 1 224 ? -0.101 35.836 -15.465 1.00 66.81 224 ILE A C 1
ATOM 1764 O O . ILE A 1 224 ? 0.531 35.639 -16.505 1.00 66.81 224 ILE A O 1
ATOM 1768 N N . THR A 1 225 ? 0.323 36.680 -14.524 1.00 80.50 225 THR A N 1
ATOM 1769 C CA . THR A 1 225 ? 1.653 37.305 -14.570 1.00 80.50 225 THR A CA 1
ATOM 1770 C C . THR A 1 225 ? 2.741 36.300 -14.152 1.00 80.50 225 THR A C 1
ATOM 1772 O O . THR A 1 225 ? 2.436 35.293 -13.510 1.00 80.50 225 THR A O 1
ATOM 1775 N N . PRO A 1 226 ? 4.031 36.531 -14.459 1.00 78.12 226 PRO A N 1
ATOM 1776 C CA . PRO A 1 226 ? 5.121 35.687 -13.954 1.00 78.12 226 PRO A CA 1
ATOM 1777 C C . PRO A 1 226 ? 5.171 35.578 -12.418 1.00 78.12 226 PRO A C 1
ATOM 1779 O O . PRO A 1 226 ? 5.511 34.524 -11.881 1.00 78.12 226 PRO A O 1
ATOM 1782 N N . GLU A 1 227 ? 4.791 36.637 -11.701 1.00 75.31 227 GLU A N 1
ATOM 1783 C CA . GLU A 1 227 ? 4.701 36.645 -10.235 1.00 75.31 227 GLU A CA 1
ATOM 1784 C C . GLU A 1 227 ? 3.514 35.813 -9.737 1.00 75.31 227 GLU A C 1
ATOM 1786 O O . GLU A 1 227 ? 3.651 35.071 -8.760 1.00 75.31 227 GLU A O 1
ATOM 1791 N N . ASP A 1 228 ? 2.380 35.852 -10.443 1.00 69.31 228 ASP A N 1
ATOM 1792 C CA . ASP A 1 228 ? 1.251 34.956 -10.183 1.00 69.31 228 ASP A CA 1
ATOM 1793 C C . ASP A 1 228 ? 1.624 33.509 -10.483 1.00 69.31 228 ASP A C 1
ATOM 1795 O O . ASP A 1 228 ? 1.333 32.638 -9.676 1.00 69.31 228 ASP A O 1
ATOM 1799 N N . ALA A 1 229 ? 2.343 33.234 -11.574 1.00 68.00 229 ALA A N 1
ATOM 1800 C CA . ALA A 1 229 ? 2.842 31.897 -11.886 1.00 68.00 229 ALA A CA 1
ATOM 1801 C C . ALA A 1 229 ? 3.797 31.376 -10.800 1.00 68.00 229 ALA A C 1
ATOM 1803 O O . ALA A 1 229 ? 3.747 30.198 -10.454 1.00 68.00 229 ALA A O 1
ATOM 1804 N N . GLN A 1 230 ? 4.626 32.240 -10.203 1.00 69.38 230 GLN A N 1
ATOM 1805 C CA . GLN A 1 230 ? 5.491 31.865 -9.084 1.00 69.38 230 GLN A CA 1
ATOM 1806 C C . GLN A 1 230 ? 4.699 31.633 -7.786 1.00 69.38 230 GLN A C 1
ATOM 1808 O O . GLN A 1 230 ? 4.989 30.680 -7.059 1.00 69.38 230 GLN A O 1
ATOM 1813 N N . LYS A 1 231 ? 3.692 32.464 -7.483 1.00 66.62 231 LYS A N 1
ATOM 1814 C CA . LYS A 1 231 ? 2.793 32.273 -6.329 1.00 66.62 231 LYS A CA 1
ATOM 1815 C C . LYS A 1 231 ? 1.937 31.019 -6.483 1.00 66.62 231 LYS A C 1
ATOM 1817 O O . LYS A 1 231 ? 1.867 30.232 -5.546 1.00 66.62 231 LYS A O 1
ATOM 1822 N N . ILE A 1 232 ? 1.365 30.797 -7.664 1.00 63.38 232 ILE A N 1
ATOM 1823 C CA . ILE A 1 232 ? 0.636 29.585 -8.049 1.00 63.38 232 ILE A CA 1
ATOM 1824 C C . ILE A 1 232 ? 1.578 28.387 -7.981 1.00 63.38 232 ILE A C 1
ATOM 1826 O O . ILE A 1 232 ? 1.222 27.392 -7.378 1.00 63.38 232 ILE A O 1
ATOM 1830 N N . GLY A 1 233 ? 2.806 28.482 -8.493 1.00 57.44 233 GLY A N 1
ATOM 1831 C CA . GLY A 1 233 ? 3.806 27.416 -8.408 1.00 57.44 233 GLY A CA 1
ATOM 1832 C C . GLY A 1 233 ? 4.183 27.059 -6.967 1.00 57.44 233 GLY A C 1
ATOM 1833 O O . GLY A 1 233 ? 4.257 25.880 -6.635 1.00 57.44 233 GLY A O 1
ATOM 1834 N N . LYS A 1 234 ? 4.356 28.050 -6.081 1.00 58.78 234 LYS A N 1
ATOM 1835 C CA . LYS A 1 234 ? 4.585 27.829 -4.641 1.00 58.78 234 LYS A CA 1
ATOM 1836 C C . LYS A 1 234 ? 3.351 27.271 -3.931 1.00 58.78 234 LYS A C 1
ATOM 1838 O O . LYS A 1 234 ? 3.500 26.390 -3.092 1.00 58.78 234 LYS A O 1
ATOM 1843 N N . ALA A 1 235 ? 2.154 27.751 -4.264 1.00 57.50 235 ALA A N 1
ATOM 1844 C CA . ALA A 1 235 ? 0.900 27.233 -3.728 1.00 57.50 235 ALA A CA 1
ATOM 1845 C C . ALA A 1 235 ? 0.663 25.788 -4.189 1.00 57.50 235 ALA A C 1
ATOM 1847 O O . ALA A 1 235 ? 0.359 24.940 -3.364 1.00 57.50 235 ALA A O 1
ATOM 1848 N N . LEU A 1 236 ? 0.910 25.478 -5.464 1.00 56.47 236 LEU A N 1
ATOM 1849 C CA . LEU A 1 236 ? 0.858 24.129 -6.026 1.00 56.47 236 LEU A CA 1
ATOM 1850 C C . LEU A 1 236 ? 1.913 23.218 -5.383 1.00 56.47 236 LEU A C 1
ATOM 1852 O O . LEU A 1 236 ? 1.604 22.100 -4.980 1.00 56.47 236 LEU A O 1
ATOM 1856 N N . ALA A 1 237 ? 3.135 23.717 -5.183 1.00 54.44 237 ALA A N 1
ATOM 1857 C CA . ALA A 1 237 ? 4.164 23.000 -4.439 1.00 54.44 237 ALA A CA 1
ATOM 1858 C C . ALA A 1 237 ? 3.747 22.729 -2.985 1.00 54.44 237 ALA A C 1
ATOM 1860 O O . ALA A 1 237 ? 3.991 21.643 -2.475 1.00 54.44 237 ALA A O 1
ATOM 1861 N N . ALA A 1 238 ? 3.066 23.672 -2.331 1.00 53.06 238 ALA A N 1
ATOM 1862 C CA . ALA A 1 238 ? 2.501 23.481 -0.998 1.00 53.06 238 ALA A CA 1
ATOM 1863 C C . ALA A 1 238 ? 1.290 22.528 -0.990 1.00 53.06 238 ALA A C 1
ATOM 1865 O O . ALA A 1 238 ? 1.118 21.821 -0.004 1.00 53.06 238 ALA A O 1
ATOM 1866 N N . THR A 1 239 ? 0.497 22.453 -2.072 1.00 52.28 239 THR A N 1
ATOM 1867 C CA . THR A 1 239 ? -0.582 21.452 -2.248 1.00 52.28 239 THR A CA 1
ATOM 1868 C C . THR A 1 239 ? -0.068 20.052 -2.535 1.00 52.28 239 THR A C 1
ATOM 1870 O O . THR A 1 239 ? -0.825 19.086 -2.443 1.00 52.28 239 THR A O 1
ATOM 1873 N N . PHE A 1 240 ? 1.211 19.923 -2.890 1.00 57.03 240 PHE A N 1
ATOM 1874 C CA . PHE A 1 240 ? 1.823 18.611 -2.940 1.00 57.03 240 PHE A CA 1
ATOM 1875 C C . PHE A 1 240 ? 1.951 18.025 -1.544 1.00 57.03 240 PHE A C 1
ATOM 1877 O O . PHE A 1 240 ? 1.808 16.823 -1.427 1.00 57.03 240 PHE A O 1
ATOM 1884 N N . TYR A 1 241 ? 2.086 18.842 -0.502 1.00 60.53 241 TYR A N 1
ATOM 1885 C CA . TYR A 1 241 ? 2.117 18.403 0.890 1.00 60.53 241 TYR A CA 1
ATOM 1886 C C . TYR A 1 241 ? 0.734 18.600 1.547 1.00 60.53 241 TYR A C 1
ATOM 1888 O O . TYR A 1 241 ? -0.074 19.411 1.097 1.00 60.53 241 TYR A O 1
ATOM 1896 N N . ASN A 1 242 ? 0.457 17.895 2.647 1.00 73.94 242 ASN A N 1
ATOM 1897 C CA . ASN A 1 242 ? -0.801 17.951 3.422 1.00 73.94 242 ASN A CA 1
ATOM 1898 C C . ASN A 1 242 ? -1.986 17.126 2.898 1.00 73.94 242 ASN A C 1
ATOM 1900 O O . ASN A 1 242 ? -3.141 17.375 3.264 1.00 73.94 242 ASN A O 1
ATOM 1904 N N . GLN A 1 243 ? -1.728 16.137 2.048 1.00 81.44 243 GLN A N 1
ATOM 1905 C CA . GLN A 1 243 ? -2.759 15.207 1.608 1.00 81.44 243 GLN A CA 1
ATOM 1906 C C . GLN A 1 243 ? -2.925 14.091 2.646 1.00 81.44 243 GLN A C 1
ATOM 1908 O O . GLN A 1 243 ? -1.979 13.327 2.840 1.00 81.44 243 GLN A O 1
ATOM 1913 N N . PRO A 1 244 ? -4.084 13.964 3.326 1.00 85.00 244 PRO A N 1
ATOM 1914 C CA . PRO A 1 244 ? -4.270 12.914 4.317 1.00 85.00 244 PRO A CA 1
ATOM 1915 C C . PRO A 1 244 ? -4.265 11.565 3.602 1.00 85.00 244 PRO A C 1
ATOM 1917 O O . PRO A 1 244 ? -5.101 11.329 2.726 1.00 85.00 244 PRO A O 1
ATOM 1920 N N . TYR A 1 245 ? -3.322 10.697 3.959 1.00 85.75 245 TYR A N 1
ATOM 1921 C CA . TYR A 1 245 ? -3.146 9.406 3.303 1.00 85.75 245 TYR A CA 1
ATOM 1922 C C . TYR A 1 245 ? -3.614 8.274 4.220 1.00 85.75 245 TYR A C 1
ATOM 1924 O O . TYR A 1 245 ? -4.630 7.641 3.941 1.00 85.75 245 TYR A O 1
ATOM 1932 N N . PHE A 1 246 ? -2.964 8.109 5.374 1.00 88.19 246 PHE A N 1
ATOM 1933 C CA . PHE A 1 246 ? -3.383 7.193 6.440 1.00 88.19 246 PHE A CA 1
ATOM 1934 C C . PHE A 1 246 ? -3.626 7.955 7.729 1.00 88.19 246 PHE A C 1
ATOM 1936 O O . PHE A 1 246 ? -3.052 9.018 7.951 1.00 88.19 246 PHE A O 1
ATOM 1943 N N . PHE A 1 247 ? -4.476 7.417 8.591 1.00 91.81 247 PHE A N 1
ATOM 1944 C CA . PHE A 1 247 ? -4.723 8.009 9.892 1.00 91.81 247 PHE A CA 1
ATOM 1945 C C . PHE A 1 247 ? -5.143 6.953 10.901 1.00 91.81 247 PHE A C 1
ATOM 1947 O O . PHE A 1 247 ? -5.686 5.913 10.538 1.00 91.81 247 PHE A O 1
ATOM 1954 N N . GLU A 1 248 ? -4.897 7.261 12.165 1.00 93.06 248 GLU A N 1
ATOM 1955 C CA . GLU A 1 248 ? -5.264 6.449 13.315 1.00 93.06 248 GLU A CA 1
ATOM 1956 C C . GLU A 1 248 ? -5.953 7.331 14.351 1.00 93.06 248 GLU A C 1
ATOM 1958 O O . GLU A 1 248 ? -5.573 8.493 14.540 1.00 93.06 248 GLU A O 1
ATOM 1963 N N . GLN A 1 249 ? -6.966 6.778 15.020 1.00 90.94 249 GLN A N 1
ATOM 1964 C CA . GLN A 1 249 ? -7.591 7.421 16.171 1.00 90.94 249 GLN A CA 1
ATOM 1965 C C . GLN A 1 249 ? -7.026 6.831 17.463 1.00 90.94 249 GLN A C 1
ATOM 1967 O O . GLN A 1 249 ? -6.965 5.612 17.661 1.00 90.94 249 GLN A O 1
ATOM 1972 N N . MET A 1 250 ? -6.623 7.708 18.372 1.00 90.25 250 MET A N 1
ATOM 1973 C CA . MET A 1 250 ? -6.055 7.322 19.654 1.00 90.25 250 MET A CA 1
ATOM 1974 C C . MET A 1 250 ? -7.148 7.157 20.708 1.00 90.25 250 MET A C 1
ATOM 1976 O O . MET A 1 250 ? -8.303 7.525 20.507 1.00 90.25 250 MET A O 1
ATOM 1980 N N . ALA A 1 251 ? -6.787 6.563 21.848 1.00 88.50 251 ALA A N 1
ATOM 1981 C CA . ALA A 1 251 ? -7.750 6.267 22.912 1.00 88.50 251 ALA A CA 1
ATOM 1982 C C . ALA A 1 251 ? -8.358 7.533 23.547 1.00 88.50 251 ALA A C 1
ATOM 1984 O O . ALA A 1 251 ? -9.461 7.482 24.077 1.00 88.50 251 ALA A O 1
ATOM 1985 N N . ASP A 1 252 ? -7.658 8.666 23.472 1.00 86.81 252 ASP A N 1
ATOM 1986 C CA . ASP A 1 252 ? -8.139 9.978 23.917 1.00 86.81 252 ASP A CA 1
ATOM 1987 C C . ASP A 1 252 ? -8.992 10.706 22.857 1.00 86.81 252 ASP A C 1
ATOM 1989 O O . ASP A 1 252 ? -9.378 11.858 23.047 1.00 86.81 252 ASP A O 1
ATOM 1993 N N . GLY A 1 253 ? -9.277 10.046 21.730 1.00 88.56 253 GLY A N 1
ATOM 1994 C CA . GLY A 1 253 ? -10.036 10.597 20.613 1.00 88.56 253 GLY A CA 1
ATOM 1995 C C . GLY A 1 253 ? -9.224 11.478 19.662 1.00 88.56 253 GLY A C 1
ATOM 1996 O O . GLY A 1 253 ? -9.784 11.902 18.648 1.00 88.56 253 GLY A O 1
ATOM 1997 N N . SER A 1 254 ? -7.939 11.734 19.946 1.00 90.06 254 SER A N 1
ATOM 1998 C CA . SER A 1 254 ? -7.045 12.460 19.039 1.00 90.06 254 SER A CA 1
ATOM 1999 C C . SER A 1 254 ? -6.747 11.657 17.772 1.00 90.06 254 SER A C 1
ATOM 2001 O O . SER A 1 254 ? -6.896 10.434 17.727 1.00 90.06 254 SER A O 1
ATOM 2003 N N . TRP A 1 255 ? -6.331 12.359 16.725 1.00 91.56 255 TRP A N 1
ATOM 2004 C CA . TRP A 1 255 ? -6.058 11.803 15.409 1.00 91.56 255 TRP A CA 1
ATOM 2005 C C . TRP A 1 255 ? -4.602 11.997 15.053 1.00 91.56 255 TRP A C 1
ATOM 2007 O O . TRP A 1 255 ? -4.107 13.123 15.063 1.00 91.56 255 TRP A O 1
ATOM 2017 N N . TRP A 1 256 ? -3.946 10.921 14.651 1.00 92.94 256 TRP A N 1
ATOM 2018 C CA . TRP A 1 256 ? -2.680 11.002 13.945 1.00 92.94 256 TRP A CA 1
ATOM 2019 C C . TRP A 1 256 ? -2.933 10.798 12.466 1.00 92.94 256 TRP A C 1
ATOM 2021 O O . TRP A 1 256 ? -3.526 9.800 12.073 1.00 92.94 256 TRP A O 1
ATOM 2031 N N . ILE A 1 257 ? -2.503 11.754 11.652 1.00 92.19 257 ILE A N 1
ATOM 2032 C CA . ILE A 1 257 ? -2.668 11.736 10.204 1.00 92.19 257 ILE A CA 1
ATOM 2033 C C . ILE A 1 257 ? -1.284 11.740 9.581 1.00 92.19 257 ILE A C 1
ATOM 2035 O O . ILE A 1 257 ? -0.498 12.663 9.788 1.00 92.19 257 ILE A O 1
ATOM 2039 N N . LEU A 1 258 ? -1.004 10.701 8.809 1.00 90.38 258 LEU A N 1
ATOM 2040 C CA . LEU A 1 258 ? 0.128 10.657 7.913 1.00 90.38 258 LEU A CA 1
ATOM 2041 C C . LEU A 1 258 ? -0.254 11.391 6.629 1.00 90.38 258 LEU A C 1
ATOM 2043 O O . LEU A 1 258 ? -1.074 10.920 5.835 1.00 90.38 258 LEU A O 1
ATOM 2047 N N . GLU A 1 259 ? 0.330 12.567 6.464 1.00 87.12 259 GLU A N 1
ATOM 2048 C CA . GLU A 1 259 ? 0.193 13.397 5.283 1.00 87.12 259 GLU A CA 1
ATOM 2049 C C . GLU A 1 259 ? 1.416 13.213 4.390 1.00 87.12 259 GLU A C 1
ATOM 2051 O O . GLU A 1 259 ? 2.547 13.361 4.852 1.00 87.12 259 GLU A O 1
ATOM 2056 N N . SER A 1 260 ? 1.204 12.909 3.113 1.00 72.62 260 SER A N 1
ATOM 2057 C CA . SER A 1 260 ? 2.300 12.702 2.163 1.00 72.62 260 SER A CA 1
ATOM 2058 C C . SER A 1 260 ? 2.346 13.791 1.094 1.00 72.62 260 SER A C 1
ATOM 2060 O O . SER A 1 260 ? 1.349 14.463 0.803 1.00 72.62 260 SER A O 1
ATOM 2062 N N . GLY A 1 261 ? 3.540 13.957 0.521 1.00 61.84 261 GLY A N 1
ATOM 2063 C CA . GLY A 1 261 ? 3.780 14.677 -0.726 1.00 61.84 261 GLY A CA 1
ATOM 2064 C C . GLY A 1 261 ? 3.112 13.981 -1.930 1.00 61.84 261 GLY A C 1
ATOM 2065 O O . GLY A 1 261 ? 3.128 12.756 -1.986 1.00 61.84 261 GLY A O 1
ATOM 2066 N N . THR A 1 262 ? 2.635 14.678 -2.969 1.00 55.22 262 THR A N 1
ATOM 2067 C CA . THR A 1 262 ? 2.281 14.026 -4.262 1.00 55.22 262 THR A CA 1
ATOM 2068 C C . THR A 1 262 ? 3.488 13.385 -4.941 1.00 55.22 262 THR A C 1
ATOM 2070 O O . THR A 1 262 ? 3.340 12.461 -5.737 1.00 55.22 262 THR A O 1
ATOM 2073 N N . VAL A 1 263 ? 4.682 13.897 -4.639 1.00 58.47 263 VAL A N 1
ATOM 2074 C CA . VAL A 1 263 ? 5.969 13.361 -5.088 1.00 58.47 263 VAL A CA 1
ATOM 2075 C C . VAL A 1 263 ? 6.497 12.253 -4.177 1.00 58.47 263 VAL A C 1
ATOM 2077 O O . VAL A 1 263 ? 7.508 11.651 -4.532 1.00 58.47 263 VAL A O 1
ATOM 2080 N N . LEU A 1 264 ? 5.800 11.949 -3.070 1.00 64.12 264 LEU A N 1
ATOM 2081 C CA . LEU A 1 264 ? 6.124 10.835 -2.177 1.00 64.12 264 LEU A CA 1
ATOM 2082 C C . LEU A 1 264 ? 7.602 10.854 -1.727 1.00 64.12 264 LEU A C 1
ATOM 2084 O O . LEU A 1 264 ? 8.292 9.836 -1.722 1.00 64.12 264 LEU A O 1
ATOM 2088 N N . ASP A 1 265 ? 8.128 12.045 -1.427 1.00 66.44 265 ASP A N 1
ATOM 2089 C CA . ASP A 1 265 ? 9.527 12.259 -1.032 1.00 66.44 265 ASP A CA 1
ATOM 2090 C C . ASP A 1 265 ? 9.689 12.625 0.451 1.00 66.44 265 ASP A C 1
ATOM 2092 O O . ASP A 1 265 ? 10.797 12.535 0.989 1.00 66.44 265 ASP A O 1
ATOM 2096 N N . LYS A 1 266 ? 8.593 13.019 1.113 1.00 72.06 266 LYS A N 1
ATOM 2097 C CA . LYS A 1 266 ? 8.524 13.358 2.536 1.00 72.06 266 LYS A CA 1
ATOM 2098 C C . LYS A 1 266 ? 7.139 13.051 3.103 1.00 72.06 266 LYS A C 1
ATOM 2100 O O . LYS A 1 266 ? 6.135 13.586 2.623 1.00 72.06 266 LYS A O 1
ATOM 2105 N N . GLY A 1 267 ? 7.121 12.295 4.198 1.00 78.44 267 GLY A N 1
ATOM 2106 C CA . GLY A 1 267 ? 5.964 12.178 5.078 1.00 78.44 267 GLY A CA 1
ATOM 2107 C C . GLY A 1 267 ? 5.967 13.239 6.180 1.00 78.44 267 GLY A C 1
ATOM 2108 O O . GLY A 1 267 ? 7.001 13.622 6.733 1.00 78.44 267 GLY A O 1
ATOM 2109 N N . VAL A 1 268 ? 4.778 13.714 6.528 1.00 85.69 268 VAL A N 1
ATOM 2110 C CA . VAL A 1 268 ? 4.546 14.561 7.694 1.00 85.69 268 VAL A CA 1
ATOM 2111 C C . VAL A 1 268 ? 3.463 13.909 8.530 1.00 85.69 268 VAL A C 1
ATOM 2113 O O . VAL A 1 268 ? 2.342 13.701 8.078 1.00 85.69 268 VAL A O 1
ATOM 2116 N N . LEU A 1 269 ? 3.790 13.596 9.775 1.00 88.50 269 LEU A N 1
ATOM 2117 C CA . LEU A 1 269 ? 2.839 13.071 10.732 1.00 88.50 269 LEU A CA 1
ATOM 2118 C C . LEU A 1 269 ? 2.250 14.240 11.532 1.00 88.50 269 LEU A C 1
ATOM 2120 O O . LEU A 1 269 ? 2.971 14.981 12.203 1.00 88.50 269 LEU A O 1
ATOM 2124 N N . ARG A 1 270 ? 0.935 14.439 11.460 1.00 90.25 270 ARG A N 1
ATOM 2125 C CA . ARG A 1 270 ? 0.236 15.519 12.168 1.00 90.25 270 ARG A CA 1
ATOM 2126 C C . ARG A 1 270 ? -0.722 14.973 13.205 1.00 90.25 270 ARG A C 1
ATOM 2128 O O . ARG A 1 270 ? -1.480 14.052 12.919 1.00 90.25 270 ARG A O 1
ATOM 2135 N N . GLN A 1 271 ? -0.720 15.591 14.382 1.00 89.88 271 GLN A N 1
ATOM 2136 C CA . GLN A 1 271 ? -1.709 15.311 15.413 1.00 89.88 271 GLN A CA 1
ATOM 2137 C C . GLN A 1 271 ? -2.817 16.359 15.378 1.00 89.88 271 GLN A C 1
ATOM 2139 O O . GLN A 1 271 ? -2.541 17.565 15.340 1.00 89.88 271 GLN A O 1
ATOM 2144 N N . TYR A 1 272 ? -4.055 15.898 15.468 1.00 89.75 272 TYR A N 1
ATOM 2145 C CA . TYR A 1 272 ? -5.242 16.712 15.684 1.00 89.75 272 TYR A CA 1
ATOM 2146 C C . TYR A 1 272 ? -5.934 16.256 16.966 1.00 89.75 272 TYR A C 1
ATOM 2148 O O . TYR A 1 272 ? -5.930 15.069 17.283 1.00 89.75 272 TYR A O 1
ATOM 2156 N N . ASP A 1 273 ? -6.514 17.181 17.721 1.00 87.06 273 ASP A N 1
ATOM 2157 C CA . ASP A 1 273 ? -7.330 16.827 18.882 1.00 87.06 273 ASP A CA 1
ATOM 2158 C C . ASP A 1 273 ? -8.675 16.205 18.460 1.00 87.06 273 ASP A C 1
ATOM 2160 O O . ASP A 1 273 ? -8.989 16.065 17.274 1.00 87.06 273 ASP A O 1
ATOM 2164 N N . ALA A 1 274 ? -9.487 15.812 19.443 1.00 86.00 274 ALA A N 1
ATOM 2165 C CA . ALA A 1 274 ? -10.801 15.219 19.201 1.00 86.00 274 ALA A CA 1
ATOM 2166 C C . ALA A 1 274 ? -11.778 16.173 18.481 1.00 86.00 274 ALA A C 1
ATOM 2168 O O . ALA A 1 274 ? -12.771 15.716 17.915 1.00 86.00 274 ALA A O 1
ATOM 2169 N N . GLN A 1 275 ? -11.501 17.482 18.486 1.00 83.19 275 GLN A N 1
ATOM 2170 C CA . GLN A 1 275 ? -12.269 18.519 17.793 1.00 83.19 275 GLN A CA 1
ATOM 2171 C C . GLN A 1 275 ? -11.719 18.814 16.387 1.00 83.19 275 GLN A C 1
ATOM 2173 O O . GLN A 1 275 ? -12.231 19.695 15.698 1.00 83.19 275 GLN A O 1
ATOM 2178 N N . GLY A 1 276 ? -10.679 18.097 15.951 1.00 81.69 276 GLY A N 1
ATOM 2179 C CA . GLY A 1 276 ? -10.072 18.265 14.636 1.00 81.69 276 GLY A CA 1
ATOM 2180 C C . GLY A 1 276 ? -9.182 19.502 14.514 1.00 81.69 276 GLY A C 1
ATOM 2181 O O . GLY A 1 276 ? -8.825 19.894 13.399 1.00 81.69 276 GLY A O 1
ATOM 2182 N N . LYS A 1 277 ? -8.789 20.130 15.629 1.00 86.25 277 LYS A N 1
ATOM 2183 C CA . LYS A 1 277 ? -7.810 21.219 15.631 1.00 86.25 277 LYS A CA 1
ATOM 2184 C C . LYS A 1 277 ? -6.404 20.632 15.660 1.00 86.25 277 LYS A C 1
ATOM 2186 O O . LYS A 1 277 ? -6.091 19.742 16.444 1.00 86.25 277 LYS A O 1
ATOM 2191 N N . ARG A 1 278 ? -5.528 21.155 14.799 1.00 85.12 278 ARG A N 1
ATOM 2192 C CA . ARG A 1 278 ? -4.127 20.725 14.728 1.00 85.12 278 ARG A CA 1
ATOM 2193 C C . ARG A 1 278 ? -3.393 21.078 16.022 1.00 85.12 278 ARG A C 1
ATOM 2195 O O . ARG A 1 278 ? -3.359 22.248 16.405 1.00 85.12 278 ARG A O 1
ATOM 2202 N N . VAL A 1 279 ? -2.757 20.080 16.627 1.00 83.62 279 VAL A N 1
ATOM 2203 C CA . VAL A 1 279 ? -1.979 20.208 17.868 1.00 83.62 279 VAL A CA 1
ATOM 2204 C C . VAL A 1 279 ? -0.484 20.143 17.579 1.00 83.62 279 VAL A C 1
ATOM 2206 O O . VAL A 1 279 ? 0.275 20.967 18.082 1.00 83.62 279 VAL A O 1
ATOM 2209 N N . GLN A 1 280 ? -0.054 19.205 16.731 1.00 83.94 280 GLN A N 1
ATOM 2210 C CA . GLN A 1 280 ? 1.368 18.93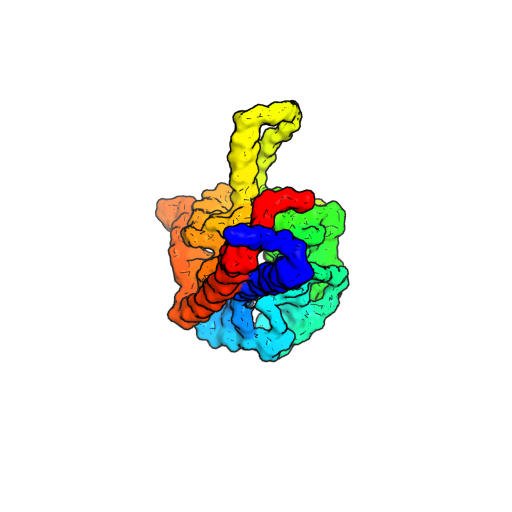1 16.531 1.00 83.94 280 GLN A CA 1
ATOM 2211 C C . GLN A 1 280 ? 1.697 18.518 15.098 1.00 83.94 280 GLN A C 1
ATOM 2213 O O . GLN A 1 280 ? 0.835 18.132 14.307 1.00 83.94 280 GLN A O 1
ATOM 2218 N N . THR A 1 281 ? 2.969 18.642 14.735 1.00 85.81 281 THR A N 1
ATOM 2219 C CA . THR A 1 281 ? 3.527 18.203 13.457 1.00 85.81 281 THR A CA 1
ATOM 2220 C C . THR A 1 281 ? 4.905 17.606 13.693 1.00 85.81 281 THR A C 1
ATOM 2222 O O . THR A 1 281 ? 5.707 18.188 14.419 1.00 85.81 281 THR A O 1
ATOM 2225 N N . VAL A 1 282 ? 5.162 16.460 13.073 1.00 82.12 282 VAL A N 1
ATOM 2226 C CA . VAL A 1 282 ? 6.446 15.766 13.069 1.00 82.12 282 VAL A CA 1
ATOM 2227 C C . VAL A 1 282 ? 6.816 15.427 11.643 1.00 82.12 282 VAL A C 1
ATOM 2229 O O . VAL A 1 282 ? 6.038 14.822 10.911 1.00 82.12 282 VAL A O 1
ATOM 2232 N N . GLU A 1 283 ? 8.020 15.814 11.251 1.00 81.94 283 GLU A N 1
ATOM 2233 C CA . GLU A 1 283 ? 8.592 15.387 9.982 1.00 81.94 283 GLU A CA 1
ATOM 2234 C C . GLU A 1 283 ? 9.116 13.958 10.127 1.00 81.94 283 GLU A C 1
ATOM 2236 O O . GLU A 1 283 ? 9.828 13.644 11.086 1.00 81.94 283 GLU A O 1
ATOM 2241 N N . THR A 1 284 ? 8.767 13.075 9.189 1.00 78.38 284 THR A N 1
ATOM 2242 C CA . THR A 1 284 ? 9.331 11.725 9.183 1.00 78.38 284 THR A CA 1
ATOM 2243 C C . THR A 1 284 ? 10.760 11.797 8.635 1.00 78.38 284 THR A C 1
ATOM 2245 O O . THR A 1 284 ? 10.995 12.395 7.582 1.00 78.38 284 THR A O 1
ATOM 2248 N N . PRO A 1 285 ? 11.763 11.233 9.328 1.00 73.56 285 PRO A N 1
ATOM 2249 C CA . PRO A 1 285 ? 13.158 11.420 8.949 1.00 73.56 285 PRO A CA 1
ATOM 2250 C C . PRO A 1 285 ? 13.459 10.707 7.629 1.00 73.56 285 PRO A C 1
ATOM 2252 O O . PRO A 1 285 ? 13.473 9.480 7.598 1.00 73.56 285 PRO A O 1
ATOM 2255 N N . ASN A 1 286 ? 13.728 11.464 6.556 1.00 68.94 286 ASN A N 1
ATOM 2256 C CA . ASN A 1 286 ? 14.194 10.970 5.246 1.00 68.94 286 ASN A CA 1
ATOM 2257 C C . ASN A 1 286 ? 13.425 9.744 4.714 1.00 68.94 286 ASN A C 1
ATOM 2259 O O . ASN A 1 286 ? 14.017 8.833 4.131 1.00 68.94 286 ASN A O 1
ATOM 2263 N N . THR A 1 287 ? 12.122 9.702 4.972 1.00 68.38 287 THR A N 1
ATOM 2264 C CA . THR A 1 287 ? 11.239 8.595 4.611 1.00 68.38 287 THR A CA 1
ATOM 2265 C C . THR A 1 287 ? 9.925 9.158 4.092 1.00 68.38 287 THR A C 1
ATOM 2267 O O . THR A 1 287 ? 9.458 10.199 4.565 1.00 68.38 287 THR A O 1
ATOM 2270 N N . ASP A 1 288 ? 9.329 8.447 3.141 1.00 72.25 288 ASP A N 1
ATOM 2271 C CA . ASP A 1 288 ? 7.955 8.671 2.705 1.00 72.25 288 ASP A CA 1
ATOM 2272 C C . ASP A 1 288 ? 7.129 7.435 3.067 1.00 72.25 288 ASP A C 1
ATOM 2274 O O . ASP A 1 288 ? 6.985 6.498 2.272 1.00 72.25 288 ASP A O 1
ATOM 2278 N N . PRO A 1 289 ? 6.688 7.340 4.332 1.00 72.81 289 PRO A N 1
ATOM 2279 C CA . PRO A 1 289 ? 5.830 6.249 4.721 1.00 72.81 289 PRO A CA 1
ATOM 2280 C C . PRO A 1 289 ? 4.511 6.346 3.958 1.00 72.81 289 PRO A C 1
ATOM 2282 O O . PRO A 1 289 ? 3.875 7.394 3.894 1.00 72.81 289 PRO A O 1
ATOM 2285 N N . ILE A 1 290 ? 4.095 5.213 3.401 1.00 79.81 290 ILE A N 1
ATOM 2286 C CA . ILE A 1 290 ? 2.829 5.068 2.671 1.00 79.81 290 ILE A CA 1
ATOM 2287 C C . ILE A 1 290 ? 1.915 4.061 3.362 1.00 79.81 290 ILE A C 1
ATOM 2289 O O . ILE A 1 290 ? 1.062 3.450 2.732 1.00 79.81 290 ILE A O 1
ATOM 2293 N N . SER A 1 291 ? 2.148 3.804 4.645 1.00 88.19 291 SER A N 1
ATOM 2294 C CA . SER A 1 291 ? 1.270 3.002 5.481 1.00 88.19 291 SER A CA 1
ATOM 2295 C C . SER A 1 291 ? 1.593 3.281 6.942 1.00 88.19 291 SER A C 1
ATOM 2297 O O . SER A 1 291 ? 2.746 3.539 7.304 1.00 88.19 291 SER A O 1
ATOM 2299 N N . MET A 1 292 ? 0.558 3.260 7.769 1.00 92.88 292 MET A N 1
ATOM 2300 C CA . MET A 1 292 ? 0.638 3.490 9.201 1.00 92.88 292 MET A CA 1
ATOM 2301 C C . MET A 1 292 ? -0.353 2.569 9.896 1.00 92.88 292 MET A C 1
ATOM 2303 O O . MET A 1 292 ? -1.455 2.363 9.390 1.00 92.88 292 MET A O 1
ATOM 2307 N N . THR A 1 293 ? 0.040 2.049 11.052 1.00 94.88 293 THR A N 1
ATOM 2308 C CA . THR A 1 293 ? -0.850 1.306 11.944 1.00 94.88 293 THR A CA 1
ATOM 2309 C C . THR A 1 293 ? -0.489 1.590 13.393 1.00 94.88 293 THR A C 1
ATOM 2311 O O . THR A 1 293 ? 0.678 1.805 13.727 1.00 94.88 293 THR A O 1
ATOM 2314 N N . LYS A 1 294 ? -1.478 1.574 14.279 1.00 94.62 294 LYS A N 1
ATOM 2315 C CA . LYS A 1 294 ? -1.256 1.676 15.725 1.00 94.62 294 LYS A CA 1
ATOM 2316 C C . LYS A 1 294 ? -0.761 0.351 16.308 1.00 94.62 294 LYS A C 1
ATOM 2318 O O . LYS A 1 294 ? -1.326 -0.696 16.005 1.00 94.62 294 LYS A O 1
ATOM 2323 N N . LEU A 1 295 ? 0.245 0.378 17.184 1.00 94.56 295 LEU A N 1
ATOM 2324 C CA . LEU A 1 295 ? 0.753 -0.809 17.887 1.00 94.56 295 LEU A CA 1
ATOM 2325 C C . LEU A 1 295 ? 0.774 -0.557 19.400 1.00 94.56 295 LEU A C 1
ATOM 2327 O O . LEU A 1 295 ? 1.664 0.093 19.926 1.00 94.56 295 LEU A O 1
ATOM 2331 N N . GLY A 1 296 ? -0.213 -1.057 20.137 1.00 90.75 296 GLY A N 1
ATOM 2332 C CA . GLY A 1 296 ? -0.375 -0.710 21.550 1.00 90.75 296 GLY A CA 1
ATOM 2333 C C . GLY A 1 296 ? -1.003 0.673 21.748 1.00 90.75 296 GLY A C 1
ATOM 2334 O O . GLY A 1 296 ? -1.700 1.187 20.877 1.00 90.75 296 GLY A O 1
ATOM 2335 N N . GLN A 1 297 ? -0.837 1.266 22.933 1.00 88.31 297 GLN A N 1
ATOM 2336 C CA . GLN A 1 297 ? -1.547 2.505 23.281 1.00 88.31 297 GLN A CA 1
ATOM 2337 C C . GLN A 1 297 ? -0.896 3.757 22.703 1.00 88.31 297 GLN A C 1
ATOM 2339 O O . GLN A 1 297 ? -1.634 4.622 22.246 1.00 88.31 297 GLN A O 1
ATOM 2344 N N . ASN A 1 298 ? 0.440 3.820 22.714 1.00 90.06 298 ASN A N 1
ATOM 2345 C CA . ASN A 1 298 ? 1.220 5.040 22.495 1.00 90.06 298 ASN A CA 1
ATOM 2346 C C . ASN A 1 298 ? 2.261 4.922 21.371 1.00 90.06 298 ASN A C 1
ATOM 2348 O O . ASN A 1 298 ? 3.208 5.707 21.312 1.00 90.06 298 ASN A O 1
ATOM 2352 N N . ASN A 1 299 ? 2.098 3.942 20.483 1.00 92.88 299 ASN A N 1
ATOM 2353 C CA . ASN A 1 299 ? 3.019 3.734 19.377 1.00 92.88 299 ASN A CA 1
ATOM 2354 C C . ASN A 1 299 ? 2.268 3.676 18.054 1.00 92.88 299 ASN A C 1
ATOM 2356 O O . ASN A 1 299 ? 1.200 3.064 17.933 1.00 92.88 299 ASN A O 1
ATOM 2360 N N . LEU A 1 300 ? 2.882 4.286 17.050 1.00 94.50 300 LEU A N 1
ATOM 2361 C CA . LEU A 1 300 ? 2.509 4.151 15.655 1.00 94.50 300 LEU A CA 1
ATOM 2362 C C . LEU A 1 300 ? 3.676 3.506 14.923 1.00 94.50 300 LEU A C 1
ATOM 2364 O O . LEU A 1 300 ? 4.818 3.931 15.071 1.00 94.50 300 LEU A O 1
ATOM 2368 N N . ILE A 1 301 ? 3.378 2.510 14.101 1.00 95.88 301 ILE A N 1
ATOM 2369 C CA . ILE A 1 301 ? 4.344 1.945 13.171 1.00 95.88 301 ILE A CA 1
ATOM 2370 C C . ILE A 1 301 ? 4.115 2.581 11.812 1.00 95.88 301 ILE A C 1
ATOM 2372 O O . ILE A 1 301 ? 3.018 2.496 11.258 1.00 95.88 301 ILE A O 1
ATOM 2376 N N . LEU A 1 302 ? 5.162 3.199 11.276 1.00 93.81 302 LEU A N 1
ATOM 2377 C CA . LEU A 1 302 ? 5.187 3.747 9.927 1.00 93.81 302 LEU A CA 1
ATOM 2378 C C . LEU A 1 302 ? 5.976 2.808 9.018 1.00 93.81 302 LEU A C 1
ATOM 2380 O O . LEU A 1 302 ? 7.098 2.422 9.351 1.00 93.81 302 LEU A O 1
ATOM 2384 N N . ALA A 1 303 ? 5.416 2.474 7.858 1.00 93.25 303 ALA A N 1
ATOM 2385 C CA . ALA A 1 303 ? 6.114 1.691 6.847 1.00 93.25 303 ALA A CA 1
ATOM 2386 C C . ALA A 1 303 ? 6.535 2.562 5.666 1.00 93.25 303 ALA A C 1
ATOM 2388 O O . ALA A 1 303 ? 5.719 2.973 4.834 1.00 93.25 303 ALA A O 1
ATOM 2389 N N . ASP A 1 304 ? 7.842 2.780 5.559 1.00 90.44 304 ASP A N 1
ATOM 2390 C CA . ASP A 1 304 ? 8.465 3.302 4.354 1.00 90.44 304 ASP A CA 1
ATOM 2391 C C . ASP A 1 304 ? 8.599 2.160 3.351 1.00 90.44 304 ASP A C 1
ATOM 2393 O O . ASP A 1 304 ? 9.560 1.383 3.348 1.00 90.44 304 ASP A O 1
ATOM 2397 N N . SER A 1 305 ? 7.595 2.052 2.489 1.00 86.75 305 SER A N 1
ATOM 2398 C CA . SER A 1 305 ? 7.568 1.020 1.457 1.00 86.75 305 SER A CA 1
ATOM 2399 C C . SER A 1 305 ? 8.605 1.285 0.368 1.00 86.75 305 SER A C 1
ATOM 2401 O O . SER A 1 305 ? 9.013 0.360 -0.336 1.00 86.75 305 SER A O 1
ATOM 2403 N N . LEU A 1 306 ? 9.069 2.532 0.213 1.00 81.88 306 LEU A N 1
ATOM 2404 C CA . LEU A 1 306 ? 10.070 2.862 -0.788 1.00 81.88 306 LEU A CA 1
ATOM 2405 C C . LEU A 1 306 ? 11.463 2.382 -0.373 1.00 81.88 306 LEU A C 1
ATOM 2407 O O . LEU A 1 306 ? 12.160 1.808 -1.204 1.00 81.88 306 LEU A O 1
ATOM 2411 N N . ASN A 1 307 ? 11.825 2.538 0.893 1.00 88.88 307 ASN A N 1
ATOM 2412 C CA . ASN A 1 307 ? 13.126 2.125 1.417 1.00 88.88 307 ASN A CA 1
ATOM 2413 C C . ASN A 1 307 ? 13.085 0.793 2.179 1.00 88.88 307 ASN A C 1
ATOM 2415 O O . ASN A 1 307 ? 14.106 0.374 2.717 1.00 88.88 307 ASN A O 1
ATOM 2419 N N . SER A 1 308 ? 11.919 0.138 2.225 1.00 93.19 308 SER A N 1
ATOM 2420 C CA . SER A 1 308 ? 11.655 -1.075 3.010 1.00 93.19 308 SER A CA 1
ATOM 2421 C C . SER A 1 308 ? 12.086 -0.900 4.467 1.00 93.19 308 SER A C 1
ATOM 2423 O O . SER A 1 308 ? 12.903 -1.653 4.977 1.00 93.19 308 SER A O 1
ATOM 2425 N N . LYS A 1 309 ? 11.583 0.135 5.142 1.00 93.69 309 LYS A N 1
ATOM 2426 C CA . LYS A 1 309 ? 11.889 0.396 6.557 1.00 93.69 309 LYS A CA 1
ATOM 2427 C C . LYS A 1 309 ? 10.615 0.457 7.378 1.00 93.69 309 LYS A C 1
ATOM 2429 O O . LYS A 1 309 ? 9.589 0.939 6.904 1.00 93.69 309 LYS A O 1
ATOM 2434 N N . LEU A 1 310 ? 10.720 0.021 8.627 1.00 95.38 310 LEU A N 1
ATOM 2435 C CA . LEU A 1 310 ? 9.710 0.252 9.649 1.00 95.38 310 LEU A CA 1
ATOM 2436 C C . LEU A 1 310 ? 10.262 1.239 10.670 1.00 95.38 310 LEU A C 1
ATOM 2438 O O . LEU A 1 310 ? 11.400 1.099 11.124 1.00 95.38 310 LEU A O 1
ATOM 2442 N N . LEU A 1 311 ? 9.456 2.235 11.012 1.00 94.00 311 LEU A N 1
ATOM 2443 C CA . LEU A 1 311 ? 9.758 3.209 12.050 1.00 94.00 311 LEU A CA 1
ATOM 2444 C C . LEU A 1 311 ? 8.734 3.060 13.170 1.00 94.00 311 LEU A C 1
ATOM 2446 O O . LEU A 1 311 ? 7.535 3.030 12.904 1.00 94.00 311 LEU A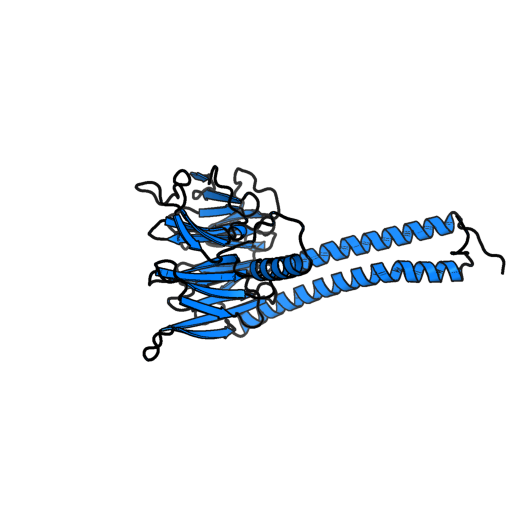 O 1
ATOM 2450 N N . ASP A 1 312 ? 9.217 2.983 14.403 1.00 94.50 312 ASP A N 1
ATOM 2451 C CA . ASP A 1 312 ? 8.414 3.146 15.607 1.00 94.50 312 ASP A CA 1
ATOM 2452 C C . ASP A 1 312 ? 8.362 4.631 15.944 1.00 94.50 312 ASP A C 1
ATOM 2454 O O . ASP A 1 312 ? 9.401 5.288 16.074 1.00 94.50 312 ASP A O 1
ATOM 2458 N N . VAL A 1 313 ? 7.151 5.158 16.056 1.00 92.38 313 VAL A N 1
ATOM 2459 C CA . VAL A 1 313 ? 6.881 6.505 16.536 1.00 92.38 313 VAL A CA 1
ATOM 2460 C C . VAL A 1 313 ? 6.205 6.367 17.887 1.00 92.38 313 VAL A C 1
ATOM 2462 O O . VAL A 1 313 ? 4.988 6.193 17.984 1.00 92.38 313 VAL A O 1
ATOM 2465 N N . TYR A 1 314 ? 7.022 6.451 18.931 1.00 91.31 314 TYR A N 1
ATOM 2466 C CA . TYR A 1 314 ? 6.551 6.472 20.304 1.00 91.31 314 TYR A CA 1
ATOM 2467 C C . TYR A 1 314 ? 6.222 7.902 20.707 1.00 91.31 314 TYR A C 1
ATOM 2469 O O . TYR A 1 314 ? 7.042 8.810 20.531 1.00 91.31 314 TYR A O 1
ATOM 2477 N N . TYR A 1 315 ? 5.035 8.104 21.270 1.00 86.75 315 TYR A N 1
ATOM 2478 C CA . TYR A 1 315 ? 4.596 9.415 21.718 1.00 86.75 315 TYR A CA 1
ATOM 2479 C C . TYR A 1 315 ? 4.218 9.379 23.195 1.00 86.75 315 TYR A C 1
ATOM 2481 O O . TYR A 1 315 ? 3.401 8.582 23.648 1.00 86.75 315 TYR A O 1
ATOM 2489 N N . GLN A 1 316 ? 4.824 10.268 23.972 1.00 85.19 316 GLN A N 1
ATOM 2490 C CA . GLN A 1 316 ? 4.569 10.374 25.399 1.00 85.19 316 GLN A CA 1
ATOM 2491 C C . GLN A 1 316 ? 4.202 11.810 25.730 1.00 85.19 316 GLN A C 1
ATOM 2493 O O . GLN A 1 316 ? 4.970 12.740 25.477 1.00 85.19 316 GLN A O 1
ATOM 2498 N N . LYS A 1 317 ? 3.023 12.001 26.326 1.00 79.56 317 LYS A N 1
ATOM 2499 C CA . LYS A 1 317 ? 2.667 13.297 26.900 1.00 79.56 317 LYS A CA 1
ATOM 2500 C C . LYS A 1 317 ? 3.660 13.603 28.020 1.00 79.56 317 LYS A C 1
ATOM 2502 O O . LYS A 1 317 ? 3.771 12.825 28.971 1.00 79.56 317 LYS A O 1
ATOM 2507 N N . SER A 1 318 ? 4.419 14.689 27.884 1.00 75.75 318 SER A N 1
ATOM 2508 C CA . SER A 1 318 ? 5.332 15.101 28.944 1.00 75.75 318 SER A CA 1
ATOM 2509 C C . SER A 1 318 ? 4.517 15.507 30.170 1.00 75.75 318 SER A C 1
ATOM 2511 O O . SER A 1 318 ? 3.479 16.151 30.054 1.00 75.75 318 SER A O 1
ATOM 2513 N N . GLN A 1 319 ? 4.972 15.109 31.357 1.00 76.62 319 GLN A N 1
ATOM 2514 C CA . GLN A 1 319 ? 4.370 15.573 32.611 1.00 76.62 319 GLN A CA 1
ATOM 2515 C C . GLN A 1 319 ? 4.782 17.014 32.948 1.00 76.62 319 GLN A C 1
ATOM 2517 O O . GLN A 1 319 ? 4.152 17.649 33.785 1.00 76.62 319 GLN A O 1
ATOM 2522 N N . PHE A 1 320 ? 5.842 17.518 32.309 1.00 76.50 320 PHE A N 1
ATOM 2523 C CA . PHE A 1 320 ? 6.455 18.813 32.619 1.00 76.50 320 PHE A CA 1
ATOM 2524 C C . PHE A 1 320 ? 6.229 19.864 31.536 1.00 76.50 320 PHE A C 1
ATOM 2526 O O . PHE A 1 320 ? 6.287 21.059 31.805 1.00 76.50 320 PHE A O 1
ATOM 2533 N N . LEU A 1 321 ? 6.014 19.417 30.303 1.00 68.06 321 LEU A N 1
ATOM 2534 C CA . LEU A 1 321 ? 5.700 20.269 29.170 1.00 68.06 321 LEU A CA 1
ATOM 2535 C C . LEU A 1 321 ? 4.285 19.897 28.747 1.00 68.06 321 LEU A C 1
ATOM 2537 O O . LEU A 1 321 ? 4.016 18.714 28.563 1.00 68.06 321 LEU A O 1
ATOM 2541 N N . ASP A 1 322 ? 3.413 20.868 28.489 1.00 71.12 322 ASP A N 1
ATOM 2542 C CA . ASP A 1 322 ? 2.107 20.630 27.844 1.00 71.12 322 ASP A CA 1
ATOM 2543 C C . ASP A 1 322 ? 2.244 20.175 26.369 1.00 71.12 322 ASP A C 1
ATOM 2545 O O . ASP A 1 322 ? 1.346 20.345 25.548 1.00 71.12 322 ASP A O 1
ATOM 2549 N N . ASN A 1 323 ? 3.382 19.563 26.030 1.00 71.31 323 ASN A N 1
ATOM 2550 C CA . ASN A 1 323 ? 3.762 19.075 24.720 1.00 71.31 323 ASN A CA 1
ATOM 2551 C C . ASN A 1 323 ? 3.958 17.554 24.770 1.00 71.31 323 ASN A C 1
ATOM 2553 O O . ASN A 1 323 ? 4.419 16.980 25.762 1.00 71.31 323 ASN A O 1
ATOM 2557 N N . VAL A 1 324 ? 3.652 16.890 23.660 1.00 74.38 324 VAL A N 1
ATOM 2558 C CA . VAL A 1 324 ? 3.949 15.469 23.468 1.00 74.38 324 VAL A CA 1
ATOM 2559 C C . VAL A 1 324 ? 5.379 15.337 22.946 1.00 74.38 324 VAL A C 1
ATOM 2561 O O . VAL A 1 324 ? 5.753 15.955 21.945 1.00 74.38 324 VAL A O 1
ATOM 2564 N N . VAL A 1 325 ? 6.189 14.541 23.643 1.00 77.94 325 VAL A N 1
ATOM 2565 C CA . VAL A 1 325 ? 7.531 14.158 23.199 1.00 77.94 325 VAL A CA 1
ATOM 2566 C C . VAL A 1 325 ? 7.388 12.976 22.256 1.00 77.94 325 VAL A C 1
ATOM 2568 O O . VAL A 1 325 ? 6.721 11.994 22.583 1.00 77.94 325 VAL A O 1
ATOM 2571 N N . LEU A 1 326 ? 8.007 13.094 21.086 1.00 83.25 326 LEU A N 1
ATOM 2572 C CA . LEU A 1 326 ? 7.977 12.087 20.036 1.00 83.25 326 LEU A CA 1
ATOM 2573 C C . LEU A 1 326 ? 9.380 11.549 19.816 1.00 83.25 326 LEU A C 1
ATOM 2575 O O . LEU A 1 326 ? 10.311 12.313 19.562 1.00 83.25 326 LEU A O 1
ATOM 2579 N N . THR A 1 327 ? 9.503 10.232 19.892 1.00 88.38 327 THR A N 1
ATOM 2580 C CA . THR A 1 327 ? 10.733 9.512 19.584 1.00 88.38 327 THR A CA 1
ATOM 2581 C C . THR A 1 327 ? 10.483 8.675 18.345 1.00 88.38 327 THR A C 1
ATOM 2583 O O . THR A 1 327 ? 9.552 7.874 18.316 1.00 88.38 327 THR A O 1
ATOM 2586 N N . VAL A 1 328 ? 11.317 8.871 17.323 1.00 89.38 328 VAL A N 1
ATOM 2587 C CA . VAL A 1 328 ? 11.290 8.069 16.099 1.00 89.38 328 VAL A CA 1
ATOM 2588 C C . VAL A 1 328 ? 12.526 7.184 16.079 1.00 89.38 328 VAL A C 1
ATOM 2590 O O . VAL A 1 328 ? 13.650 7.686 16.106 1.00 89.38 328 VAL A O 1
ATOM 2593 N N . SER A 1 329 ? 12.328 5.873 16.012 1.00 92.56 329 SER A N 1
ATOM 2594 C CA . SER A 1 329 ? 13.412 4.891 15.927 1.00 92.56 329 SER A CA 1
ATOM 2595 C C . SER A 1 329 ? 13.095 3.802 14.904 1.00 92.56 329 SER A C 1
ATOM 2597 O O . SER A 1 329 ? 11.928 3.573 14.598 1.00 92.56 329 SER A O 1
ATOM 2599 N N . PRO A 1 330 ? 14.098 3.097 14.356 1.00 94.75 330 PRO A N 1
ATOM 2600 C CA . PRO A 1 330 ? 13.841 1.884 13.584 1.00 94.75 330 PRO A CA 1
ATOM 2601 C C . PRO A 1 330 ? 13.056 0.860 14.417 1.00 94.75 330 PRO A C 1
ATOM 2603 O O . PRO A 1 330 ? 13.371 0.657 15.589 1.00 94.75 330 PRO A O 1
ATOM 2606 N N . PHE A 1 331 ? 12.061 0.211 13.812 1.00 96.19 331 PHE A N 1
ATOM 2607 C CA . PHE A 1 331 ? 11.296 -0.870 14.435 1.00 96.19 331 PHE A CA 1
ATOM 2608 C C . PHE A 1 331 ? 11.761 -2.237 13.924 1.00 96.19 331 PHE A C 1
ATOM 2610 O O . PHE A 1 331 ? 12.025 -2.405 12.731 1.00 96.19 331 PHE A O 1
ATOM 2617 N N . GLY A 1 332 ? 11.790 -3.228 14.816 1.00 96.94 332 GLY A N 1
ATOM 2618 C CA . GLY A 1 332 ? 12.144 -4.607 14.489 1.00 96.94 332 GLY A CA 1
ATOM 2619 C C . GLY A 1 332 ? 13.538 -5.023 14.962 1.00 96.94 332 GLY A C 1
ATOM 2620 O O . GLY A 1 332 ? 14.466 -4.215 15.040 1.00 96.94 332 GLY A O 1
ATOM 2621 N N . ASP A 1 333 ? 13.689 -6.309 15.274 1.00 97.12 333 ASP A N 1
ATOM 2622 C CA . ASP A 1 333 ? 14.965 -6.912 15.654 1.00 97.12 333 ASP A CA 1
ATOM 2623 C C . ASP A 1 333 ? 15.883 -7.172 14.438 1.00 97.12 333 ASP A C 1
ATOM 2625 O O . ASP A 1 333 ? 15.683 -6.643 13.342 1.00 97.12 333 ASP A O 1
ATOM 2629 N N . GLY A 1 334 ? 16.965 -7.938 14.625 1.00 97.44 334 GLY A N 1
ATOM 2630 C CA . GLY A 1 334 ? 17.848 -8.326 13.515 1.00 97.44 334 GLY A CA 1
ATOM 2631 C C . GLY A 1 334 ? 17.115 -9.081 12.400 1.00 97.44 334 GLY A C 1
ATOM 2632 O O . GLY A 1 334 ? 17.307 -8.771 11.233 1.00 97.44 334 GLY A O 1
ATOM 2633 N N . THR A 1 335 ? 16.191 -9.978 12.750 1.00 98.00 335 THR A N 1
ATOM 2634 C CA . THR A 1 335 ? 15.488 -10.817 11.769 1.00 98.00 335 THR A CA 1
ATOM 2635 C C . THR A 1 335 ? 14.531 -9.992 10.913 1.00 98.00 335 THR A C 1
ATOM 2637 O O . THR A 1 335 ? 14.472 -10.176 9.698 1.00 98.00 335 THR A O 1
ATOM 2640 N N . VAL A 1 336 ? 13.786 -9.058 11.519 1.00 97.81 336 VAL A N 1
ATOM 2641 C CA . VAL A 1 336 ? 12.926 -8.135 10.754 1.00 97.81 336 VAL A CA 1
ATOM 2642 C C . VAL A 1 336 ? 13.767 -7.273 9.811 1.00 97.81 336 VAL A C 1
ATOM 2644 O O . VAL A 1 336 ? 13.395 -7.098 8.650 1.00 97.81 336 VAL A O 1
ATOM 2647 N N . ARG A 1 337 ? 14.917 -6.770 10.279 1.00 96.88 337 ARG A N 1
ATOM 2648 C CA . ARG A 1 337 ? 15.830 -5.962 9.458 1.00 96.88 337 ARG A CA 1
ATOM 2649 C C . ARG A 1 337 ? 16.393 -6.742 8.274 1.00 96.88 337 ARG A C 1
ATOM 2651 O O . ARG A 1 337 ? 16.335 -6.218 7.169 1.00 96.88 337 ARG A O 1
ATOM 2658 N N . ASP A 1 338 ? 16.822 -7.985 8.470 1.00 97.88 338 ASP A N 1
ATOM 2659 C CA . ASP A 1 338 ? 17.349 -8.832 7.391 1.00 97.88 338 ASP A CA 1
ATOM 2660 C C . ASP A 1 338 ? 16.290 -9.101 6.307 1.00 97.88 338 ASP A C 1
ATOM 2662 O O . ASP A 1 338 ? 16.573 -9.034 5.108 1.00 97.88 338 ASP A O 1
ATOM 2666 N N . ILE A 1 339 ? 15.036 -9.354 6.712 1.00 98.06 339 ILE A N 1
ATOM 2667 C CA . ILE A 1 339 ? 13.911 -9.524 5.776 1.00 98.06 339 ILE A CA 1
ATOM 2668 C C . ILE A 1 339 ? 13.742 -8.263 4.925 1.00 98.06 339 ILE A C 1
ATOM 2670 O O . ILE A 1 339 ? 13.646 -8.344 3.700 1.00 98.06 339 ILE A O 1
ATOM 2674 N N . LEU A 1 340 ? 13.705 -7.101 5.571 1.00 97.31 340 LEU A N 1
ATOM 2675 C CA . LEU A 1 340 ? 13.494 -5.815 4.918 1.00 97.31 340 LEU A CA 1
ATOM 2676 C C . LEU A 1 340 ? 14.677 -5.389 4.034 1.00 97.31 340 LEU A C 1
ATOM 2678 O O . LEU A 1 340 ? 14.469 -4.857 2.941 1.00 97.31 340 LEU A O 1
ATOM 2682 N N . GLU A 1 341 ? 15.907 -5.671 4.457 1.00 97.12 341 GLU A N 1
ATOM 2683 C CA . GLU A 1 341 ? 17.115 -5.438 3.668 1.00 97.12 341 GLU A CA 1
ATOM 2684 C C . GLU A 1 341 ? 17.118 -6.295 2.400 1.00 97.12 341 GLU A C 1
ATOM 2686 O O . GLU A 1 341 ? 17.382 -5.773 1.316 1.00 97.12 341 GLU A O 1
ATOM 2691 N N . ASN A 1 342 ? 16.712 -7.565 2.492 1.00 97.69 342 ASN A N 1
ATOM 2692 C CA . ASN A 1 342 ? 16.563 -8.427 1.322 1.00 97.69 342 ASN A CA 1
ATOM 2693 C C . ASN A 1 342 ? 15.507 -7.894 0.332 1.00 97.69 342 ASN A C 1
ATOM 2695 O O . ASN A 1 342 ? 15.730 -7.923 -0.884 1.00 97.69 342 ASN A O 1
ATOM 2699 N N . VAL A 1 343 ? 14.379 -7.361 0.823 1.00 97.00 343 VAL A N 1
ATOM 2700 C CA . VAL A 1 343 ? 13.375 -6.695 -0.033 1.00 97.00 343 VAL A CA 1
ATOM 2701 C C . VAL A 1 343 ? 13.993 -5.486 -0.737 1.00 97.00 343 VAL A C 1
ATOM 2703 O O . VAL A 1 343 ? 13.888 -5.358 -1.960 1.00 97.00 343 VAL A O 1
ATOM 2706 N N . ASN A 1 344 ? 14.697 -4.631 0.008 1.00 95.94 344 ASN A N 1
ATOM 2707 C CA . ASN A 1 344 ? 15.337 -3.439 -0.537 1.00 95.94 344 ASN A CA 1
ATOM 2708 C C . ASN A 1 344 ? 16.421 -3.778 -1.577 1.00 95.94 344 ASN A C 1
ATOM 2710 O O . ASN A 1 344 ? 16.466 -3.174 -2.650 1.00 95.94 344 ASN A O 1
ATOM 2714 N N . GLN A 1 345 ? 17.266 -4.774 -1.300 1.00 97.31 345 GLN A N 1
ATOM 2715 C CA . GLN A 1 345 ? 18.319 -5.231 -2.207 1.00 97.31 345 GLN A CA 1
ATOM 2716 C C . GLN A 1 345 ? 17.731 -5.819 -3.495 1.00 97.31 345 GLN A C 1
ATOM 2718 O O . GLN A 1 345 ? 18.162 -5.462 -4.594 1.00 97.31 345 GLN A O 1
ATOM 2723 N N . THR A 1 346 ? 16.710 -6.673 -3.378 1.00 97.25 346 THR A N 1
ATOM 2724 C CA . THR A 1 346 ? 16.027 -7.278 -4.533 1.00 97.25 346 THR A CA 1
ATOM 2725 C C . THR A 1 346 ? 15.422 -6.204 -5.433 1.00 97.25 346 THR A C 1
ATOM 2727 O O . THR A 1 346 ? 15.641 -6.197 -6.647 1.00 97.25 346 THR A O 1
ATOM 2730 N N . ARG A 1 347 ? 14.741 -5.221 -4.838 1.00 95.38 347 ARG A N 1
ATOM 2731 C CA . ARG A 1 347 ? 14.237 -4.062 -5.571 1.00 95.38 347 ARG A CA 1
ATOM 2732 C C . ARG A 1 347 ? 15.358 -3.264 -6.234 1.00 95.38 347 ARG A C 1
ATOM 2734 O O . ARG A 1 347 ? 15.225 -2.897 -7.402 1.00 95.38 347 ARG A O 1
ATOM 2741 N N . GLY A 1 348 ? 16.443 -2.985 -5.512 1.00 95.69 348 GLY A N 1
ATOM 2742 C CA . GLY A 1 348 ? 17.609 -2.271 -6.036 1.00 95.69 348 GLY A CA 1
ATOM 2743 C C . GLY A 1 348 ? 18.192 -2.954 -7.275 1.00 95.69 348 GLY A C 1
ATOM 2744 O O . GLY A 1 348 ? 18.487 -2.284 -8.266 1.00 95.69 348 GLY A O 1
ATOM 2745 N N . ASN A 1 349 ? 18.252 -4.288 -7.271 1.00 97.81 349 ASN A N 1
ATOM 2746 C CA . ASN A 1 349 ? 18.680 -5.083 -8.421 1.00 97.81 349 ASN A CA 1
ATOM 2747 C C . ASN A 1 349 ? 17.739 -4.904 -9.623 1.00 97.81 349 ASN A C 1
ATOM 2749 O O . ASN A 1 349 ? 18.209 -4.637 -10.729 1.00 97.81 349 ASN A O 1
ATOM 2753 N N . TYR A 1 350 ? 16.418 -4.968 -9.430 1.00 97.69 350 TYR A N 1
ATOM 2754 C CA . TYR A 1 350 ? 15.461 -4.714 -10.517 1.00 97.69 350 TYR A CA 1
ATOM 2755 C C . TYR A 1 350 ? 15.565 -3.290 -11.073 1.00 97.69 350 TYR A C 1
ATOM 2757 O O . TYR A 1 350 ? 15.568 -3.094 -12.291 1.00 97.69 350 TYR A O 1
ATOM 2765 N N . GLN A 1 351 ? 15.726 -2.291 -10.203 1.00 95.56 351 GLN A N 1
ATOM 2766 C CA . GLN A 1 351 ? 15.944 -0.907 -10.624 1.00 95.56 351 GLN A CA 1
ATOM 2767 C C . GLN A 1 351 ? 17.250 -0.744 -11.408 1.00 95.56 351 GLN A C 1
ATOM 2769 O O . GLN A 1 351 ? 17.284 -0.001 -12.391 1.00 95.56 351 GLN A O 1
ATOM 2774 N N . LEU A 1 352 ? 18.321 -1.430 -11.001 1.00 97.62 352 LEU A N 1
ATOM 2775 C CA . LEU A 1 352 ? 19.591 -1.430 -11.719 1.00 97.62 352 LEU A CA 1
ATOM 2776 C C . LEU A 1 352 ? 19.424 -2.020 -13.122 1.00 97.62 352 LEU A C 1
ATOM 2778 O O . LEU A 1 352 ? 19.830 -1.381 -14.090 1.00 97.62 352 LEU A O 1
ATOM 2782 N N . VAL A 1 353 ? 18.764 -3.174 -13.254 1.00 98.19 353 VAL A N 1
ATOM 2783 C CA . VAL A 1 353 ? 18.492 -3.788 -14.564 1.00 98.19 353 VAL A CA 1
ATOM 2784 C C . VAL A 1 353 ? 17.658 -2.852 -15.444 1.00 98.19 353 VAL A C 1
ATOM 2786 O O . VAL A 1 353 ? 18.016 -2.619 -16.597 1.00 98.19 353 VAL A O 1
ATOM 2789 N N . ALA A 1 354 ? 16.607 -2.227 -14.903 1.00 96.75 354 ALA A N 1
ATOM 2790 C CA . ALA A 1 354 ? 15.798 -1.259 -15.646 1.00 96.75 354 ALA A CA 1
ATOM 2791 C C . ALA A 1 354 ? 16.621 -0.050 -16.141 1.00 96.75 354 ALA A C 1
ATOM 2793 O O . ALA A 1 354 ? 16.438 0.403 -17.277 1.00 96.75 354 ALA A O 1
ATOM 2794 N N . LYS A 1 355 ? 17.556 0.456 -15.323 1.00 96.62 355 LYS A N 1
ATOM 2795 C CA . LYS A 1 355 ? 18.494 1.528 -15.706 1.00 96.62 355 LYS A CA 1
ATOM 2796 C C . LYS A 1 355 ? 19.482 1.068 -16.780 1.00 96.62 355 LYS A C 1
ATOM 2798 O O . LYS A 1 355 ? 19.723 1.815 -17.725 1.00 96.62 355 LYS A O 1
ATOM 2803 N N . VAL A 1 356 ? 20.006 -0.155 -16.684 1.00 98.00 356 VAL A N 1
ATOM 2804 C CA . VAL A 1 356 ? 20.876 -0.748 -17.714 1.00 98.00 356 VAL A CA 1
ATOM 2805 C C . VAL A 1 356 ? 20.129 -0.878 -19.042 1.00 98.00 356 VAL A C 1
ATOM 2807 O O . VAL A 1 356 ? 20.663 -0.475 -20.071 1.00 98.00 356 VAL A O 1
ATOM 2810 N N . CYS A 1 357 ? 18.873 -1.339 -19.043 1.00 98.00 357 CYS A N 1
ATOM 2811 C CA . CYS A 1 357 ? 18.051 -1.368 -20.257 1.00 98.00 357 CYS A CA 1
ATOM 2812 C C . CYS A 1 357 ? 17.887 0.032 -20.870 1.00 98.00 357 CYS A C 1
ATOM 2814 O O . CYS A 1 357 ? 18.034 0.186 -22.081 1.00 98.00 357 CYS A O 1
ATOM 2816 N N . LEU A 1 358 ? 17.636 1.060 -20.048 1.00 96.56 358 LEU A N 1
ATOM 2817 C CA . LEU A 1 358 ? 17.546 2.450 -20.511 1.00 96.56 358 LEU A CA 1
ATOM 2818 C C . LEU A 1 358 ? 18.854 2.936 -21.148 1.00 96.56 358 LEU A C 1
ATOM 2820 O O . LEU A 1 358 ? 18.834 3.555 -22.210 1.00 96.56 358 LEU A O 1
ATOM 2824 N N . PHE A 1 359 ? 19.987 2.619 -20.525 1.00 97.88 359 PHE A N 1
ATOM 2825 C CA . PHE A 1 359 ? 21.307 2.942 -21.054 1.00 97.88 359 PHE A CA 1
ATOM 2826 C C . PHE A 1 359 ? 21.579 2.239 -22.394 1.00 97.88 359 PHE A C 1
ATOM 2828 O O . PHE A 1 359 ? 22.045 2.873 -23.339 1.00 97.88 359 PHE A O 1
ATOM 2835 N N . LEU A 1 360 ? 21.215 0.959 -22.526 1.00 97.62 360 LEU A N 1
ATOM 2836 C CA . LEU A 1 360 ? 21.364 0.206 -23.776 1.00 97.62 360 LEU A CA 1
ATOM 2837 C C . LEU A 1 360 ? 20.509 0.782 -24.911 1.00 97.62 360 LEU A C 1
ATOM 2839 O O . LEU A 1 360 ? 20.996 0.887 -26.034 1.00 97.62 360 LEU A O 1
ATOM 2843 N N . ILE A 1 361 ? 19.283 1.237 -24.627 1.00 97.00 361 ILE A N 1
ATOM 2844 C CA . ILE A 1 361 ? 18.439 1.936 -25.615 1.00 97.00 361 ILE A CA 1
ATOM 2845 C C . ILE A 1 361 ? 19.152 3.173 -26.174 1.00 97.00 361 ILE A C 1
ATOM 2847 O O . ILE A 1 361 ? 19.053 3.432 -27.370 1.00 97.00 361 ILE A O 1
ATOM 2851 N N . ALA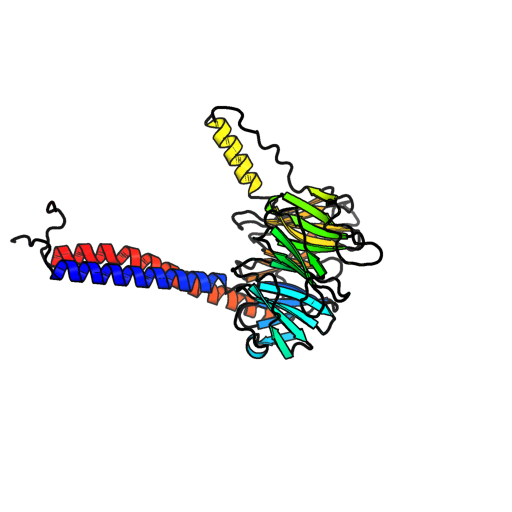 A 1 362 ? 19.889 3.914 -25.341 1.00 95.62 362 ALA A N 1
ATOM 2852 C CA . ALA A 1 362 ? 20.655 5.082 -25.777 1.00 95.62 362 ALA A CA 1
ATOM 2853 C C . ALA A 1 362 ? 21.938 4.709 -26.547 1.00 95.62 362 ALA A C 1
ATOM 2855 O O . ALA A 1 362 ? 22.323 5.415 -27.481 1.00 95.62 362 ALA A O 1
ATOM 2856 N N . LEU A 1 363 ? 22.590 3.594 -26.198 1.00 97.69 363 LEU A N 1
ATOM 2857 C CA . LEU A 1 363 ? 23.801 3.129 -26.881 1.00 97.69 363 LEU A CA 1
ATOM 2858 C C . LEU A 1 363 ? 23.537 2.535 -28.268 1.00 97.69 363 LEU A C 1
ATOM 2860 O O . LEU A 1 363 ? 24.403 2.641 -29.136 1.00 97.69 363 LEU A O 1
ATOM 2864 N N . ILE A 1 364 ? 22.373 1.922 -28.499 1.00 97.00 364 ILE A N 1
ATOM 2865 C CA . ILE A 1 364 ? 22.059 1.269 -29.779 1.00 97.00 364 ILE A CA 1
ATOM 2866 C C . ILE A 1 364 ? 22.127 2.253 -30.963 1.00 97.00 364 ILE A C 1
ATOM 2868 O O . ILE A 1 364 ? 22.851 1.950 -31.911 1.00 97.00 364 ILE A O 1
ATOM 2872 N N . PRO A 1 365 ? 21.488 3.443 -30.933 1.00 95.44 365 PRO A N 1
ATOM 2873 C CA . PRO A 1 365 ? 21.636 4.441 -31.995 1.00 95.44 365 PRO A CA 1
ATOM 2874 C C . PRO A 1 365 ? 23.081 4.909 -32.197 1.00 95.44 365 PRO A C 1
ATOM 2876 O O . PRO A 1 365 ? 23.511 5.127 -33.328 1.00 95.44 365 PRO A O 1
ATOM 2879 N N . LEU A 1 366 ? 23.864 5.038 -31.122 1.00 95.94 366 LEU A N 1
ATOM 2880 C CA . LEU A 1 366 ? 25.266 5.440 -31.230 1.00 95.94 366 LEU A CA 1
ATOM 2881 C C . LEU A 1 366 ? 26.100 4.356 -31.931 1.00 95.94 366 LEU A C 1
ATOM 2883 O O . LEU A 1 366 ? 26.847 4.650 -32.866 1.00 95.94 366 LEU A O 1
ATOM 2887 N N . ALA A 1 367 ? 25.928 3.096 -31.528 1.00 96.38 367 ALA A N 1
ATOM 2888 C CA . ALA A 1 367 ? 26.565 1.950 -32.168 1.00 96.38 367 ALA A CA 1
ATOM 2889 C C . ALA A 1 367 ? 26.126 1.807 -33.634 1.00 96.38 367 ALA A C 1
ATOM 2891 O O . ALA A 1 367 ? 26.965 1.542 -34.495 1.00 96.38 367 ALA A O 1
ATOM 2892 N N . ALA A 1 368 ? 24.846 2.062 -33.930 1.00 94.94 368 ALA A N 1
ATOM 2893 C CA . ALA A 1 368 ? 24.293 2.100 -35.281 1.00 94.94 368 ALA A CA 1
ATOM 2894 C C . ALA A 1 368 ? 25.047 3.089 -36.171 1.00 94.94 368 ALA A C 1
ATOM 2896 O O . ALA A 1 368 ? 25.537 2.726 -37.238 1.00 94.94 368 ALA A O 1
ATOM 2897 N N . ILE A 1 369 ? 25.176 4.336 -35.710 1.00 95.25 369 ILE A N 1
ATOM 2898 C CA . ILE A 1 369 ? 25.850 5.417 -36.435 1.00 95.25 369 ILE A CA 1
ATOM 2899 C C . ILE A 1 369 ? 27.306 5.041 -36.723 1.00 95.25 369 ILE A C 1
ATOM 2901 O O . ILE A 1 369 ? 27.780 5.198 -37.851 1.00 95.25 369 ILE A O 1
ATOM 2905 N N . LEU A 1 370 ? 28.019 4.515 -35.723 1.00 95.75 370 LEU A N 1
ATOM 2906 C CA . LEU A 1 370 ? 29.409 4.084 -35.879 1.00 95.75 370 LEU A CA 1
ATOM 2907 C C . LEU A 1 370 ? 29.539 2.915 -36.865 1.00 95.75 370 LEU A C 1
ATOM 2909 O O . LEU A 1 370 ? 30.436 2.920 -37.712 1.00 95.75 370 LEU A O 1
ATOM 2913 N N . LEU A 1 371 ? 28.629 1.941 -36.798 1.00 96.31 371 LEU A N 1
ATOM 2914 C CA . LEU A 1 371 ? 28.591 0.799 -37.706 1.00 96.31 371 LEU A CA 1
ATOM 2915 C C . LEU A 1 371 ? 28.308 1.238 -39.150 1.00 96.31 371 LEU A C 1
ATOM 2917 O O . LEU A 1 371 ? 29.034 0.836 -40.057 1.00 96.31 371 LEU A O 1
ATOM 2921 N N . PHE A 1 372 ? 27.327 2.118 -39.370 1.00 95.69 372 PHE A N 1
ATOM 2922 C CA . PHE A 1 372 ? 27.020 2.663 -40.695 1.00 95.69 372 PHE A CA 1
ATOM 2923 C C . PHE A 1 372 ? 28.202 3.413 -41.306 1.00 95.69 372 PHE A C 1
ATOM 2925 O O . PHE A 1 372 ? 28.549 3.167 -42.464 1.00 95.69 372 PHE A O 1
ATOM 2932 N N . ARG A 1 373 ? 28.877 4.258 -40.515 1.00 93.44 373 ARG A N 1
ATOM 2933 C CA . ARG A 1 373 ? 30.101 4.946 -40.953 1.00 93.44 373 ARG A CA 1
ATOM 2934 C C . ARG A 1 373 ? 31.189 3.956 -41.354 1.00 93.44 373 ARG A C 1
ATOM 2936 O O . ARG A 1 373 ? 31.796 4.111 -42.411 1.00 93.44 373 ARG A O 1
ATOM 2943 N N . ARG A 1 374 ? 31.411 2.911 -40.551 1.00 95.00 374 ARG A N 1
ATOM 2944 C CA . ARG A 1 374 ? 32.416 1.874 -40.835 1.00 95.00 374 ARG A CA 1
ATOM 2945 C C . ARG A 1 374 ? 32.101 1.077 -42.103 1.00 95.00 374 ARG A C 1
ATOM 2947 O O . ARG A 1 374 ? 33.019 0.677 -42.811 1.00 95.00 374 ARG A O 1
ATOM 2954 N N . LEU A 1 375 ? 30.822 0.861 -42.404 1.00 94.88 375 LEU A N 1
ATOM 2955 C CA . LEU A 1 375 ? 30.366 0.178 -43.620 1.00 94.88 375 LEU A CA 1
ATOM 2956 C C . LEU A 1 375 ? 30.381 1.077 -44.875 1.00 94.88 375 LEU A C 1
ATOM 2958 O O . LEU A 1 375 ? 30.131 0.587 -45.981 1.00 94.88 375 LEU A O 1
ATOM 2962 N N . GLY A 1 376 ? 30.716 2.364 -44.721 1.00 95.06 376 GLY A N 1
ATOM 2963 C CA . GLY A 1 376 ? 30.856 3.329 -45.813 1.00 95.06 376 GLY A CA 1
ATOM 2964 C C . GLY A 1 376 ? 29.547 3.981 -46.262 1.00 95.06 376 GLY A C 1
ATOM 2965 O O . GLY A 1 376 ? 29.498 4.514 -47.372 1.00 95.06 376 GLY A O 1
ATOM 2966 N N . TYR A 1 377 ? 28.494 3.929 -45.441 1.00 93.12 377 TYR A N 1
ATOM 2967 C CA . TYR A 1 377 ? 27.245 4.639 -45.719 1.00 93.12 377 TYR A CA 1
ATOM 2968 C C . TYR A 1 377 ? 27.389 6.135 -45.422 1.00 93.12 377 TYR A C 1
ATOM 2970 O O . TYR A 1 377 ? 28.006 6.518 -44.423 1.00 93.12 377 TYR A O 1
ATOM 2978 N N . ASP A 1 378 ? 26.808 6.979 -46.277 1.00 88.94 378 ASP A N 1
ATOM 2979 C CA . ASP A 1 378 ? 26.714 8.418 -46.022 1.00 88.94 378 ASP A CA 1
ATOM 2980 C C . ASP A 1 378 ? 25.443 8.749 -45.236 1.00 88.94 378 ASP A C 1
ATOM 2982 O O . ASP A 1 378 ? 24.335 8.679 -45.760 1.00 88.94 378 ASP A O 1
ATOM 2986 N N . LEU A 1 379 ? 25.615 9.115 -43.966 1.00 85.19 379 LEU A N 1
ATOM 2987 C CA . LEU A 1 379 ? 24.518 9.501 -43.076 1.00 85.19 379 LEU A CA 1
ATOM 2988 C C . LEU A 1 379 ? 24.047 10.952 -43.288 1.00 85.19 379 LEU A C 1
ATOM 2990 O O . LEU A 1 379 ? 23.035 11.336 -42.712 1.00 85.19 379 LEU A O 1
ATOM 2994 N N . ASN A 1 380 ? 24.772 11.751 -44.081 1.00 86.38 380 ASN A N 1
ATOM 2995 C CA . ASN A 1 380 ? 24.417 13.136 -44.412 1.00 86.38 380 ASN A CA 1
ATOM 2996 C C . ASN A 1 380 ? 23.787 13.269 -45.806 1.00 86.38 380 ASN A C 1
ATOM 2998 O O . ASN A 1 380 ? 23.412 14.377 -46.202 1.00 86.38 380 ASN A O 1
ATOM 3002 N N . ALA A 1 381 ? 23.701 12.173 -46.565 1.00 77.06 381 ALA A N 1
ATOM 3003 C CA . ALA A 1 381 ? 23.055 12.177 -47.866 1.00 77.06 381 ALA A CA 1
ATOM 3004 C C . ALA A 1 381 ? 21.592 12.614 -47.695 1.00 77.06 381 ALA A C 1
ATOM 3006 O O . ALA A 1 381 ? 20.868 12.074 -46.858 1.00 77.06 381 ALA A O 1
ATOM 3007 N N . LYS A 1 382 ? 21.167 13.624 -48.464 1.00 68.31 382 LYS A N 1
ATOM 3008 C CA . LYS A 1 382 ? 19.762 14.044 -48.494 1.00 68.31 382 LYS A CA 1
ATOM 3009 C C . LYS A 1 382 ? 18.927 12.861 -48.992 1.00 68.31 382 LYS A C 1
ATOM 3011 O O . LYS A 1 382 ? 19.244 12.324 -50.053 1.00 68.31 382 LYS A O 1
ATOM 3016 N N . LEU A 1 383 ? 17.942 12.453 -48.187 1.00 56.41 383 LEU A N 1
ATOM 3017 C CA . LEU A 1 383 ? 16.955 11.425 -48.535 1.00 56.41 383 LEU A CA 1
ATOM 3018 C C . LEU A 1 383 ? 16.181 11.795 -49.800 1.00 56.41 383 LEU A C 1
ATOM 3020 O O . LEU A 1 383 ? 15.856 12.998 -49.947 1.00 56.41 383 LEU A O 1
#

pLDDT: mean 87.24, std 12.29, range [37.03, 98.44]

Organism: NCBI:txid1077255

Secondary structure (DSSP, 8-state):
-PPBPP-HHHHHHHHHHHHHHHHHHHHHHHHHHHHHHSS--EEEE-TTSPEEEEETTEEEEE-TTS-EEEEEETTTTT--S-EEEEEEEETTEEEEEETT--EEEEETTTEEEEE--SS---S---EEEEE-SSS-EEEEETTTTEEEEE-TTS-EEEE--S---SSEEEEEE-SS-EEEEEGGGTEEEEEPBPTTSSSB-TTSPPEEEEE----------S---HHHHHHHHHHHHHHHS-EEEEEEE-TTS-EEEEEE-TT-S-EEEEEE-TTS-EEEEEE-TT-----EEE-SSSEEEEEETTTTEEEEEEEEE-SSSSSEEEEEEE-S-HHHHHHHHHHHHHHHHHHHHHHHHHHHHHHHHHHHHHHHHHTTB-TTS--

Radius of gyration: 25.45 Å; chains: 1; bounding box: 66×59×85 Å

Sequence (383 aa):
MKQKALDTRAFALIFAMLGLMATFLYLRSYFSQLAIDTRIGAVVTDQKQQLWLAVPDKLVVVNTQGSVIKQLDTNSLGLKHLVADLAFRTPEEMWLRDIKGQLYKCTSFSQCQKIEVVPRVDKMQYVKLTSRGDGNIVLTDNWQGQVFVLDGQGKILAQSTGTRLNHPNGALFTEQGFVQADTGGFRLMRWPYLKNSYIPNFTAPPELVVKTATMDMPQPMGVITPEDAQKIGKALAATFYNQPYFFEQMADGSWWILESGTVLDKGVLRQYDAQGKRVQTVETPNTDPISMTKLGQNNLILADSLNSKLLDVYYQKSQFLDNVVLTVSPFGDGTVRDILENVNQTRGNYQLVAKVCLFLIALIPLAAILLFRRLGYDLNAKL

Foldseek 3Di:
DDFDAQDPVLVVLVVVLVVLLVVLVVLLVVLLVVLVQLWFQAWEADPVLWIWIFGPQWTFTAHLQFETPDIDGVVQQVDDGTFNEKEALANQWIWTAGQQGWIWIGGNSRYIDTADAPPDPHGRFQWYWEYPNPAWIWIQTQPQQKIFIAGNRRYTPDMQPPDRQHRWAEWYQDPQAIWIFSQLQLFIWGFGDDPPDRHGPNVDDTDTQARQDDPPPPPPPDDQDPVNVVVNVVSVQCSQWRGFRYWDAAPQQKIWTWIAGVVLQWTKIWIAHNSRHTDDIDTDPRARFRYWYDRPHFWIWTARRSQLWIKIWGWDCDPVDNDIDTDIDTRHDPVSVVSSVVSNVSSVVSVVSSVVSVVVSVVSVVVSVVVCVVVSHDPPPDD